Protein AF-A0A9P7CFH7-F1 (afdb_monomer_lite)

pLDDT: mean 84.35, std 13.8, range [35.69, 98.31]

Sequence (484 aa):
MDSTNLSDSIKNLKIKEDKPKATYDKAALKERWKILGNDAEQISMIRKACMNTFARNDFMKTLQTIKANFVQRDYEGIFTESSNLEVYAAAYVPGRALCYYEIFSSRPSLLKLLMKRSQLYCIGSGSGSELVAIAAAMTRVPAERQKIKLVMQDIGEYESVLTSFEETIRERWSVTEDQLSCVYEKGDILDPDNTLIKERMSQADLITFMFVMNELFVKKAAALNLIQTLVKSMKRGAHLLVVESAGSFSHLKVGNKTYMVYMLLDAIQDLELVINEDSRWYRHPDNLKYPIDVQNMRYFIPFLAWYLSHLAADPLRTKACTSGLLSGLQELTAQKLSGAKKLDKRVIEMTCYGLFISGPLGHFLYEVMNKVFTGKSGLKVKIGQLLFSNLLISPIMNSTYLTAMSIIAGVRSPAKLKANIKTGLLPMQKISWIISPLTLIVAQNMLPPTTWVPFFNLIAFVFGTYINTMVKRKRISEDAAKKQ

Foldseek 3Di:
DDPPDPPVVVVPPPPPPPPPPPPFDPVLLVVLVPLCPPANVLQVLLQQLLVVVVVDPCLVVLLVVLVVCVVVVVVCVQFADQNNLSSCLQAALSQLLLVLLCVQQVDPVNLVQQQAAFEEEEEQCLSCSNVSSSLSSNSNYHQPHAAYEYEYEHQHDNPSSNVSSVVSSCVRSVQDCRRYPYHYYHDDLLPPPPPVNLVSLQRGLEYEDAACLLVLCVVVVSSVVSVVSNLVRHDPNRYYYYKHAPVRFNFDDDPNDTDGSVLVVLLDPSDDDDDWFAWDKDDHDPPDDGPDDRDITIMTGDPVSNLVSCCVVPVLQSQLQLQLVLQLVLQVLLCVLLPPPDDDCVSVLSSCCSNPPLRNLLVVLLVVLCVVCPPHDDDVSLVVSLCSCLVPVLLVNLLSVQLSVCVVVVDDDPVVSVVSSVVRRVVSSVVCNVPVVVQSVCCVVPHDSSCSSSSVSVVCSVVSSVVSNVVSNVVVVVVVVVVD

Radius of gyration: 29.5 Å; chains: 1; bounding box: 73×75×80 Å

Organism: Rhizopus oryzae (NCBI:txid64495)

InterPro domains:
  IPR007248 Mpv17/PMP22 [PF04117] (412-468)
  IPR007248 Mpv17/PMP22 [PTHR11266] (303-470)
  IPR021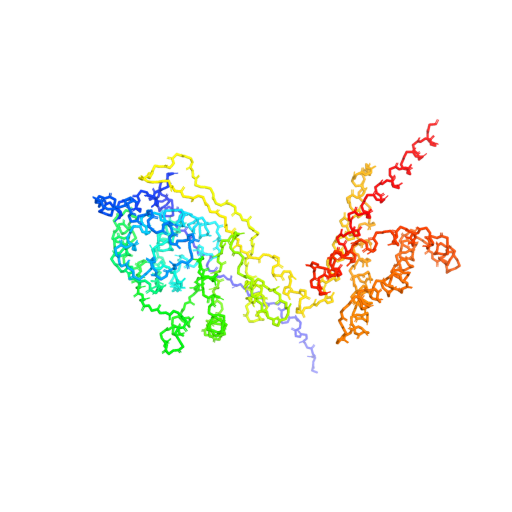463 Putative SAM-dependent methyltransferase [PF11312] (48-301)
  IPR029063 S-adenosyl-L-methionine-dependent methyltransferase superfamily [G3DSA:3.40.50.150] (114-276)

Structure (mmCIF, N/CA/C/O backbone):
data_AF-A0A9P7CFH7-F1
#
_entry.id   AF-A0A9P7CFH7-F1
#
loop_
_atom_site.group_PDB
_atom_site.id
_atom_site.type_symbol
_atom_site.label_atom_id
_atom_site.label_alt_id
_atom_site.label_comp_id
_atom_site.label_asym_id
_atom_site.label_entity_id
_atom_site.label_seq_id
_atom_site.pdbx_PDB_ins_code
_atom_site.Cartn_x
_atom_site.Cartn_y
_atom_site.Cartn_z
_atom_site.occupancy
_atom_site.B_iso_or_equiv
_atom_site.auth_seq_id
_atom_site.auth_comp_id
_atom_site.auth_asym_id
_atom_site.auth_atom_id
_atom_site.pdbx_PDB_model_num
ATOM 1 N N . MET A 1 1 ? 0.680 -53.529 -30.702 1.00 42.84 1 MET A N 1
ATOM 2 C CA . MET A 1 1 ? -0.347 -52.877 -29.865 1.00 42.84 1 MET A CA 1
ATOM 3 C C . MET A 1 1 ? -0.040 -51.402 -29.914 1.00 42.84 1 MET A C 1
ATOM 5 O O . MET A 1 1 ? 0.916 -50.964 -29.286 1.00 42.84 1 MET A O 1
ATOM 9 N N . ASP A 1 2 ? -0.735 -50.709 -30.810 1.00 35.69 2 ASP A N 1
ATOM 10 C CA . ASP A 1 2 ? -0.404 -49.351 -31.217 1.00 35.69 2 ASP A CA 1
ATOM 11 C C . ASP A 1 2 ? -0.555 -48.361 -30.071 1.00 35.69 2 ASP A C 1
ATOM 13 O O . ASP A 1 2 ? -1.557 -48.330 -29.357 1.00 35.69 2 ASP A O 1
ATOM 17 N N . SER A 1 3 ? 0.471 -47.528 -29.932 1.00 42.78 3 SER A N 1
ATOM 18 C CA . SER A 1 3 ? 0.486 -46.329 -29.114 1.00 42.78 3 SER A CA 1
ATOM 19 C C . SER A 1 3 ? -0.489 -45.307 -29.702 1.00 42.78 3 SER A C 1
ATOM 21 O O . SER A 1 3 ? -0.093 -44.366 -30.392 1.00 42.78 3 SER A O 1
ATOM 23 N N . THR A 1 4 ? -1.782 -45.491 -29.445 1.00 42.03 4 THR A N 1
ATOM 24 C CA . THR A 1 4 ? -2.808 -44.472 -29.671 1.00 42.03 4 THR A CA 1
ATOM 25 C C . THR A 1 4 ? -2.569 -43.299 -28.726 1.00 42.03 4 THR A C 1
ATOM 27 O O . THR A 1 4 ? -2.977 -43.289 -27.568 1.00 42.03 4 THR A O 1
ATOM 30 N N . ASN A 1 5 ? -1.806 -42.347 -29.256 1.00 46.41 5 ASN A N 1
ATOM 31 C CA . ASN A 1 5 ? -1.761 -40.914 -29.005 1.00 46.41 5 ASN A CA 1
ATOM 32 C C . ASN A 1 5 ? -2.617 -40.400 -27.826 1.00 46.41 5 ASN A C 1
ATOM 34 O O . ASN A 1 5 ? -3.747 -39.941 -27.989 1.00 46.41 5 ASN A O 1
ATOM 38 N N . LEU A 1 6 ? -2.012 -40.352 -26.637 1.00 41.00 6 LEU A N 1
ATOM 39 C CA . LEU A 1 6 ? -2.539 -39.636 -25.466 1.00 41.00 6 LEU A CA 1
ATOM 40 C C . LEU A 1 6 ? -2.871 -38.156 -25.796 1.00 41.00 6 LEU A C 1
ATOM 42 O O . LEU A 1 6 ? -3.758 -37.560 -25.193 1.00 41.00 6 LEU A O 1
ATOM 46 N N . SER A 1 7 ? -2.198 -37.592 -26.811 1.00 40.28 7 SER A N 1
ATOM 47 C CA . SER A 1 7 ? -2.458 -36.272 -27.409 1.00 40.28 7 SER A CA 1
ATOM 48 C C . SER A 1 7 ? -3.890 -36.108 -27.931 1.00 40.28 7 SER A C 1
ATOM 50 O O . SER A 1 7 ? -4.481 -35.037 -27.773 1.00 40.28 7 SER A O 1
ATOM 52 N N . ASP A 1 8 ? -4.466 -37.145 -28.541 1.00 44.53 8 ASP A N 1
ATOM 53 C CA . ASP A 1 8 ? -5.773 -37.035 -29.199 1.00 44.53 8 ASP A CA 1
ATOM 54 C C . ASP A 1 8 ? -6.927 -37.200 -28.196 1.00 44.53 8 ASP A C 1
ATOM 56 O O . ASP A 1 8 ? -7.960 -36.541 -28.329 1.00 44.53 8 ASP A O 1
ATOM 60 N N . SER A 1 9 ? -6.705 -37.947 -27.108 1.00 43.69 9 SER A N 1
ATOM 61 C CA . SER A 1 9 ? -7.630 -38.020 -25.966 1.00 43.69 9 SER A CA 1
ATOM 62 C C . SER A 1 9 ? -7.731 -36.698 -25.193 1.00 43.69 9 SER A C 1
ATOM 64 O O . SER A 1 9 ? -8.786 -36.384 -24.645 1.00 43.69 9 SER A O 1
ATOM 66 N N . ILE A 1 10 ? -6.669 -35.881 -25.182 1.00 45.78 10 ILE A N 1
ATOM 67 C CA . ILE A 1 10 ? -6.658 -34.573 -24.502 1.00 45.78 10 ILE A CA 1
ATOM 68 C C . ILE A 1 10 ? -7.342 -33.489 -25.352 1.00 45.78 10 ILE A C 1
ATOM 70 O O . ILE A 1 10 ? -8.028 -32.625 -24.808 1.00 45.78 10 ILE A O 1
ATOM 74 N N . LYS A 1 11 ? -7.237 -33.550 -26.688 1.00 43.34 11 LYS A N 1
ATOM 75 C CA . LYS A 1 11 ? -7.865 -32.565 -27.594 1.00 43.34 11 LYS A CA 1
ATOM 76 C C . LYS A 1 11 ? -9.398 -32.576 -27.574 1.00 43.34 11 LYS A C 1
ATOM 78 O O . LYS A 1 11 ? -10.005 -31.557 -27.898 1.00 43.34 11 LYS A O 1
ATOM 83 N N . ASN A 1 12 ? -10.019 -33.684 -27.166 1.00 37.22 12 ASN A N 1
ATOM 84 C CA . ASN A 1 12 ? -11.478 -33.828 -27.106 1.00 37.22 12 ASN A CA 1
ATOM 85 C C . ASN A 1 12 ? -12.088 -33.573 -25.717 1.00 37.22 12 ASN A C 1
ATOM 87 O O . ASN A 1 12 ? -13.312 -33.598 -25.578 1.00 37.22 12 ASN A O 1
ATOM 91 N N . LEU A 1 13 ? -11.281 -33.237 -24.705 1.00 36.78 13 LEU A N 1
ATOM 92 C CA . LEU A 1 13 ? -11.775 -32.739 -23.419 1.00 36.78 13 LEU A CA 1
ATOM 93 C C . LEU A 1 13 ? -12.220 -31.275 -23.558 1.00 36.78 13 LEU A C 1
ATOM 95 O O . LEU A 1 13 ? -11.595 -30.347 -23.047 1.00 36.78 13 LEU A O 1
ATOM 99 N N . LYS A 1 14 ? -13.349 -31.048 -24.239 1.00 39.06 14 LYS A N 1
ATOM 100 C CA . LYS A 1 14 ? -14.127 -29.819 -24.057 1.00 39.06 14 LYS A CA 1
ATOM 101 C C . LYS A 1 14 ? -14.741 -29.863 -22.662 1.00 39.06 14 LYS A C 1
ATOM 103 O O . LYS A 1 14 ? -15.887 -30.274 -22.493 1.00 39.06 14 LYS A O 1
ATOM 108 N N . ILE A 1 15 ? -13.985 -29.419 -21.663 1.00 41.09 15 ILE A N 1
ATOM 109 C CA . ILE A 1 15 ? -14.553 -29.039 -20.372 1.00 41.09 15 ILE A CA 1
ATOM 110 C C . ILE A 1 15 ? -15.407 -27.796 -20.644 1.00 41.09 15 ILE A C 1
ATOM 112 O O . ILE A 1 15 ? -14.926 -26.665 -20.621 1.00 41.09 15 ILE A O 1
ATOM 116 N N . LYS A 1 16 ? -16.689 -28.004 -20.963 1.00 40.25 16 LYS A N 1
ATOM 117 C CA . LYS A 1 16 ? -17.702 -26.972 -20.762 1.00 40.25 16 LYS A CA 1
ATOM 118 C C . LYS A 1 16 ? -17.817 -26.780 -19.254 1.00 40.25 16 LYS A C 1
ATOM 120 O O . LYS A 1 16 ? -18.638 -27.411 -18.599 1.00 40.25 16 LYS A O 1
ATOM 125 N N . GLU A 1 17 ? -16.980 -25.913 -18.694 1.00 40.75 17 GLU A N 1
ATOM 126 C CA . GLU A 1 17 ? -17.350 -25.242 -17.456 1.00 40.75 17 GLU A CA 1
ATOM 127 C C . GLU A 1 17 ? -18.487 -24.269 -17.798 1.00 40.75 17 GLU A C 1
ATOM 129 O O . GLU A 1 17 ? -18.276 -23.065 -17.926 1.00 40.75 17 GLU A O 1
ATOM 134 N N . ASP A 1 18 ? -19.715 -24.780 -17.927 1.00 39.91 18 ASP A N 1
ATOM 135 C CA . ASP A 1 18 ? -20.909 -23.969 -17.688 1.00 39.91 18 ASP A CA 1
ATOM 136 C C . ASP A 1 18 ? -20.961 -23.691 -16.177 1.00 39.91 18 ASP A C 1
ATOM 138 O O . ASP A 1 18 ? -21.814 -24.182 -15.441 1.00 39.91 18 ASP A O 1
ATOM 142 N N . LYS A 1 19 ? -19.995 -22.910 -15.675 1.00 39.59 19 LYS A N 1
ATOM 143 C CA . LYS A 1 19 ? -20.189 -22.203 -14.414 1.00 39.59 19 LYS A CA 1
ATOM 144 C C . LYS A 1 19 ? -21.309 -21.211 -14.705 1.00 39.59 19 LYS A C 1
ATOM 146 O O . LYS A 1 19 ? -21.101 -20.338 -15.554 1.00 39.59 19 LYS A O 1
ATOM 151 N N . PRO A 1 20 ? -22.483 -21.321 -14.060 1.00 35.72 20 PRO A N 1
ATOM 152 C CA . PRO A 1 20 ? -23.546 -20.355 -14.271 1.00 35.72 20 PRO A CA 1
ATOM 153 C C . PRO A 1 20 ? -22.957 -18.970 -14.007 1.00 35.72 20 PRO A C 1
ATOM 155 O O . PRO A 1 20 ? -22.478 -18.690 -12.904 1.00 35.72 20 PRO A O 1
ATOM 158 N N . LYS A 1 21 ? -22.922 -18.114 -15.038 1.00 41.38 21 LYS A N 1
ATOM 159 C CA . LYS A 1 21 ? -22.618 -16.695 -14.848 1.00 41.38 21 LYS A CA 1
ATOM 160 C C . LYS A 1 21 ? -23.621 -16.215 -13.815 1.00 41.38 21 LYS A C 1
ATOM 162 O O . LYS A 1 21 ? -24.813 -16.229 -14.098 1.00 41.38 21 LYS A O 1
ATOM 167 N N . ALA A 1 22 ? -23.143 -15.859 -12.625 1.00 43.88 22 ALA A N 1
ATOM 168 C CA . ALA A 1 22 ? -23.992 -15.301 -11.589 1.00 43.88 22 ALA A CA 1
ATOM 169 C C . ALA A 1 22 ? -24.756 -14.123 -12.204 1.00 43.88 22 ALA A C 1
ATOM 171 O O . ALA A 1 22 ? -24.166 -13.106 -12.571 1.00 43.88 22 ALA A O 1
ATOM 172 N N . THR A 1 23 ? -26.053 -14.309 -12.419 1.00 47.41 23 THR A N 1
ATOM 173 C CA . THR A 1 23 ? -26.962 -13.269 -12.874 1.00 47.41 23 THR A CA 1
ATOM 174 C C . THR A 1 23 ? -27.144 -12.335 -11.690 1.00 47.41 23 THR A C 1
ATOM 176 O O . THR A 1 23 ? -27.834 -12.663 -10.732 1.00 47.41 23 THR A O 1
ATOM 179 N N . TYR A 1 24 ? -26.428 -11.212 -11.701 1.00 61.72 24 TYR A N 1
ATOM 180 C CA . TYR A 1 24 ? -26.567 -10.186 -10.674 1.00 61.72 24 TYR A CA 1
ATOM 181 C C . TYR A 1 24 ? -27.833 -9.379 -10.955 1.00 61.72 24 TYR A C 1
ATOM 183 O O . TYR A 1 24 ? -28.006 -8.880 -12.072 1.00 61.72 24 TYR A O 1
ATOM 191 N N . ASP A 1 25 ? -28.701 -9.252 -9.953 1.00 70.44 25 ASP A N 1
ATOM 192 C CA . ASP A 1 25 ? -29.902 -8.432 -10.044 1.00 70.44 25 ASP A CA 1
ATOM 193 C C . ASP A 1 25 ? -29.509 -6.948 -10.165 1.00 70.44 25 ASP A C 1
ATOM 195 O O . ASP A 1 25 ? -29.116 -6.273 -9.209 1.00 70.44 25 ASP A O 1
ATOM 199 N N . LYS A 1 26 ? -29.577 -6.436 -11.398 1.00 76.69 26 LYS A N 1
ATOM 200 C CA . LYS A 1 26 ? -29.246 -5.042 -11.714 1.00 76.69 26 LYS A CA 1
ATOM 201 C C . LYS A 1 26 ? -30.237 -4.058 -11.091 1.00 76.69 26 LYS A C 1
ATOM 203 O O . LYS A 1 26 ? -29.850 -2.917 -10.842 1.00 76.69 26 LYS A O 1
ATOM 208 N N . ALA A 1 27 ? -31.488 -4.465 -10.873 1.00 77.88 27 ALA A N 1
ATOM 209 C CA . ALA A 1 27 ? -32.498 -3.610 -10.264 1.00 77.88 27 ALA A CA 1
ATOM 210 C C . ALA A 1 27 ? -32.208 -3.447 -8.768 1.00 77.88 27 ALA A C 1
ATOM 212 O O . ALA A 1 27 ? -32.108 -2.314 -8.298 1.00 77.88 27 ALA A O 1
ATOM 213 N N . ALA A 1 28 ? -31.934 -4.549 -8.064 1.00 73.12 28 ALA A N 1
ATOM 214 C CA . ALA A 1 28 ? -31.535 -4.522 -6.656 1.00 73.12 28 ALA A CA 1
ATOM 215 C C . ALA A 1 28 ? -30.270 -3.676 -6.424 1.00 73.12 28 ALA A C 1
ATOM 217 O O . ALA A 1 28 ? -30.212 -2.867 -5.495 1.00 73.12 28 ALA A O 1
ATOM 218 N N . LEU A 1 29 ? -29.271 -3.792 -7.309 1.00 76.50 29 LEU A N 1
ATOM 219 C CA . LEU A 1 29 ? -28.060 -2.969 -7.250 1.00 76.50 29 LEU A CA 1
ATOM 220 C C . LEU A 1 29 ? -28.357 -1.472 -7.431 1.00 76.50 29 LEU A C 1
ATOM 222 O O . LEU A 1 29 ? -27.786 -0.641 -6.726 1.00 76.50 29 LEU A O 1
ATOM 226 N N . LYS A 1 30 ? -29.245 -1.119 -8.367 1.00 81.19 30 LYS A N 1
ATOM 227 C CA . LYS A 1 30 ? -29.626 0.275 -8.621 1.00 81.19 30 LYS A CA 1
ATOM 228 C C . LYS A 1 30 ? -30.354 0.886 -7.424 1.00 81.19 30 LYS A C 1
ATOM 230 O O . LYS A 1 30 ? -30.091 2.041 -7.107 1.00 81.19 30 LYS A O 1
ATOM 235 N N . GLU A 1 31 ? -31.220 0.130 -6.750 1.00 80.19 31 GLU A N 1
ATOM 236 C CA . GLU A 1 31 ? -31.870 0.579 -5.511 1.00 80.19 31 GLU A CA 1
ATOM 237 C C . GLU A 1 31 ? -30.857 0.758 -4.375 1.00 80.19 31 GLU A C 1
ATOM 239 O O . GLU A 1 31 ? -30.846 1.795 -3.717 1.00 80.19 31 GLU A O 1
ATOM 244 N N . ARG A 1 32 ? -29.923 -0.187 -4.209 1.00 78.62 32 ARG A N 1
ATOM 245 C CA . ARG A 1 32 ? -28.828 -0.084 -3.229 1.00 78.62 32 ARG A CA 1
ATOM 246 C C . ARG A 1 32 ? -27.946 1.148 -3.452 1.00 78.62 32 ARG A C 1
ATOM 248 O O . ARG A 1 32 ? -27.584 1.827 -2.499 1.00 78.62 32 ARG A O 1
ATOM 255 N N . TRP A 1 33 ? -27.671 1.501 -4.706 1.00 79.50 33 TRP A N 1
ATOM 256 C CA . TRP A 1 33 ? -26.905 2.704 -5.045 1.00 79.50 33 TRP A CA 1
ATOM 257 C C . TRP A 1 33 ? -27.601 4.014 -4.664 1.00 79.50 33 TRP A C 1
ATOM 259 O O . TRP A 1 33 ? -26.914 5.012 -4.454 1.00 79.50 33 TRP A O 1
ATOM 269 N N . LYS A 1 34 ? -28.935 4.029 -4.549 1.00 80.75 34 LYS A N 1
ATOM 270 C CA . LYS A 1 34 ? -29.669 5.219 -4.094 1.00 80.75 34 LYS A CA 1
ATOM 271 C C . LYS A 1 34 ? -29.475 5.492 -2.603 1.00 80.75 34 LYS A C 1
ATOM 273 O O . LYS A 1 34 ? -29.631 6.640 -2.207 1.00 80.75 34 LYS A O 1
ATOM 278 N N . ILE A 1 35 ? -29.110 4.480 -1.804 1.00 79.94 35 ILE A N 1
ATOM 279 C CA . ILE A 1 35 ? -28.977 4.578 -0.339 1.00 79.94 35 ILE A CA 1
ATOM 280 C C . ILE A 1 35 ? -27.990 5.680 0.066 1.00 79.94 35 ILE A C 1
ATOM 282 O O . ILE A 1 35 ? -28.282 6.463 0.961 1.00 79.94 35 ILE A O 1
ATOM 286 N N . LEU A 1 36 ? -26.836 5.762 -0.604 1.00 77.50 36 LEU A N 1
ATOM 287 C CA . LEU A 1 36 ? -25.827 6.786 -0.309 1.00 77.50 36 LEU A CA 1
ATOM 288 C C . LEU A 1 36 ? -26.053 8.111 -1.057 1.00 77.50 36 LEU A C 1
ATOM 290 O O . LEU A 1 36 ? -25.362 9.082 -0.777 1.00 77.50 36 LEU A O 1
ATOM 294 N N . GLY A 1 37 ? -26.983 8.172 -2.013 1.00 66.88 37 GLY A N 1
ATOM 295 C CA . GLY A 1 37 ? -27.184 9.357 -2.850 1.00 66.88 37 GLY A CA 1
ATOM 296 C C . GLY A 1 37 ? -25.931 9.799 -3.632 1.00 66.88 37 GLY A C 1
ATOM 297 O O . GLY A 1 37 ? -25.029 9.004 -3.911 1.00 66.88 37 GLY A O 1
ATOM 298 N N . ASN A 1 38 ? -25.909 11.081 -4.022 1.00 61.09 38 ASN A N 1
ATOM 299 C CA . ASN A 1 38 ? -24.781 11.727 -4.715 1.00 61.09 38 ASN A CA 1
ATOM 300 C C . ASN A 1 38 ? -23.851 12.510 -3.768 1.00 61.09 38 ASN A C 1
ATOM 302 O O . ASN A 1 38 ? -22.731 12.835 -4.160 1.00 61.09 38 ASN A O 1
ATOM 306 N N . ASP A 1 39 ? -24.305 12.814 -2.550 1.00 61.81 39 ASP A N 1
ATOM 307 C CA . ASP A 1 39 ? -23.508 13.477 -1.518 1.00 61.81 39 ASP A CA 1
ATOM 308 C C . ASP A 1 39 ? -22.737 12.446 -0.677 1.00 61.81 39 ASP A C 1
ATOM 310 O O . ASP A 1 39 ? -22.995 11.244 -0.729 1.00 61.81 39 ASP A O 1
ATOM 314 N N . ALA A 1 40 ? -21.766 12.905 0.113 1.00 75.44 40 ALA A N 1
ATOM 315 C CA . ALA A 1 40 ? -20.978 12.047 0.995 1.00 75.44 40 ALA A CA 1
ATOM 316 C C . ALA A 1 40 ? -21.799 11.583 2.218 1.00 75.44 40 ALA A C 1
ATOM 318 O O . ALA A 1 40 ? -21.558 12.024 3.342 1.00 75.44 40 ALA A O 1
ATOM 319 N N . GLU A 1 41 ? -22.777 10.698 2.015 1.00 86.50 41 GLU A N 1
ATOM 320 C CA . GLU A 1 41 ? -23.683 10.206 3.064 1.00 86.50 41 GLU A CA 1
ATOM 321 C C . GLU A 1 41 ? -22.940 9.548 4.242 1.00 86.50 41 GLU A C 1
ATOM 323 O O . GLU A 1 41 ? -23.415 9.600 5.374 1.00 86.50 41 GLU A O 1
ATOM 328 N N . GLN A 1 42 ? -21.721 9.034 4.033 1.00 89.75 42 GLN A N 1
ATOM 329 C CA . GLN A 1 42 ? -20.814 8.599 5.106 1.00 89.75 42 GLN A CA 1
ATOM 330 C C . GLN A 1 42 ? -20.582 9.699 6.144 1.00 89.75 42 GLN A C 1
ATOM 332 O O . GLN A 1 42 ? -20.602 9.431 7.339 1.00 89.75 42 GLN A O 1
ATOM 337 N N . ILE A 1 43 ? -20.421 10.947 5.707 1.00 90.50 43 ILE A N 1
ATOM 338 C CA . ILE A 1 43 ? -20.192 12.091 6.594 1.00 90.50 43 ILE A CA 1
ATOM 339 C C . ILE A 1 43 ? -21.461 12.480 7.341 1.00 90.50 43 ILE A C 1
ATOM 341 O O . ILE A 1 43 ? -21.403 12.793 8.527 1.00 90.50 43 ILE A O 1
ATOM 345 N N . SER A 1 44 ? -22.610 12.429 6.668 1.00 90.19 44 SER A N 1
ATOM 346 C CA . SER A 1 44 ? -23.914 12.653 7.298 1.00 90.19 44 SER A CA 1
ATOM 347 C C . SER A 1 44 ? -24.183 11.620 8.399 1.00 90.19 44 SER A C 1
ATOM 349 O O . SER A 1 44 ? -24.582 11.986 9.508 1.00 90.19 44 SER A O 1
ATOM 351 N N . MET A 1 45 ? -23.883 10.350 8.113 1.00 93.56 45 MET A N 1
ATOM 352 C CA . MET A 1 45 ? -23.978 9.232 9.047 1.00 93.56 45 MET A CA 1
ATOM 353 C C . MET A 1 45 ? -23.030 9.423 10.243 1.00 93.56 45 MET A C 1
ATOM 355 O O . MET A 1 45 ? -23.506 9.470 11.375 1.00 93.56 45 MET A O 1
ATOM 359 N N . ILE A 1 46 ? -21.729 9.655 10.013 1.00 94.38 46 ILE A N 1
ATOM 360 C CA . ILE A 1 46 ? -20.754 9.884 11.098 1.00 94.38 46 ILE A CA 1
ATOM 361 C C . ILE A 1 46 ? -21.165 11.087 11.956 1.00 94.38 46 ILE A C 1
ATOM 363 O O . ILE A 1 46 ? -21.143 11.014 13.182 1.00 94.38 46 ILE A O 1
ATOM 367 N N . ARG A 1 47 ? -21.601 12.190 11.331 1.00 94.06 47 ARG A N 1
ATOM 368 C CA . ARG A 1 47 ? -22.060 13.387 12.049 1.00 94.06 47 ARG A CA 1
ATOM 369 C C . ARG A 1 47 ? -23.216 13.071 12.997 1.00 94.06 47 ARG A C 1
ATOM 371 O O . ARG A 1 47 ? -23.246 13.614 14.097 1.00 94.06 47 ARG A O 1
ATOM 378 N N . LYS A 1 48 ? -24.167 12.234 12.565 1.00 94.81 48 LYS A N 1
ATOM 379 C CA . LYS A 1 48 ? -25.309 11.828 13.393 1.00 94.81 48 LYS A CA 1
ATOM 380 C C . LYS A 1 48 ? -24.851 10.969 14.573 1.00 94.81 48 LYS A C 1
ATOM 382 O O . LYS A 1 48 ? -25.215 11.279 15.702 1.00 94.81 48 LYS A O 1
ATOM 387 N N . ALA A 1 49 ? -24.016 9.964 14.323 1.00 96.00 49 ALA A N 1
ATOM 388 C CA . ALA A 1 49 ? -23.494 9.080 15.365 1.00 96.00 49 ALA A CA 1
ATOM 389 C C . ALA A 1 49 ? -22.653 9.825 16.422 1.00 96.00 49 ALA A C 1
ATOM 391 O O . ALA A 1 49 ? -22.697 9.507 17.608 1.00 96.00 49 ALA A O 1
ATOM 392 N N . CYS A 1 50 ? -21.925 10.868 16.014 1.00 96.00 50 CYS A N 1
ATOM 393 C CA . CYS A 1 50 ? -21.095 11.683 16.905 1.00 96.00 50 CYS A CA 1
ATOM 394 C C . CYS A 1 50 ? -21.810 12.927 17.465 1.00 96.00 50 CYS A C 1
ATOM 396 O O . CYS A 1 50 ? -21.157 13.785 18.060 1.00 96.00 50 CYS A O 1
ATOM 398 N N . MET A 1 51 ? -23.128 13.078 17.280 1.00 94.56 51 MET A N 1
ATOM 399 C CA . MET A 1 51 ? -23.844 14.304 17.663 1.00 94.56 51 MET A CA 1
ATOM 400 C C . MET A 1 51 ? -23.709 14.619 19.160 1.00 94.56 51 MET A C 1
ATOM 402 O O . MET A 1 51 ? -23.458 15.768 19.522 1.00 94.56 51 MET A O 1
ATOM 406 N N . ASN A 1 52 ? -23.797 13.599 20.019 1.00 94.50 52 ASN A N 1
ATOM 407 C CA . ASN A 1 52 ? -23.613 13.756 21.464 1.00 94.50 52 ASN A CA 1
ATOM 408 C C . ASN A 1 52 ? -22.182 14.186 21.809 1.00 94.50 52 ASN A C 1
ATOM 410 O O . ASN A 1 52 ? -21.984 15.044 22.665 1.00 94.50 52 ASN A O 1
ATOM 414 N N . THR A 1 53 ? -21.185 13.655 21.098 1.00 94.94 53 THR A N 1
ATOM 415 C CA . THR A 1 53 ? -19.781 14.043 21.265 1.00 94.94 53 THR A CA 1
ATOM 416 C C . THR A 1 53 ? -19.559 15.505 20.883 1.00 94.94 53 THR A C 1
ATOM 418 O O . THR A 1 53 ? -18.891 16.230 21.615 1.00 94.94 53 THR A O 1
ATOM 421 N N . PHE A 1 54 ? -20.151 15.972 19.779 1.00 95.31 54 PHE A N 1
ATOM 422 C CA . PHE A 1 54 ? -20.072 17.380 19.371 1.00 95.31 54 PHE A CA 1
ATOM 423 C C . PHE A 1 54 ? -20.761 18.336 20.348 1.00 95.31 54 PHE A C 1
ATOM 425 O O . PHE A 1 54 ? -20.365 19.495 20.439 1.00 95.31 54 PHE A O 1
ATOM 432 N N . ALA A 1 55 ? -21.773 17.865 21.078 1.00 95.75 55 ALA A N 1
ATOM 433 C CA . ALA A 1 55 ? -22.479 18.654 22.082 1.00 95.75 55 ALA A CA 1
ATOM 434 C C . ALA A 1 55 ? -21.707 18.796 23.410 1.00 95.75 55 ALA A C 1
ATOM 436 O O . ALA A 1 55 ? -22.144 19.534 24.293 1.00 95.75 55 ALA A O 1
ATOM 437 N N . ARG A 1 56 ? -20.569 18.109 23.577 1.00 95.50 56 ARG A N 1
ATOM 438 C CA . ARG A 1 56 ? -19.751 18.202 24.791 1.00 95.50 56 ARG A CA 1
ATOM 439 C C . ARG A 1 56 ? -19.124 19.592 24.943 1.00 95.50 56 ARG A C 1
ATOM 441 O O . ARG A 1 56 ? -18.466 20.095 24.034 1.00 95.50 56 ARG A O 1
ATOM 448 N N . ASN A 1 57 ? -19.224 20.165 26.143 1.00 96.19 57 ASN A N 1
ATOM 449 C CA . ASN A 1 57 ? -18.643 21.477 26.465 1.00 96.19 57 ASN A CA 1
ATOM 450 C C . ASN A 1 57 ? -17.104 21.505 26.366 1.00 96.19 57 ASN A C 1
ATOM 452 O O . ASN A 1 57 ? -16.517 22.561 26.136 1.00 96.19 57 ASN A O 1
ATOM 456 N N . ASP A 1 58 ? -16.441 20.360 26.551 1.00 95.81 58 ASP A N 1
ATOM 457 C CA . ASP A 1 58 ? -14.983 20.219 26.508 1.00 95.81 58 ASP A CA 1
ATOM 458 C C . ASP A 1 58 ? -14.442 19.833 25.120 1.00 95.81 58 ASP A C 1
ATOM 460 O O . ASP A 1 58 ? -13.224 19.804 24.946 1.00 95.81 58 ASP A O 1
ATOM 464 N N . PHE A 1 59 ? -15.303 19.593 24.119 1.00 96.19 59 PHE A N 1
ATOM 465 C CA . PHE A 1 59 ? -14.924 19.014 22.822 1.00 96.19 59 PHE A CA 1
ATOM 466 C C . PHE A 1 59 ? -13.697 19.685 22.187 1.00 96.19 59 PHE A C 1
ATOM 468 O O . PHE A 1 59 ? -12.713 19.023 21.856 1.00 96.19 59 PHE A O 1
ATOM 475 N N . MET A 1 60 ? -13.723 21.016 22.048 1.00 95.94 60 MET A N 1
ATOM 476 C CA . MET A 1 60 ? -12.635 21.759 21.400 1.00 95.94 60 MET A CA 1
ATOM 477 C C . MET A 1 60 ? -11.337 21.733 22.209 1.00 95.94 60 MET A C 1
ATOM 479 O O . MET A 1 60 ? -10.256 21.691 21.620 1.00 95.94 60 MET A O 1
ATOM 483 N N . LYS A 1 61 ? -11.431 21.728 23.543 1.00 96.31 61 LYS A N 1
ATOM 484 C CA . LYS A 1 61 ? -10.267 21.638 24.431 1.00 96.31 61 LYS A CA 1
ATOM 485 C C . LYS A 1 61 ? -9.625 20.256 24.315 1.00 96.31 61 LYS A C 1
ATOM 487 O O . LYS A 1 61 ? -8.424 20.161 24.086 1.00 96.31 61 LYS A O 1
ATOM 492 N N . THR A 1 62 ? -10.433 19.204 24.379 1.00 95.94 62 THR A N 1
ATOM 493 C CA . THR A 1 62 ? -9.991 17.811 24.244 1.00 95.94 62 THR A CA 1
ATOM 494 C C . THR A 1 62 ? -9.374 17.556 22.867 1.00 95.94 62 THR A C 1
ATOM 496 O O . THR A 1 62 ? -8.286 16.992 22.768 1.00 95.94 62 THR A O 1
ATOM 499 N N . LEU A 1 63 ? -9.977 18.083 21.793 1.00 95.50 63 LEU A N 1
ATOM 500 C CA . LEU A 1 63 ? -9.418 17.993 20.441 1.00 95.50 63 LEU A CA 1
ATOM 501 C C . LEU A 1 63 ? -8.054 18.692 20.314 1.00 95.50 63 LEU A C 1
ATOM 503 O O . LEU A 1 63 ? -7.169 18.196 19.615 1.00 95.50 63 LEU A O 1
ATOM 507 N N . GLN A 1 64 ? -7.862 19.840 20.968 1.00 94.12 64 GLN A N 1
ATOM 508 C CA . GLN A 1 64 ? -6.562 20.518 20.990 1.00 94.12 64 GLN A CA 1
ATOM 509 C C . GLN A 1 64 ? -5.503 19.698 21.736 1.00 94.12 64 GLN A C 1
ATOM 511 O O . GLN A 1 64 ? -4.384 19.580 21.235 1.00 94.12 64 GLN A O 1
ATOM 516 N N . THR A 1 65 ? -5.859 19.076 22.863 1.00 93.69 65 THR A N 1
ATOM 517 C CA . THR A 1 65 ? -4.968 18.162 23.598 1.00 93.69 65 THR A CA 1
ATOM 518 C C . THR A 1 65 ? -4.550 16.975 22.731 1.00 93.69 65 THR A C 1
ATOM 520 O O . THR A 1 65 ? -3.359 16.710 22.590 1.00 93.69 65 THR A O 1
ATOM 523 N N . ILE A 1 66 ? -5.502 16.320 22.056 1.00 92.69 66 ILE A N 1
ATOM 524 C CA . ILE A 1 66 ? -5.216 15.208 21.134 1.00 92.69 66 ILE A CA 1
ATOM 525 C C . ILE A 1 66 ? -4.233 15.646 20.038 1.00 92.69 66 ILE A C 1
ATOM 527 O O . ILE A 1 66 ? -3.251 14.957 19.757 1.00 92.69 66 ILE A O 1
ATOM 531 N N . LYS A 1 67 ? -4.455 16.822 19.431 1.00 90.56 67 LYS A N 1
ATOM 532 C CA . LYS A 1 67 ? -3.547 17.381 18.415 1.00 90.56 67 LYS A CA 1
ATOM 533 C C . LYS A 1 67 ? -2.140 17.627 18.968 1.00 90.56 67 LYS A C 1
ATOM 535 O O . LYS A 1 67 ? -1.169 17.331 18.275 1.00 90.56 67 LYS A O 1
ATOM 540 N N . ALA A 1 68 ? -2.020 18.144 20.191 1.00 88.38 68 ALA A N 1
ATOM 541 C CA . ALA A 1 68 ? -0.730 18.367 20.840 1.00 88.38 68 ALA A CA 1
ATOM 542 C C . ALA A 1 68 ? 0.016 17.046 21.098 1.00 88.38 68 ALA A C 1
ATOM 544 O O . ALA A 1 68 ? 1.203 16.945 20.782 1.00 88.38 68 ALA A O 1
ATOM 545 N N . ASN A 1 69 ? -0.686 16.014 21.567 1.00 85.12 69 ASN A N 1
ATOM 546 C CA . ASN A 1 69 ? -0.103 14.697 21.821 1.00 85.12 69 ASN A CA 1
ATOM 547 C C . ASN A 1 69 ? 0.391 14.030 20.525 1.00 85.12 69 ASN A C 1
ATOM 549 O O . ASN A 1 69 ? 1.480 13.455 20.506 1.00 85.12 69 ASN A O 1
ATOM 553 N N . PHE A 1 70 ? -0.320 14.198 19.399 1.00 82.06 70 PHE A N 1
ATOM 554 C CA . PHE A 1 70 ? 0.163 13.733 18.090 1.00 82.06 70 PHE A CA 1
ATOM 555 C C . PHE A 1 70 ? 1.484 14.393 17.679 1.00 82.06 70 PHE A C 1
ATOM 557 O O . PHE A 1 70 ? 2.368 13.719 17.149 1.00 82.06 70 PHE A O 1
ATOM 564 N N . VAL A 1 71 ? 1.644 15.697 17.933 1.00 78.56 71 VAL A N 1
ATOM 565 C CA . VAL A 1 71 ? 2.902 16.417 17.658 1.00 78.56 71 VAL A CA 1
ATOM 566 C C . VAL A 1 71 ? 4.045 15.858 18.510 1.00 78.56 71 VAL A C 1
ATOM 568 O O . VAL A 1 71 ? 5.164 15.711 18.019 1.00 78.56 71 VAL A O 1
ATOM 571 N N . GLN A 1 72 ? 3.755 15.500 19.760 1.00 79.88 72 GLN A N 1
ATOM 572 C CA . GLN A 1 72 ? 4.725 14.942 20.706 1.00 79.88 72 GLN A CA 1
ATOM 573 C C . GLN A 1 72 ? 4.961 13.433 20.528 1.00 79.88 72 GLN A C 1
ATOM 575 O O . GLN A 1 72 ? 5.899 12.896 21.112 1.00 79.88 72 GLN A O 1
ATOM 580 N N . ARG A 1 73 ? 4.169 12.762 19.676 1.00 73.25 73 ARG A N 1
ATOM 581 C CA . ARG A 1 73 ? 4.143 11.297 19.500 1.00 73.25 73 ARG A CA 1
ATOM 582 C C . ARG A 1 73 ? 3.788 10.534 20.781 1.00 73.25 73 ARG A C 1
ATOM 584 O O . ARG A 1 73 ? 4.204 9.389 20.947 1.00 73.25 73 ARG A O 1
ATOM 591 N N . ASP A 1 74 ? 3.014 11.162 21.659 1.00 78.69 74 ASP A N 1
ATOM 592 C CA . ASP A 1 74 ? 2.446 10.525 22.843 1.00 78.69 74 ASP A CA 1
ATOM 593 C C . ASP A 1 74 ? 1.122 9.844 22.472 1.00 78.69 74 ASP A C 1
ATOM 595 O O . ASP A 1 74 ? 0.039 10.410 22.607 1.00 78.69 74 ASP A O 1
ATOM 599 N N . TYR A 1 75 ? 1.217 8.637 21.913 1.00 79.06 75 TYR A N 1
ATOM 600 C CA . TYR A 1 75 ? 0.039 7.858 21.520 1.00 79.06 75 TYR A CA 1
ATOM 601 C C . TYR A 1 75 ? -0.714 7.296 22.731 1.00 79.06 75 TYR A C 1
ATOM 603 O O . TYR A 1 75 ? -1.933 7.143 22.679 1.00 79.06 75 TYR A O 1
ATOM 611 N N . GLU A 1 76 ? -0.008 7.022 23.829 1.00 78.62 76 GLU A N 1
ATOM 612 C CA . GLU A 1 76 ? -0.600 6.486 25.055 1.00 78.62 76 GLU A CA 1
ATOM 613 C C . GLU A 1 76 ? -1.559 7.504 25.676 1.00 78.62 76 GLU A C 1
ATOM 615 O O . GLU A 1 76 ? -2.717 7.171 25.933 1.00 78.62 76 GLU A O 1
ATOM 620 N N . GLY A 1 77 ? -1.144 8.772 25.779 1.00 80.06 77 GLY A N 1
ATOM 621 C CA . GLY A 1 77 ? -1.999 9.864 26.248 1.00 80.06 77 GLY A CA 1
ATOM 622 C C . GLY A 1 77 ? -3.200 10.175 25.342 1.00 80.06 77 GLY A C 1
ATOM 623 O O . GLY A 1 77 ? -4.099 10.908 25.750 1.00 80.06 77 GLY A O 1
ATOM 624 N N . ILE A 1 78 ? -3.248 9.643 24.113 1.00 83.06 78 ILE A N 1
ATOM 625 C CA . ILE A 1 78 ? -4.406 9.767 23.210 1.00 83.06 78 ILE A CA 1
ATOM 626 C C . ILE A 1 78 ? -5.347 8.576 23.377 1.00 83.06 78 ILE A C 1
ATOM 628 O O . ILE A 1 78 ? -6.552 8.775 23.506 1.00 83.06 78 ILE A O 1
ATOM 632 N N . PHE A 1 79 ? -4.808 7.354 23.344 1.00 84.25 79 PHE A N 1
ATOM 633 C CA . PHE A 1 79 ? -5.602 6.141 23.137 1.00 84.25 79 PHE A CA 1
ATOM 634 C C . PHE A 1 79 ? -5.972 5.375 24.414 1.00 84.25 79 PHE A C 1
ATOM 636 O O . PHE A 1 79 ? -6.758 4.432 24.341 1.00 84.25 79 PHE A O 1
ATOM 643 N N . THR A 1 80 ? -5.441 5.763 25.577 1.00 80.19 80 THR A N 1
ATOM 644 C CA . THR A 1 80 ? -5.790 5.131 26.866 1.00 80.19 80 THR A CA 1
ATOM 645 C C . THR A 1 80 ? -6.923 5.836 27.612 1.00 80.19 80 THR A C 1
ATOM 647 O O . THR A 1 80 ? -7.609 5.213 28.417 1.00 80.19 80 THR A O 1
ATOM 650 N N . GLU A 1 81 ? -7.157 7.115 27.323 1.00 83.38 81 GLU A N 1
ATOM 651 C CA . GLU A 1 81 ? -8.183 7.932 27.970 1.00 83.38 81 GLU A CA 1
ATOM 652 C C . GLU A 1 81 ? -9.500 7.842 27.185 1.00 83.38 81 GLU A C 1
ATOM 654 O O . GLU A 1 81 ? -9.608 8.356 26.069 1.00 83.38 81 GLU A O 1
ATOM 659 N N . SER A 1 82 ? -10.521 7.202 27.761 1.00 80.19 82 SER A N 1
ATOM 660 C CA . SER A 1 82 ? -11.801 6.931 27.084 1.00 80.19 82 SER A CA 1
ATOM 661 C C . SER A 1 82 ? -12.499 8.206 26.603 1.00 80.19 82 SER A C 1
ATOM 663 O O . SER A 1 82 ? -13.066 8.238 25.508 1.00 80.19 82 SER A O 1
ATOM 665 N N . SER A 1 83 ? -12.379 9.298 27.363 1.00 84.12 83 SER A N 1
ATOM 666 C CA . SER A 1 83 ? -12.960 10.592 27.001 1.00 84.12 83 SER A CA 1
ATOM 667 C C . SER A 1 83 ? -12.329 11.217 25.746 1.00 84.12 83 SER A C 1
ATOM 669 O O . SER A 1 83 ? -13.014 11.984 25.057 1.00 84.12 83 SER A O 1
ATOM 671 N N . ASN A 1 84 ? -11.081 10.858 25.409 1.00 92.12 84 ASN A N 1
ATOM 672 C CA . ASN A 1 84 ? -10.400 11.272 24.180 1.00 92.12 84 ASN A CA 1
ATOM 673 C C . ASN A 1 84 ? -10.885 10.483 22.961 1.00 92.12 84 ASN A C 1
ATOM 675 O O . ASN A 1 84 ? -10.928 11.039 21.864 1.00 92.12 84 ASN A O 1
ATOM 679 N N . LEU A 1 85 ? -11.258 9.212 23.132 1.00 92.69 85 LEU A N 1
ATOM 680 C CA . LEU A 1 85 ? -11.557 8.295 22.027 1.00 92.69 85 LEU A CA 1
ATOM 681 C C . LEU A 1 85 ? -12.770 8.734 21.204 1.00 92.69 85 LEU A C 1
ATOM 683 O O . LEU A 1 85 ? -12.727 8.698 19.975 1.00 92.69 85 LEU A O 1
ATOM 687 N N . GLU A 1 86 ? -13.825 9.218 21.858 1.00 94.12 86 GLU A N 1
ATOM 688 C CA . GLU A 1 86 ? -15.007 9.748 21.169 1.00 94.12 86 GLU A CA 1
ATOM 689 C C . GLU A 1 86 ? -14.673 11.005 20.358 1.00 94.12 86 GLU A C 1
ATOM 691 O O . GLU A 1 86 ? -15.058 11.128 19.194 1.00 94.12 86 GLU A O 1
ATOM 696 N N . VAL A 1 87 ? -13.926 11.939 20.960 1.00 95.62 87 VAL A N 1
ATOM 697 C CA . VAL A 1 87 ? -13.506 13.191 20.309 1.00 95.62 87 VAL A CA 1
ATOM 698 C C . VAL A 1 87 ? -12.558 12.890 19.148 1.00 95.62 87 VAL A C 1
ATOM 700 O O . VAL A 1 87 ? -12.679 13.486 18.075 1.00 95.62 87 VAL A O 1
ATOM 703 N N . TYR A 1 88 ? -11.654 11.926 19.331 1.00 94.62 88 TYR A N 1
ATOM 704 C CA . TYR A 1 88 ? -10.788 11.408 18.282 1.00 94.62 88 TYR A CA 1
ATOM 705 C C . TYR A 1 88 ? -11.612 10.825 17.132 1.00 94.62 88 TYR A C 1
ATOM 707 O O . TYR A 1 88 ? -11.409 11.209 15.979 1.00 94.62 88 TYR A O 1
ATOM 715 N N . ALA A 1 89 ? -12.575 9.951 17.427 1.00 95.06 89 ALA A N 1
ATOM 716 C CA . ALA A 1 89 ? -13.418 9.340 16.411 1.00 95.06 89 ALA A CA 1
ATOM 717 C C . ALA A 1 89 ? -14.193 10.405 15.622 1.00 95.06 89 ALA A C 1
ATOM 719 O O . ALA A 1 89 ? -14.080 10.473 14.397 1.00 95.06 89 ALA A O 1
ATOM 720 N N . ALA A 1 90 ? -14.873 11.320 16.317 1.00 95.06 90 ALA A N 1
ATOM 721 C CA . ALA A 1 90 ? -15.618 12.417 15.704 1.00 95.06 90 ALA A CA 1
ATOM 722 C C . ALA A 1 90 ? -14.744 13.302 14.796 1.00 95.06 90 ALA A C 1
ATOM 724 O O . ALA A 1 90 ? -15.233 13.810 13.783 1.00 95.06 90 ALA A O 1
ATOM 725 N N . ALA A 1 91 ? -13.461 13.478 15.126 1.00 94.06 91 ALA A N 1
ATOM 726 C CA . ALA A 1 91 ? -12.554 14.333 14.370 1.00 94.06 91 ALA A CA 1
ATOM 727 C C . ALA A 1 91 ? -11.812 13.637 13.220 1.00 94.06 91 ALA A C 1
ATOM 729 O O . ALA A 1 91 ? -11.611 14.246 12.168 1.00 94.06 91 ALA A O 1
ATOM 730 N N . TYR A 1 92 ? -11.396 12.383 13.399 1.00 92.19 92 TYR A N 1
ATOM 731 C CA . TYR A 1 92 ? -10.467 11.709 12.486 1.00 92.19 92 TYR A CA 1
ATOM 732 C C . TYR A 1 92 ? -11.112 10.600 11.640 1.00 92.19 92 TYR A C 1
ATOM 734 O O . TYR A 1 92 ? -10.593 10.300 10.561 1.00 92.19 92 TYR A O 1
ATOM 742 N N . VAL A 1 93 ? -12.256 10.040 12.052 1.00 95.00 93 VAL A N 1
ATOM 743 C CA . VAL A 1 93 ? -13.001 9.031 11.270 1.00 95.00 93 VAL A CA 1
ATOM 744 C C . VAL A 1 93 ? -13.531 9.567 9.935 1.00 95.00 93 VAL A C 1
ATOM 746 O O . VAL A 1 93 ? -13.352 8.870 8.942 1.00 95.00 93 VAL A O 1
ATOM 749 N N . PRO A 1 94 ? -14.107 10.784 9.827 1.00 93.81 94 PRO A N 1
ATOM 750 C CA . PRO A 1 94 ? -14.649 11.327 8.572 1.00 93.81 94 PRO A CA 1
ATOM 751 C C . PRO A 1 94 ? -13.742 11.174 7.347 1.00 93.81 94 PRO A C 1
ATOM 753 O O . PRO A 1 94 ? -14.130 10.574 6.343 1.00 93.81 94 PRO A O 1
ATOM 756 N N . GLY A 1 95 ? -12.514 11.696 7.429 1.00 91.31 95 GLY A N 1
ATOM 757 C CA . GLY A 1 95 ? -11.573 11.673 6.309 1.00 91.31 95 GLY A CA 1
ATOM 758 C C . GLY A 1 95 ? -11.102 10.257 5.982 1.00 91.31 95 GLY A C 1
ATOM 759 O O . GLY A 1 95 ? -11.041 9.877 4.810 1.00 91.31 95 GLY A O 1
ATOM 760 N N . ARG A 1 96 ? -10.832 9.455 7.021 1.00 92.56 96 ARG A N 1
ATOM 761 C CA . ARG A 1 96 ? -10.381 8.064 6.885 1.00 92.56 96 ARG A CA 1
ATOM 762 C C . ARG A 1 96 ? -11.465 7.180 6.289 1.00 92.56 96 ARG A C 1
ATOM 764 O O . ARG A 1 96 ? -11.196 6.499 5.310 1.00 92.56 96 ARG A O 1
ATOM 771 N N . ALA A 1 97 ? -12.690 7.253 6.796 1.00 95.06 97 ALA A N 1
ATOM 772 C CA . ALA A 1 97 ? -13.826 6.492 6.295 1.00 95.06 97 ALA A CA 1
ATOM 773 C C . ALA A 1 97 ? -14.106 6.788 4.816 1.00 95.06 97 ALA A C 1
ATOM 775 O O . ALA A 1 97 ? -14.333 5.869 4.036 1.00 95.06 97 ALA A O 1
ATOM 776 N N . LEU A 1 98 ? -14.027 8.056 4.403 1.00 92.62 98 LEU A N 1
ATOM 777 C CA . LEU A 1 98 ? -14.172 8.443 3.001 1.00 92.62 98 LEU A CA 1
ATOM 778 C C . LEU A 1 98 ? -13.050 7.888 2.110 1.00 92.62 98 LEU A C 1
ATOM 780 O O . LEU A 1 98 ? -13.319 7.333 1.044 1.00 92.62 98 LEU A O 1
ATOM 784 N N . CYS A 1 99 ? -11.800 8.010 2.558 1.00 91.81 99 CYS A N 1
ATOM 785 C CA . CYS A 1 99 ? -10.639 7.456 1.866 1.00 91.81 99 CYS A CA 1
ATOM 786 C C . CYS A 1 99 ? -10.754 5.929 1.732 1.00 91.81 99 CYS A C 1
ATOM 788 O O . CYS A 1 99 ? -10.612 5.375 0.645 1.00 91.81 99 CYS A O 1
ATOM 790 N N . TYR A 1 100 ? -11.075 5.241 2.825 1.00 94.81 100 TYR A N 1
ATOM 791 C CA . TYR A 1 100 ? -11.189 3.787 2.864 1.00 94.81 100 TYR A CA 1
ATOM 792 C C . TYR A 1 100 ? -12.381 3.312 2.032 1.00 94.81 100 TYR A C 1
ATOM 794 O O . TYR A 1 100 ? -12.281 2.312 1.329 1.00 94.81 100 TYR A O 1
ATOM 802 N N . TYR A 1 101 ? -13.482 4.061 2.023 1.00 94.38 101 TYR A N 1
ATOM 803 C CA . TYR A 1 101 ? -14.621 3.785 1.159 1.00 94.38 101 TYR A CA 1
ATOM 804 C C . TYR A 1 101 ? -14.238 3.858 -0.323 1.00 94.38 101 TYR A C 1
ATOM 806 O O . TYR A 1 101 ? -14.611 2.965 -1.083 1.00 94.38 101 TYR A O 1
ATOM 814 N N . GLU A 1 102 ? -13.461 4.864 -0.749 1.00 91.25 102 GLU A N 1
ATOM 815 C CA . GLU A 1 102 ? -12.887 4.883 -2.104 1.00 91.25 102 GLU A CA 1
ATOM 816 C C . GLU A 1 102 ? -12.030 3.640 -2.330 1.00 91.25 102 GLU A C 1
ATOM 818 O O . GLU A 1 102 ? -12.166 3.004 -3.372 1.00 91.25 102 GLU A O 1
ATOM 823 N N . ILE A 1 103 ? -11.235 3.234 -1.331 1.00 91.62 103 ILE A N 1
ATOM 824 C CA . ILE A 1 103 ? -10.367 2.065 -1.451 1.00 91.62 103 ILE A CA 1
ATOM 825 C C . ILE A 1 103 ? -11.163 0.793 -1.761 1.00 91.62 103 ILE A C 1
ATOM 827 O O . ILE A 1 103 ? -10.888 0.100 -2.747 1.00 91.62 103 ILE A O 1
ATOM 831 N N . PHE A 1 104 ? -12.179 0.521 -0.941 1.00 93.44 104 PHE A N 1
ATOM 832 C CA . PHE A 1 104 ? -13.044 -0.647 -1.062 1.00 93.44 104 PHE A CA 1
ATOM 833 C C . PHE A 1 104 ? -13.981 -0.589 -2.273 1.00 93.44 104 PHE A C 1
ATOM 835 O O . PHE A 1 104 ? -14.257 -1.635 -2.853 1.00 93.44 104 PHE A O 1
ATOM 842 N N . SER A 1 105 ? -14.461 0.593 -2.677 1.00 90.19 105 SER A N 1
ATOM 843 C CA . SER A 1 105 ? -15.436 0.727 -3.770 1.00 90.19 105 SER A CA 1
ATOM 844 C C . SER A 1 105 ? -14.822 0.835 -5.165 1.00 90.19 105 SER A C 1
ATOM 846 O O . SER A 1 105 ? -15.481 0.462 -6.134 1.00 90.19 105 SER A O 1
ATOM 848 N N . SER A 1 106 ? -13.574 1.292 -5.305 1.00 86.25 106 SER A N 1
ATOM 849 C CA . SER A 1 106 ? -12.928 1.404 -6.621 1.00 86.25 106 SER A CA 1
ATOM 850 C C . SER A 1 106 ? -12.173 0.141 -7.050 1.00 86.25 106 SER A C 1
ATOM 852 O O . SER A 1 106 ? -11.785 0.026 -8.214 1.00 86.25 106 SER A O 1
ATOM 854 N N . ARG A 1 107 ? -12.005 -0.846 -6.154 1.00 85.94 107 ARG A N 1
ATOM 855 C CA . ARG A 1 107 ? -11.252 -2.087 -6.419 1.00 85.94 107 ARG A CA 1
ATOM 856 C C . ARG A 1 107 ? -12.178 -3.310 -6.501 1.00 85.94 107 ARG A C 1
ATOM 858 O O . ARG A 1 107 ? -12.724 -3.737 -5.482 1.00 85.94 107 ARG A O 1
ATOM 865 N N . PRO A 1 108 ? -12.311 -3.950 -7.682 1.00 86.12 108 PRO A N 1
ATOM 866 C CA . PRO A 1 108 ? -13.199 -5.101 -7.865 1.00 86.12 108 PRO A CA 1
ATOM 867 C C . PRO A 1 108 ? -12.894 -6.304 -6.962 1.00 86.12 108 PRO A C 1
ATOM 869 O O . PRO A 1 108 ? -13.814 -7.020 -6.572 1.00 86.12 108 PRO A O 1
ATOM 872 N N . SER A 1 109 ? -11.622 -6.542 -6.623 1.00 83.94 109 SER A N 1
ATOM 873 C CA . SER A 1 109 ? -11.215 -7.630 -5.722 1.00 83.94 109 SER A CA 1
ATOM 874 C C . SER A 1 109 ? -11.789 -7.452 -4.315 1.00 83.94 109 SER A C 1
ATOM 876 O O . SER A 1 109 ? -12.312 -8.412 -3.751 1.00 83.94 109 SER A O 1
ATOM 878 N N . LEU A 1 110 ? -11.763 -6.223 -3.793 1.00 90.94 110 LEU A N 1
ATOM 879 C CA . LEU A 1 110 ? -12.313 -5.878 -2.484 1.00 90.94 110 LEU A CA 1
ATOM 880 C C . LEU A 1 110 ? -13.844 -5.906 -2.501 1.00 90.94 110 LEU A C 1
ATOM 882 O O . LEU A 1 110 ? -14.447 -6.563 -1.656 1.00 90.94 110 LEU A O 1
ATOM 886 N N . LEU A 1 111 ? -14.484 -5.316 -3.517 1.00 89.69 111 LEU A N 1
ATOM 887 C CA . LEU A 1 111 ? -15.942 -5.398 -3.679 1.00 89.69 111 LEU A CA 1
ATOM 888 C C . LEU A 1 111 ? -16.448 -6.845 -3.738 1.00 89.69 111 LEU A C 1
ATOM 890 O O . LEU A 1 111 ? -17.473 -7.173 -3.144 1.00 89.69 111 LEU A O 1
ATOM 894 N N . LYS A 1 112 ? -15.718 -7.739 -4.414 1.00 89.25 112 LYS A N 1
ATOM 895 C CA . LYS A 1 112 ? -16.085 -9.157 -4.514 1.00 89.25 112 LYS A CA 1
ATOM 896 C C . LYS A 1 112 ? -16.071 -9.872 -3.160 1.00 89.25 112 LYS A C 1
ATOM 898 O O . LYS A 1 112 ? -16.819 -10.834 -2.993 1.00 89.25 112 LYS A O 1
ATOM 903 N N . LEU A 1 113 ? -15.243 -9.436 -2.208 1.00 91.38 113 LEU A N 1
ATOM 904 C CA . LEU A 1 113 ? -15.277 -9.939 -0.830 1.00 91.38 113 LEU A CA 1
ATOM 905 C C . LEU A 1 113 ? -16.560 -9.490 -0.122 1.00 91.38 113 LEU A C 1
ATOM 907 O O . LEU A 1 113 ? -17.210 -10.303 0.524 1.00 91.38 113 LEU A O 1
ATOM 911 N N . LEU A 1 114 ? -16.978 -8.240 -0.339 1.00 93.69 114 LEU A N 1
ATOM 912 C CA . LEU A 1 114 ? -18.195 -7.674 0.255 1.00 93.69 114 LEU A CA 1
ATOM 913 C C . LEU A 1 114 ? -19.498 -8.259 -0.322 1.00 93.69 114 LEU A C 1
ATOM 915 O O . LEU A 1 114 ? -20.550 -8.154 0.297 1.00 93.69 114 LEU A O 1
ATOM 919 N N . MET A 1 115 ? -19.444 -8.895 -1.497 1.00 89.94 115 MET A N 1
ATOM 920 C CA . MET A 1 115 ? -20.597 -9.520 -2.170 1.00 89.94 115 MET A CA 1
ATOM 921 C C . MET A 1 115 ? -20.994 -10.897 -1.631 1.00 89.94 115 MET A C 1
ATOM 923 O O . MET A 1 115 ? -22.051 -11.415 -1.995 1.00 89.94 115 MET A O 1
ATOM 927 N N . LYS A 1 116 ? -20.118 -11.547 -0.869 1.00 90.31 116 LYS A N 1
ATOM 928 C CA . LYS A 1 116 ? -20.267 -12.950 -0.466 1.00 90.31 116 LYS A CA 1
ATOM 929 C C . LYS A 1 116 ? -20.206 -13.071 1.053 1.00 90.31 116 LYS A C 1
ATOM 931 O O . LYS A 1 116 ? -20.003 -12.092 1.763 1.00 90.31 116 LYS A O 1
ATOM 936 N N . ARG A 1 117 ? -20.328 -14.300 1.559 1.00 95.44 117 ARG A N 1
ATOM 937 C CA . ARG A 1 117 ? -19.937 -14.589 2.939 1.00 95.44 117 ARG A CA 1
ATOM 938 C C . ARG A 1 117 ? -18.434 -14.357 3.081 1.00 95.44 117 ARG A C 1
ATOM 940 O O . ARG A 1 117 ? -17.653 -14.983 2.361 1.00 95.44 117 ARG A O 1
ATOM 947 N N . SER A 1 118 ? -18.027 -13.449 3.957 1.00 96.50 118 SER A N 1
ATOM 948 C CA . SER A 1 118 ? -16.613 -13.162 4.213 1.00 96.50 118 SER A CA 1
ATOM 949 C C . SER A 1 118 ? -16.389 -12.703 5.644 1.00 96.50 118 SER A C 1
ATOM 951 O O . SER A 1 118 ? -17.218 -11.996 6.210 1.00 96.50 118 SER A O 1
ATOM 953 N N . GLN A 1 119 ? -15.259 -13.105 6.217 1.00 98.06 119 GLN A N 1
ATOM 954 C CA . GLN A 1 119 ? -14.793 -12.614 7.508 1.00 98.06 119 GLN A CA 1
ATOM 955 C C . GLN A 1 119 ? -13.629 -11.648 7.300 1.00 98.06 119 GLN A C 1
ATOM 957 O O . GLN A 1 119 ? -12.642 -11.989 6.651 1.00 98.06 119 GLN A O 1
ATOM 962 N N . LEU A 1 120 ? -13.753 -10.439 7.831 1.00 98.19 120 LEU A N 1
ATOM 963 C CA . LEU A 1 120 ? -12.752 -9.384 7.746 1.00 98.19 120 LEU A CA 1
ATOM 964 C C . LEU A 1 120 ? -12.164 -9.207 9.142 1.00 98.19 120 LEU A C 1
ATOM 966 O O . LEU A 1 120 ? -12.920 -9.076 10.102 1.00 98.19 120 LEU A O 1
ATOM 970 N N . TYR A 1 121 ? -10.839 -9.244 9.254 1.00 98.06 121 TYR A N 1
ATOM 971 C CA . TYR A 1 121 ? -10.134 -8.962 10.499 1.00 98.06 121 TYR A CA 1
ATOM 972 C C . TYR A 1 121 ? -9.349 -7.662 10.352 1.00 98.06 121 TYR A C 1
ATOM 974 O O . TYR A 1 121 ? -8.341 -7.609 9.645 1.00 98.06 121 TYR A O 1
ATOM 982 N N . CYS A 1 122 ? -9.863 -6.615 10.984 1.00 97.75 122 CYS A N 1
ATOM 983 C CA . CYS A 1 122 ? -9.372 -5.254 10.876 1.00 97.75 122 CYS A CA 1
ATOM 984 C C . CYS A 1 122 ? -8.545 -4.901 12.114 1.00 97.75 122 CYS A C 1
ATOM 986 O O . CYS A 1 122 ? -9.080 -4.787 13.217 1.00 97.75 122 CYS A O 1
ATOM 988 N N . ILE A 1 123 ? -7.228 -4.782 11.930 1.00 95.50 123 ILE A N 1
ATOM 989 C CA . ILE A 1 123 ? -6.258 -4.538 13.004 1.00 95.50 123 ILE A CA 1
ATOM 990 C C . ILE A 1 123 ? -6.023 -3.032 13.144 1.00 95.50 123 ILE A C 1
ATOM 992 O O . ILE A 1 123 ? -5.695 -2.361 12.164 1.00 95.50 123 ILE A O 1
ATOM 996 N N . GLY A 1 124 ? -6.139 -2.510 14.368 1.00 92.69 124 GLY A N 1
ATOM 997 C CA . GLY A 1 124 ? -6.039 -1.072 14.657 1.00 92.69 124 GLY A CA 1
ATOM 998 C C . GLY A 1 124 ? -7.229 -0.263 14.135 1.00 92.69 124 GLY A C 1
ATOM 999 O O . GLY A 1 124 ? -7.085 0.901 13.759 1.00 92.69 124 GLY A O 1
ATOM 1000 N N . SER A 1 125 ? -8.397 -0.897 14.028 1.00 92.75 125 SER A N 1
ATOM 1001 C CA . SER A 1 125 ? -9.573 -0.313 13.380 1.00 92.75 125 SER A CA 1
ATOM 1002 C C . SER A 1 125 ? -10.553 0.331 14.360 1.00 92.75 125 SER A C 1
ATOM 1004 O O . SER A 1 125 ? -11.608 0.807 13.928 1.00 92.75 125 SER A O 1
ATOM 1006 N N . GLY A 1 126 ? -10.247 0.320 15.663 1.00 81.94 126 GLY A N 1
ATOM 1007 C CA . GLY A 1 126 ? -11.205 0.526 16.754 1.00 81.94 126 GLY A CA 1
ATOM 1008 C C . GLY A 1 126 ? -11.932 1.857 16.698 1.00 81.94 126 GLY A C 1
ATOM 1009 O O . GLY A 1 126 ? -13.091 1.930 17.068 1.00 81.94 126 GLY A O 1
ATOM 1010 N N . SER A 1 127 ? -11.326 2.888 16.113 1.00 91.62 127 SER A N 1
ATOM 1011 C CA . SER A 1 127 ? -12.000 4.177 15.907 1.00 91.62 127 SER A CA 1
ATOM 1012 C C . SER A 1 127 ? -13.229 4.130 14.988 1.00 91.62 127 SER A C 1
ATOM 1014 O O . SER A 1 127 ? -14.007 5.075 15.001 1.00 91.62 127 SER A O 1
ATOM 1016 N N . GLY A 1 128 ? -13.411 3.083 14.171 1.00 95.94 128 GLY A N 1
ATOM 1017 C CA . GLY A 1 128 ? -14.600 2.886 13.330 1.00 95.94 128 GLY A CA 1
ATOM 1018 C C . GLY A 1 128 ? -14.475 3.341 11.873 1.00 95.94 128 GLY A C 1
ATOM 1019 O O . GLY A 1 128 ? -15.421 3.204 11.102 1.00 95.94 128 GLY A O 1
ATOM 1020 N N . SER A 1 129 ? -13.307 3.826 11.438 1.00 96.81 129 SER A N 1
ATOM 1021 C CA . SER A 1 129 ? -13.100 4.255 10.040 1.00 96.81 129 SER A CA 1
ATOM 1022 C C . SER A 1 129 ? -13.344 3.137 9.024 1.00 96.81 129 SER A C 1
ATOM 1024 O O . SER A 1 129 ? -13.980 3.364 7.993 1.00 96.81 129 SER A O 1
ATOM 1026 N N . GLU A 1 130 ? -12.862 1.927 9.314 1.00 97.56 130 GLU A N 1
ATOM 1027 C CA . GLU A 1 130 ? -13.073 0.762 8.451 1.00 97.56 130 GLU A CA 1
ATOM 1028 C C . GLU A 1 130 ? -14.517 0.266 8.492 1.00 97.56 130 GLU A C 1
ATOM 1030 O O . GLU A 1 130 ? -15.070 -0.007 7.432 1.00 97.56 130 GLU A O 1
ATOM 1035 N N . LEU A 1 131 ? -15.156 0.235 9.668 1.00 98.12 131 LEU A N 1
ATOM 1036 C CA . LEU A 1 131 ? -16.578 -0.101 9.809 1.00 98.12 131 LEU A CA 1
ATOM 1037 C C . LEU A 1 131 ? -17.441 0.751 8.879 1.00 98.12 131 LEU A C 1
ATOM 1039 O O . LEU A 1 131 ? -18.183 0.223 8.050 1.00 98.12 131 LEU A O 1
ATOM 1043 N N . VAL A 1 132 ? -17.296 2.072 8.978 1.00 97.69 132 VAL A N 1
ATOM 1044 C CA . VAL A 1 132 ? -18.076 3.013 8.175 1.00 97.69 132 VAL A CA 1
ATOM 1045 C C . VAL A 1 132 ? -17.796 2.835 6.684 1.00 97.69 132 VAL A C 1
ATOM 1047 O O . VAL A 1 132 ? -18.721 2.797 5.871 1.00 97.69 132 VAL A O 1
ATOM 1050 N N . ALA A 1 133 ? -16.523 2.702 6.314 1.00 96.94 133 ALA A N 1
ATOM 1051 C CA . ALA A 1 133 ? -16.109 2.544 4.928 1.00 96.94 133 ALA A CA 1
ATOM 1052 C C . ALA A 1 133 ? -16.625 1.249 4.291 1.00 96.94 133 ALA A C 1
ATOM 1054 O O . ALA A 1 133 ? -17.143 1.272 3.172 1.00 96.94 133 ALA A O 1
ATOM 1055 N N . ILE A 1 134 ? -16.492 0.130 5.003 1.00 97.12 134 ILE A N 1
ATOM 1056 C CA . ILE A 1 134 ? -16.907 -1.198 4.552 1.00 97.12 134 ILE A CA 1
ATOM 1057 C C . ILE A 1 134 ? -18.427 -1.256 4.451 1.00 97.12 134 ILE A C 1
ATOM 1059 O O . ILE A 1 134 ? -18.940 -1.640 3.400 1.00 97.12 134 ILE A O 1
ATOM 1063 N N . ALA A 1 135 ? -19.152 -0.805 5.478 1.00 96.56 135 ALA A N 1
ATOM 1064 C CA . ALA A 1 135 ? -20.611 -0.761 5.451 1.00 96.56 135 ALA A CA 1
ATOM 1065 C C . ALA A 1 135 ? -21.131 0.109 4.294 1.00 96.56 135 ALA A C 1
ATOM 1067 O O . ALA A 1 135 ? -22.041 -0.293 3.568 1.00 96.56 135 ALA A O 1
ATOM 1068 N N . ALA A 1 136 ? -20.496 1.256 4.036 1.00 95.19 136 ALA A N 1
ATOM 1069 C CA . ALA A 1 136 ? -20.826 2.078 2.879 1.00 95.19 136 ALA A CA 1
ATOM 1070 C C . ALA A 1 136 ? -20.512 1.359 1.555 1.00 95.19 136 ALA A C 1
ATOM 1072 O O . ALA A 1 136 ? -21.321 1.388 0.628 1.00 95.19 136 ALA A O 1
ATOM 1073 N N . ALA A 1 137 ? -19.371 0.675 1.443 1.00 94.44 137 ALA A N 1
ATOM 1074 C CA . AL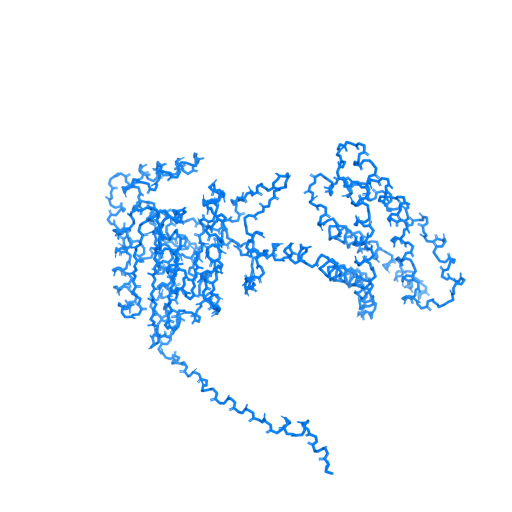A A 1 137 ? -19.005 -0.079 0.245 1.00 94.44 137 ALA A CA 1
ATOM 1075 C C . ALA A 1 137 ? -19.936 -1.281 -0.008 1.00 94.44 137 ALA A C 1
ATOM 1077 O O . ALA A 1 137 ? -20.212 -1.599 -1.165 1.00 94.44 137 ALA A O 1
ATOM 1078 N N . MET A 1 138 ? -20.508 -1.892 1.035 1.00 93.94 138 MET A N 1
ATOM 1079 C CA . MET A 1 138 ? -21.527 -2.947 0.912 1.00 93.94 138 MET A CA 1
ATOM 1080 C C . MET A 1 138 ? -22.812 -2.463 0.220 1.00 93.94 138 MET A C 1
ATOM 1082 O O . MET A 1 138 ? -23.506 -3.249 -0.427 1.00 93.94 138 MET A O 1
ATOM 1086 N N . THR A 1 139 ? -23.121 -1.163 0.271 1.00 91.12 139 THR A N 1
ATOM 1087 C CA . THR A 1 139 ? -24.241 -0.584 -0.499 1.00 91.12 139 THR A CA 1
ATOM 1088 C C . THR A 1 139 ? -23.950 -0.504 -2.004 1.00 91.12 139 THR A C 1
ATOM 1090 O O . THR A 1 139 ? -24.852 -0.291 -2.809 1.00 91.12 139 THR A O 1
ATOM 1093 N N . ARG A 1 140 ? -22.694 -0.709 -2.427 1.00 89.00 140 ARG A N 1
ATOM 1094 C CA . ARG A 1 140 ? -22.296 -0.707 -3.845 1.00 89.00 140 ARG A CA 1
ATOM 1095 C C . ARG A 1 140 ? -22.382 -2.071 -4.503 1.00 89.00 140 ARG A C 1
ATOM 1097 O O . ARG A 1 140 ? -22.051 -2.186 -5.682 1.00 89.00 140 ARG A O 1
ATOM 1104 N N . VAL A 1 141 ? -22.843 -3.079 -3.771 1.00 86.44 141 VAL A N 1
ATOM 1105 C CA . VAL A 1 141 ? -22.945 -4.460 -4.230 1.00 86.44 141 VAL A CA 1
ATOM 1106 C C . VAL A 1 141 ? -24.315 -5.073 -3.877 1.00 86.44 141 VAL A C 1
ATOM 1108 O O . VAL A 1 141 ? -24.975 -4.590 -2.956 1.00 86.44 141 VAL A O 1
ATOM 1111 N N . PRO A 1 142 ? -24.790 -6.104 -4.611 1.00 82.94 142 PRO A N 1
ATOM 1112 C CA . PRO A 1 142 ? -26.094 -6.731 -4.365 1.00 82.94 142 PRO A CA 1
ATOM 1113 C C . PRO A 1 142 ? -26.177 -7.400 -2.994 1.00 82.94 142 PRO A C 1
ATOM 1115 O O . PRO A 1 142 ? -25.189 -7.960 -2.521 1.00 82.94 142 PRO A O 1
ATOM 1118 N N . ALA A 1 143 ? -27.363 -7.352 -2.393 1.00 78.00 143 ALA A N 1
ATOM 1119 C CA . ALA A 1 143 ? -27.649 -7.714 -1.008 1.00 78.00 143 ALA A CA 1
ATOM 1120 C C . ALA A 1 143 ? -27.757 -9.223 -0.739 1.00 78.00 143 ALA A C 1
ATOM 1122 O O . ALA A 1 143 ? -27.494 -9.654 0.383 1.00 78.00 143 ALA A O 1
ATOM 1123 N N . GLU A 1 144 ? -28.182 -10.023 -1.728 1.00 78.38 144 GLU A N 1
ATOM 1124 C CA . GLU A 1 144 ? -28.804 -11.336 -1.473 1.00 78.38 144 GLU A CA 1
ATOM 1125 C C . GLU A 1 144 ? -27.840 -12.378 -0.889 1.00 78.38 144 GLU A C 1
ATOM 1127 O O . GLU A 1 144 ? -28.262 -13.390 -0.335 1.00 78.38 144 GLU A O 1
ATOM 1132 N N . ARG A 1 145 ? -26.531 -12.154 -1.040 1.00 80.31 145 ARG A N 1
ATOM 1133 C CA . ARG A 1 145 ? -25.469 -13.078 -0.612 1.00 80.31 145 ARG A CA 1
ATOM 1134 C C . ARG A 1 145 ? -24.485 -12.457 0.379 1.00 80.31 145 ARG A C 1
ATOM 1136 O O . ARG A 1 145 ? -23.514 -13.121 0.751 1.00 80.31 145 ARG A O 1
ATOM 1143 N N . GLN A 1 146 ? -24.712 -11.207 0.784 1.00 88.62 146 GLN A N 1
ATOM 1144 C CA . GLN A 1 146 ? -23.820 -10.499 1.700 1.00 88.62 146 GLN A CA 1
ATOM 1145 C C . GLN A 1 146 ? -23.982 -11.062 3.103 1.00 88.62 146 GLN A C 1
ATOM 1147 O O . GLN A 1 146 ? -25.070 -10.995 3.664 1.00 88.62 146 GLN A O 1
ATOM 1152 N N . LYS A 1 147 ? -22.895 -11.613 3.647 1.00 95.50 147 LYS A N 1
ATOM 1153 C CA . LYS A 1 147 ? -22.786 -12.005 5.057 1.00 95.50 147 LYS A CA 1
ATOM 1154 C C . LYS A 1 147 ? -21.378 -11.692 5.530 1.00 95.50 147 LYS A C 1
ATOM 1156 O O . LYS A 1 147 ? -20.476 -12.527 5.423 1.00 95.50 147 LYS A O 1
ATOM 1161 N N . ILE A 1 148 ? -21.183 -10.457 5.960 1.00 97.62 148 ILE A N 1
ATOM 1162 C CA . ILE A 1 148 ? -19.893 -9.913 6.350 1.00 97.62 148 ILE A CA 1
ATOM 1163 C C . ILE A 1 148 ? -19.776 -9.983 7.863 1.00 97.62 148 ILE A C 1
ATOM 1165 O O . ILE A 1 148 ? -20.541 -9.354 8.587 1.00 97.62 148 ILE A O 1
ATOM 1169 N N . LYS A 1 149 ? -18.799 -10.755 8.336 1.00 98.31 149 LYS A N 1
ATOM 1170 C CA . LYS A 1 149 ? -18.375 -10.714 9.732 1.00 98.31 149 LYS A CA 1
ATOM 1171 C C . LYS A 1 149 ? -17.183 -9.779 9.838 1.00 98.31 149 LYS A C 1
ATOM 1173 O O . LYS A 1 149 ? -16.106 -10.122 9.354 1.00 98.31 149 LYS A O 1
ATOM 1178 N N . LEU A 1 150 ? -17.382 -8.617 10.444 1.00 98.19 150 LEU A N 1
ATOM 1179 C CA . LEU A 1 150 ? -16.342 -7.622 10.651 1.00 98.19 150 LEU A CA 1
ATOM 1180 C C . LEU A 1 150 ? -15.811 -7.739 12.081 1.00 98.19 150 LEU A C 1
ATOM 1182 O O . LEU A 1 150 ? -16.513 -7.421 13.034 1.00 98.19 150 LEU A O 1
ATOM 1186 N N . VAL A 1 151 ? -14.582 -8.224 12.226 1.00 98.00 151 VAL A N 1
ATOM 1187 C CA . VAL A 1 151 ? -13.881 -8.290 13.509 1.00 98.00 151 VAL A CA 1
ATOM 1188 C C . VAL A 1 151 ? -12.915 -7.116 13.570 1.00 98.00 151 VAL A C 1
ATOM 1190 O O . VAL A 1 151 ? -11.982 -7.048 12.774 1.00 98.00 151 VAL A O 1
ATOM 1193 N N . MET A 1 152 ? -13.157 -6.199 14.492 1.00 97.81 152 MET A N 1
ATOM 1194 C CA . MET A 1 152 ? -12.382 -4.986 14.716 1.00 97.81 152 MET A CA 1
ATOM 1195 C C . MET A 1 152 ? -11.549 -5.165 15.975 1.00 97.81 152 MET A C 1
ATOM 1197 O O . MET A 1 152 ? -12.095 -5.490 17.026 1.00 97.81 152 MET A O 1
ATOM 1201 N N . GLN A 1 153 ? -10.245 -4.946 15.879 1.00 95.44 153 GLN A N 1
ATOM 1202 C CA . GLN A 1 153 ? -9.332 -5.055 17.009 1.00 95.44 153 GLN A CA 1
ATOM 1203 C C . GLN A 1 153 ? -8.591 -3.737 17.207 1.00 95.44 153 GLN A C 1
ATOM 1205 O O . GLN A 1 153 ? -8.149 -3.113 16.242 1.00 95.44 153 GLN A O 1
ATOM 1210 N N . ASP A 1 154 ? -8.451 -3.314 18.461 1.00 93.75 154 ASP A N 1
ATOM 1211 C CA . ASP A 1 154 ? -7.681 -2.125 18.826 1.00 93.75 154 ASP A CA 1
ATOM 1212 C C . ASP A 1 154 ? -7.195 -2.204 20.278 1.00 93.75 154 ASP A C 1
ATOM 1214 O O . ASP A 1 154 ? -7.717 -2.982 21.075 1.00 93.75 154 ASP A O 1
ATOM 1218 N N . ILE A 1 155 ? -6.200 -1.393 20.631 1.00 89.94 155 ILE A N 1
ATOM 1219 C CA . ILE A 1 155 ? -5.741 -1.259 22.018 1.00 89.94 155 ILE A CA 1
ATOM 1220 C C . ILE A 1 155 ? -6.668 -0.346 22.837 1.00 89.94 155 ILE A C 1
ATOM 1222 O O . ILE A 1 155 ? -6.779 -0.513 24.053 1.00 89.94 155 ILE A O 1
ATOM 1226 N N . GLY A 1 156 ? -7.343 0.604 22.176 1.00 89.88 156 GLY A N 1
ATOM 1227 C CA . GLY A 1 156 ? -8.280 1.536 22.803 1.00 89.88 156 GLY A CA 1
ATOM 1228 C C . GLY A 1 156 ? -9.591 0.881 23.254 1.00 89.88 156 GLY A C 1
ATOM 1229 O O . GLY A 1 156 ? -9.847 -0.298 23.031 1.00 89.88 156 GLY A O 1
ATOM 1230 N N . GLU A 1 157 ? -10.468 1.650 23.892 1.00 91.94 157 GLU A N 1
ATOM 1231 C CA . GLU A 1 157 ? -11.796 1.206 24.335 1.00 91.94 157 GLU A CA 1
ATOM 1232 C C . GLU A 1 157 ? -12.892 1.897 23.519 1.00 91.94 157 GLU A C 1
ATOM 1234 O O . GLU A 1 157 ? -13.550 2.827 23.973 1.00 91.94 157 GLU A O 1
ATOM 1239 N N . TYR A 1 158 ? -13.056 1.472 22.267 1.00 94.50 158 TYR A N 1
ATOM 1240 C CA . TYR A 1 158 ? -13.956 2.126 21.316 1.00 94.50 158 TYR A CA 1
ATOM 1241 C C . TYR A 1 158 ? -15.364 1.516 21.238 1.00 94.50 158 TYR A C 1
ATOM 1243 O O . TYR A 1 158 ? -16.132 1.876 20.350 1.00 94.50 158 TYR A O 1
ATOM 1251 N N . GLU A 1 159 ? -15.734 0.604 22.138 1.00 94.31 159 GLU A N 1
ATOM 1252 C CA . GLU A 1 159 ? -17.006 -0.128 22.054 1.00 94.31 159 GLU A CA 1
ATOM 1253 C C . GLU A 1 159 ? -18.231 0.803 21.996 1.00 94.31 159 GLU A C 1
ATOM 1255 O O . GLU A 1 159 ? -19.118 0.603 21.165 1.00 94.31 159 GLU A O 1
ATOM 1260 N N . SER A 1 160 ? -18.249 1.881 22.790 1.00 92.94 160 SER A N 1
ATOM 1261 C CA . SER A 1 160 ? -19.331 2.879 22.762 1.00 92.94 160 SER A CA 1
ATOM 1262 C C . SER A 1 160 ? -19.420 3.617 21.420 1.00 92.94 160 SER A C 1
ATOM 1264 O O . SER A 1 160 ? -20.508 3.786 20.865 1.00 92.94 160 SER A O 1
ATOM 1266 N N . VAL A 1 161 ? -18.271 4.021 20.870 1.00 94.00 161 VAL A N 1
ATOM 1267 C CA . VAL A 1 161 ? -18.160 4.704 19.572 1.00 94.00 161 VAL A CA 1
ATOM 1268 C C . VAL A 1 161 ? -18.643 3.792 18.447 1.00 94.00 161 VAL A C 1
ATOM 1270 O O . VAL A 1 161 ? -19.444 4.210 17.609 1.00 94.00 161 VAL A O 1
ATOM 1273 N N . LEU A 1 162 ? -18.170 2.546 18.436 1.00 96.88 162 LEU A N 1
ATOM 1274 C CA . LEU A 1 162 ? -18.530 1.558 17.426 1.00 96.88 162 LEU A CA 1
ATOM 1275 C C . LEU A 1 162 ? -20.019 1.230 17.487 1.00 96.88 162 LEU A C 1
ATOM 1277 O O . LEU A 1 162 ? -20.671 1.279 16.450 1.00 96.88 162 LEU A O 1
ATOM 1281 N N . THR A 1 163 ? -20.578 1.025 18.682 1.00 96.06 163 THR A N 1
ATOM 1282 C CA . THR A 1 163 ? -22.020 0.786 18.863 1.00 96.06 163 THR A CA 1
ATOM 1283 C C . THR A 1 163 ? -22.850 1.913 18.243 1.00 96.06 163 THR A C 1
ATOM 1285 O O . THR A 1 163 ? -23.742 1.645 17.438 1.00 96.06 163 THR A O 1
ATOM 1288 N N . SER A 1 164 ? -22.497 3.178 18.513 1.00 96.31 164 SER A N 1
ATOM 1289 C CA . SER A 1 164 ? -23.178 4.342 17.923 1.00 96.31 164 SER A CA 1
ATOM 1290 C C . SER A 1 164 ? -23.090 4.368 16.388 1.00 96.31 164 SER A C 1
ATOM 1292 O O . SER A 1 164 ? -24.079 4.648 15.697 1.00 96.31 164 SER A O 1
ATOM 1294 N N . PHE A 1 165 ? -21.923 4.039 15.817 1.00 97.56 165 PHE A N 1
ATOM 1295 C CA . PHE A 1 165 ? -21.783 3.923 14.364 1.00 97.56 165 PHE A CA 1
ATOM 1296 C C . PHE A 1 165 ? -22.623 2.791 13.793 1.00 97.56 165 PHE A C 1
ATOM 1298 O O . PHE A 1 165 ? -23.304 3.006 12.793 1.00 97.56 165 PHE A O 1
ATOM 1305 N N . GLU A 1 166 ? -22.607 1.610 14.399 1.00 97.00 166 GLU A N 1
ATOM 1306 C CA . GLU A 1 166 ? -23.368 0.478 13.890 1.00 97.00 166 GLU A CA 1
ATOM 1307 C C . GLU A 1 166 ? -24.880 0.734 13.937 1.00 97.00 166 GLU A C 1
ATOM 1309 O O . GLU A 1 166 ? -25.567 0.486 12.948 1.00 97.00 166 GLU A O 1
ATOM 1314 N N . GLU A 1 167 ? -25.410 1.275 15.038 1.00 96.50 167 GLU A N 1
ATOM 1315 C CA . GLU A 1 167 ? -26.823 1.666 15.148 1.00 96.50 167 GLU A CA 1
ATOM 1316 C C . GLU A 1 167 ? -27.215 2.663 14.050 1.00 96.50 167 GLU A C 1
ATOM 1318 O O . GLU A 1 167 ? -28.206 2.467 13.339 1.00 96.50 167 GLU A O 1
ATOM 1323 N N . THR A 1 168 ? -26.387 3.690 13.839 1.00 96.12 168 THR A N 1
ATOM 1324 C CA . THR A 1 168 ? -26.645 4.717 12.821 1.00 96.12 168 THR A CA 1
ATOM 1325 C C . THR A 1 168 ? -26.529 4.157 11.396 1.00 96.12 168 THR A C 1
ATOM 1327 O O . THR A 1 168 ? -27.301 4.545 10.516 1.00 96.12 168 THR A O 1
ATOM 1330 N N . ILE A 1 169 ? -25.597 3.229 11.149 1.00 95.69 169 ILE A N 1
ATOM 1331 C CA . ILE A 1 169 ? -25.449 2.507 9.876 1.00 95.69 169 ILE A CA 1
ATOM 1332 C C . ILE A 1 169 ? -26.695 1.667 9.589 1.00 95.69 169 ILE A C 1
ATOM 1334 O O . ILE A 1 169 ? -27.227 1.732 8.477 1.00 95.69 169 ILE A O 1
ATOM 1338 N N . ARG A 1 170 ? -27.177 0.901 10.575 1.00 94.56 170 ARG A N 1
ATOM 1339 C CA . ARG A 1 170 ? -28.386 0.072 10.441 1.00 94.56 170 ARG A CA 1
ATOM 1340 C C . ARG A 1 170 ? -29.594 0.944 10.100 1.00 94.56 170 ARG A C 1
ATOM 1342 O O . ARG A 1 170 ? -30.322 0.638 9.156 1.00 94.56 170 ARG A O 1
ATOM 1349 N N . GLU A 1 171 ? -29.751 2.063 10.804 1.00 93.00 171 GLU A N 1
ATOM 1350 C CA . GLU A 1 171 ? -30.845 3.012 10.591 1.00 93.00 171 GLU A CA 1
ATOM 1351 C C . GLU A 1 171 ? -30.783 3.684 9.208 1.00 93.00 171 GLU A C 1
ATOM 1353 O O . GLU A 1 171 ? -31.779 3.708 8.485 1.00 93.00 171 GLU A O 1
ATOM 1358 N N . ARG A 1 172 ? -29.627 4.236 8.813 1.00 91.19 172 ARG A N 1
ATOM 1359 C CA . ARG A 1 172 ? -29.518 5.043 7.584 1.00 91.19 172 ARG A CA 1
ATOM 1360 C C . ARG A 1 172 ? -29.339 4.224 6.319 1.00 91.19 172 ARG A C 1
ATOM 1362 O O . ARG A 1 172 ? -29.817 4.636 5.265 1.00 91.19 172 ARG A O 1
ATOM 1369 N N . TRP A 1 173 ? -28.624 3.104 6.390 1.00 91.94 173 TRP A N 1
ATOM 1370 C CA . TRP A 1 173 ? -28.230 2.344 5.201 1.00 91.94 173 TRP A CA 1
ATOM 1371 C C . TRP A 1 173 ? -28.981 1.034 5.031 1.00 91.94 173 TRP A C 1
ATOM 1373 O O . TRP A 1 173 ? -28.728 0.320 4.061 1.00 91.94 173 TRP A O 1
ATOM 1383 N N . SER A 1 174 ? -29.922 0.728 5.934 1.00 87.50 174 SER A N 1
ATOM 1384 C CA . SER A 1 174 ? -30.726 -0.501 5.882 1.00 87.50 174 SER A CA 1
ATOM 1385 C C . SER A 1 174 ? -29.857 -1.763 5.761 1.00 87.50 174 SER A C 1
ATOM 1387 O O . SER A 1 174 ? -30.225 -2.732 5.094 1.00 87.50 174 SER A O 1
ATOM 1389 N N . VAL A 1 175 ? -28.668 -1.732 6.372 1.00 89.94 175 VAL A N 1
ATOM 1390 C CA . VAL A 1 175 ? -27.781 -2.890 6.497 1.00 89.94 175 VAL A CA 1
ATOM 1391 C C . VAL A 1 175 ? -28.231 -3.659 7.732 1.00 89.94 175 VAL A C 1
ATOM 1393 O O . VAL A 1 175 ? -28.213 -3.121 8.832 1.00 89.94 175 VAL A O 1
ATOM 1396 N N . THR A 1 176 ? -28.682 -4.898 7.553 1.00 91.88 176 THR A N 1
ATOM 1397 C CA . THR A 1 176 ? -29.204 -5.724 8.655 1.00 91.88 176 THR A CA 1
ATOM 1398 C C . THR A 1 176 ? -28.090 -6.479 9.381 1.00 91.88 176 THR A C 1
ATOM 1400 O O . THR A 1 176 ? -27.061 -6.767 8.773 1.00 91.88 176 THR A O 1
ATOM 1403 N N . GLU A 1 177 ? -28.356 -6.950 10.600 1.00 92.12 177 GLU A N 1
ATOM 1404 C CA . GLU A 1 177 ? -27.430 -7.795 11.380 1.00 92.12 177 GLU A CA 1
ATOM 1405 C C . GLU A 1 177 ? -26.959 -9.057 10.635 1.00 92.12 177 GLU A C 1
ATOM 1407 O O . GLU A 1 177 ? -25.803 -9.454 10.732 1.00 92.12 177 GLU A O 1
ATOM 1412 N N . ASP A 1 178 ? -27.834 -9.682 9.833 1.00 92.19 178 ASP A N 1
ATOM 1413 C CA . ASP A 1 178 ? -27.462 -10.864 9.033 1.00 92.19 178 ASP A CA 1
ATOM 1414 C C . ASP A 1 178 ? -26.480 -10.523 7.897 1.00 92.19 178 ASP A C 1
ATOM 1416 O O . ASP A 1 178 ? -25.723 -11.381 7.440 1.00 92.19 178 ASP A O 1
ATOM 1420 N N . GLN A 1 179 ? -26.484 -9.265 7.442 1.00 94.06 179 GLN A N 1
ATOM 1421 C CA . GLN A 1 179 ? -25.617 -8.786 6.368 1.00 94.06 179 GLN A CA 1
ATOM 1422 C C . GLN A 1 179 ? -24.268 -8.315 6.890 1.00 94.06 179 GLN A C 1
ATOM 1424 O O . GLN A 1 179 ? -23.253 -8.610 6.258 1.00 94.06 179 GLN A O 1
ATOM 1429 N N . LEU A 1 180 ? -24.258 -7.590 8.008 1.00 96.75 180 LEU A N 1
ATOM 1430 C CA . LEU A 1 180 ? -23.059 -7.098 8.673 1.00 96.75 180 LEU A CA 1
ATOM 1431 C C . LEU A 1 180 ? -23.164 -7.398 10.168 1.00 96.75 180 LEU A C 1
ATOM 1433 O O . LEU A 1 180 ? -23.907 -6.731 10.879 1.00 96.75 180 LEU A O 1
ATOM 1437 N N . SER A 1 181 ? -22.392 -8.382 10.625 1.00 97.50 181 SER A N 1
ATOM 1438 C CA . SER A 1 181 ? -22.210 -8.664 12.047 1.00 97.50 181 SER A CA 1
ATOM 1439 C C . SER A 1 181 ? -20.859 -8.116 12.492 1.00 97.50 181 SER A C 1
ATOM 1441 O O . SER A 1 181 ? -19.830 -8.494 11.913 1.00 97.50 181 SER A O 1
ATOM 1443 N N . CYS A 1 182 ? -20.848 -7.283 13.522 1.00 97.75 182 CYS A N 1
ATOM 1444 C CA . CYS A 1 182 ? -19.641 -6.655 14.042 1.00 97.75 182 CYS A CA 1
ATOM 1445 C C . CYS A 1 182 ? -19.198 -7.309 15.354 1.00 97.75 182 CYS A C 1
ATOM 1447 O O . CYS A 1 182 ? -20.016 -7.725 16.170 1.00 97.75 182 CYS A O 1
ATOM 1449 N N . VAL A 1 183 ? -17.887 -7.430 15.544 1.00 97.06 183 VAL A N 1
ATOM 1450 C CA . VAL A 1 183 ? -17.265 -7.887 16.791 1.00 97.06 183 VAL A CA 1
ATOM 1451 C C . VAL A 1 183 ? -16.123 -6.936 17.102 1.00 97.06 183 VAL A C 1
ATOM 1453 O O . VAL A 1 183 ? -15.276 -6.719 16.237 1.00 97.06 183 VAL A O 1
ATOM 1456 N N . TYR A 1 184 ? -16.087 -6.395 18.317 1.00 97.25 184 TYR A N 1
ATOM 1457 C CA . TYR A 1 184 ? -14.978 -5.580 18.798 1.00 97.25 184 TYR A CA 1
ATOM 1458 C C . TYR A 1 184 ? -14.127 -6.347 19.811 1.00 97.25 184 TYR A C 1
ATOM 1460 O O . TYR A 1 184 ? -14.654 -6.997 20.710 1.00 97.25 184 TYR A O 1
ATOM 1468 N N . GLU A 1 185 ? -12.806 -6.272 19.662 1.00 95.31 185 GLU A N 1
ATOM 1469 C CA . GLU A 1 185 ? -11.835 -6.943 20.523 1.00 95.31 185 GLU A CA 1
ATOM 1470 C C . GLU A 1 185 ? -10.777 -5.944 20.994 1.00 95.31 185 GLU A C 1
ATOM 1472 O O . GLU A 1 185 ? -9.883 -5.551 20.242 1.00 95.31 185 GLU A O 1
ATOM 1477 N N . LYS A 1 186 ? -10.865 -5.548 22.266 1.00 93.38 186 LYS A N 1
ATOM 1478 C CA . LYS A 1 186 ? -9.831 -4.744 22.920 1.00 93.38 186 LYS A CA 1
ATOM 1479 C C . LYS A 1 186 ? -8.628 -5.621 23.270 1.00 93.38 186 LYS A C 1
ATOM 1481 O O . LYS A 1 186 ? -8.777 -6.637 23.946 1.00 93.38 186 LYS A O 1
ATOM 1486 N N . GLY A 1 187 ? -7.431 -5.213 22.862 1.00 90.94 187 GLY A N 1
ATOM 1487 C CA . GLY A 1 187 ? -6.183 -5.880 23.236 1.00 90.94 187 GLY A CA 1
ATOM 1488 C C . GLY A 1 187 ? -4.969 -5.341 22.485 1.00 90.94 187 GLY A C 1
ATOM 1489 O O . GLY A 1 187 ? -5.112 -4.709 21.443 1.00 90.94 187 GLY A O 1
ATOM 1490 N N . ASP A 1 188 ? -3.761 -5.601 22.991 1.00 91.12 188 ASP A N 1
ATOM 1491 C CA . ASP A 1 188 ? -2.526 -5.315 22.250 1.00 91.12 188 ASP A CA 1
ATOM 1492 C C . ASP A 1 188 ? -2.310 -6.417 21.195 1.00 91.12 188 ASP A C 1
ATOM 1494 O O . ASP A 1 188 ? -2.142 -7.588 21.531 1.00 91.12 188 ASP A O 1
ATOM 1498 N N . ILE A 1 189 ? -2.306 -6.056 19.907 1.00 93.31 189 ILE A N 1
ATOM 1499 C CA . ILE A 1 189 ? -2.037 -6.998 18.803 1.00 93.31 189 ILE A CA 1
ATOM 1500 C C . ILE A 1 189 ? -0.600 -7.550 18.847 1.00 93.31 189 ILE A C 1
ATOM 1502 O O . ILE A 1 189 ? -0.276 -8.535 18.188 1.00 93.31 189 ILE A O 1
ATOM 1506 N N . LEU A 1 190 ? 0.289 -6.895 19.593 1.00 92.69 190 LEU A N 1
ATOM 1507 C CA . LEU A 1 190 ? 1.673 -7.312 19.784 1.00 92.69 190 LEU A CA 1
ATOM 1508 C C . LEU A 1 190 ? 1.864 -8.210 21.011 1.00 92.69 190 LEU A C 1
ATOM 1510 O O . LEU A 1 190 ? 3.000 -8.618 21.263 1.00 92.69 190 LEU A O 1
ATOM 1514 N N . ASP A 1 191 ? 0.795 -8.514 21.751 1.00 89.69 191 ASP A N 1
ATOM 1515 C CA . ASP A 1 191 ? 0.824 -9.457 22.866 1.00 89.69 191 ASP A CA 1
ATOM 1516 C C . ASP A 1 191 ? 1.029 -10.896 22.346 1.00 89.69 191 ASP A C 1
ATOM 1518 O O . ASP A 1 191 ? 0.151 -11.436 21.661 1.00 89.69 191 ASP A O 1
ATOM 1522 N N . PRO A 1 192 ? 2.181 -11.537 22.633 1.00 80.56 192 PRO A N 1
ATOM 1523 C CA . PRO A 1 192 ? 2.473 -12.884 22.150 1.00 80.56 192 PRO A CA 1
ATOM 1524 C C . PRO A 1 192 ? 1.588 -13.965 22.786 1.00 80.56 192 PRO A C 1
ATOM 1526 O O . PRO A 1 192 ? 1.462 -15.044 22.202 1.00 80.56 192 PRO A O 1
ATOM 1529 N N . ASP A 1 193 ? 0.980 -13.694 23.944 1.00 83.62 193 ASP A N 1
ATOM 1530 C CA . ASP A 1 193 ? 0.158 -14.658 24.681 1.00 83.62 193 ASP A CA 1
ATOM 1531 C C . ASP A 1 193 ? -1.314 -14.625 24.234 1.00 83.62 193 ASP A C 1
ATOM 1533 O O . ASP A 1 193 ? -2.117 -15.499 24.585 1.00 83.62 193 ASP A O 1
ATOM 1537 N N . ASN A 1 194 ? -1.679 -13.660 23.385 1.00 84.12 194 ASN A N 1
ATOM 1538 C CA . ASN A 1 194 ? -3.030 -13.520 22.868 1.00 84.12 194 ASN A CA 1
ATOM 1539 C C . ASN A 1 194 ? -3.324 -14.542 21.751 1.00 84.12 194 ASN A C 1
ATOM 1541 O O . ASN A 1 194 ? -3.184 -14.294 20.549 1.00 84.12 194 ASN A O 1
ATOM 1545 N N . THR A 1 195 ? -3.783 -15.723 22.168 1.00 83.44 195 THR A N 1
ATOM 1546 C CA . THR A 1 195 ? -4.136 -16.838 21.270 1.00 83.44 195 THR A CA 1
ATOM 1547 C C . THR A 1 195 ? -5.268 -16.517 20.285 1.00 83.44 195 THR A C 1
ATOM 1549 O O . THR A 1 195 ? -5.318 -17.116 19.204 1.00 83.44 195 THR A O 1
ATOM 1552 N N . LEU A 1 196 ? -6.126 -15.538 20.599 1.00 89.69 196 LEU A N 1
ATOM 1553 C CA . LEU A 1 196 ? -7.257 -15.137 19.760 1.00 89.69 196 LEU A CA 1
ATOM 1554 C C . LEU A 1 196 ? -6.794 -14.533 18.430 1.00 89.69 196 LEU A C 1
ATOM 1556 O O . LEU A 1 196 ? -7.407 -14.786 17.395 1.00 89.69 196 LEU A O 1
ATOM 1560 N N . ILE A 1 197 ? -5.666 -13.814 18.423 1.00 89.38 197 ILE A N 1
ATOM 1561 C CA . ILE A 1 197 ? -5.098 -13.189 17.216 1.00 89.38 197 ILE A CA 1
ATOM 1562 C C . ILE A 1 197 ? -4.873 -14.241 16.128 1.00 89.38 197 ILE A C 1
ATOM 1564 O O . ILE A 1 197 ? -5.299 -14.084 14.981 1.00 89.38 197 ILE A O 1
ATOM 1568 N N . LYS A 1 198 ? -4.240 -15.358 16.502 1.00 90.88 198 LYS A N 1
ATOM 1569 C CA . LYS A 1 198 ? -3.948 -16.461 15.585 1.00 90.88 198 LYS A CA 1
ATOM 1570 C C . LYS A 1 198 ? -5.231 -17.081 15.032 1.00 90.88 198 LYS A C 1
ATOM 1572 O O . LYS A 1 198 ? -5.317 -17.366 13.835 1.00 90.88 198 LYS A O 1
ATOM 1577 N N . GLU A 1 199 ? -6.229 -17.270 15.893 1.00 93.56 199 GLU A N 1
ATOM 1578 C CA . GLU A 1 199 ? -7.537 -17.781 15.493 1.00 93.56 199 GLU A CA 1
ATOM 1579 C C . GLU A 1 199 ? -8.199 -16.845 14.470 1.00 93.56 199 GLU A C 1
ATOM 1581 O O . GLU A 1 199 ? -8.582 -17.295 13.385 1.00 93.56 199 GLU A O 1
ATOM 1586 N N . ARG A 1 200 ? -8.254 -15.536 14.755 1.00 95.06 200 ARG A N 1
ATOM 1587 C CA . ARG A 1 200 ? -8.838 -14.528 13.857 1.00 95.06 200 ARG A CA 1
ATOM 1588 C C . ARG A 1 200 ? -8.140 -14.482 12.503 1.00 95.06 200 ARG A C 1
ATOM 1590 O O . ARG A 1 200 ? -8.822 -14.514 11.476 1.00 95.06 200 ARG A O 1
ATOM 1597 N N . MET A 1 201 ? -6.807 -14.512 12.484 1.00 94.31 201 MET A N 1
ATOM 1598 C CA . MET A 1 201 ? -6.018 -14.563 11.248 1.00 94.31 201 MET A CA 1
ATOM 1599 C C . MET A 1 201 ? -6.323 -15.808 10.401 1.00 94.31 201 MET A C 1
ATOM 1601 O O . MET A 1 201 ? -6.383 -15.716 9.176 1.00 94.31 201 MET A O 1
ATOM 1605 N N . SER A 1 202 ? -6.558 -16.961 11.035 1.00 95.19 202 SER A N 1
ATOM 1606 C CA . SER A 1 202 ? -6.863 -18.212 10.325 1.00 95.19 202 SER A CA 1
ATOM 1607 C C . SER A 1 202 ? -8.268 -18.266 9.716 1.00 95.19 202 SER A C 1
ATOM 1609 O O . SER A 1 202 ? -8.493 -18.953 8.717 1.00 95.19 202 SER A O 1
ATOM 1611 N N . GLN A 1 203 ? -9.215 -17.512 10.279 1.00 96.25 203 GLN A N 1
ATOM 1612 C CA . GLN A 1 203 ? -10.603 -17.457 9.811 1.00 96.25 203 GLN A CA 1
ATOM 1613 C C . GLN A 1 203 ? -10.811 -16.393 8.714 1.00 96.25 203 GLN A C 1
ATOM 1615 O O . GLN A 1 203 ? -11.653 -16.560 7.823 1.00 96.25 203 GLN A O 1
ATOM 1620 N N . ALA A 1 204 ? -10.041 -15.304 8.751 1.00 97.69 204 ALA A N 1
ATOM 1621 C CA . ALA A 1 204 ? -10.243 -14.124 7.915 1.00 97.69 204 ALA A CA 1
ATOM 1622 C C . ALA A 1 204 ? -10.055 -14.379 6.404 1.00 97.69 204 ALA A C 1
ATOM 1624 O O . ALA A 1 204 ? -9.088 -14.996 5.971 1.00 97.69 204 ALA A O 1
ATOM 1625 N N . ASP A 1 205 ? -10.995 -13.895 5.584 1.00 97.00 205 ASP A N 1
ATOM 1626 C CA . ASP A 1 205 ? -10.892 -13.729 4.119 1.00 97.00 205 ASP A CA 1
ATOM 1627 C C . ASP A 1 205 ? -10.049 -12.521 3.723 1.00 97.00 205 ASP A C 1
ATOM 1629 O O . ASP A 1 205 ? -9.431 -12.518 2.655 1.00 97.00 205 ASP A O 1
ATOM 1633 N N . LEU A 1 206 ? -10.045 -11.510 4.585 1.00 97.00 206 LEU A N 1
ATOM 1634 C CA . LEU A 1 206 ? -9.287 -10.284 4.433 1.00 97.00 206 LEU A CA 1
ATOM 1635 C C . LEU A 1 206 ? -8.766 -9.857 5.798 1.00 97.00 206 LEU A C 1
ATOM 1637 O O . LEU A 1 206 ? -9.538 -9.764 6.750 1.00 97.00 206 LEU A O 1
ATOM 1641 N N . ILE A 1 207 ? -7.473 -9.577 5.861 1.00 97.38 207 ILE A N 1
ATOM 1642 C CA . ILE A 1 207 ? -6.828 -8.961 7.015 1.00 97.38 207 ILE A CA 1
ATOM 1643 C C . ILE A 1 207 ? -6.356 -7.582 6.584 1.00 97.38 207 ILE A C 1
ATOM 1645 O O . ILE A 1 207 ? -5.757 -7.450 5.512 1.00 97.38 207 ILE A O 1
ATOM 1649 N N . THR A 1 208 ? -6.633 -6.562 7.387 1.00 96.38 208 THR A N 1
ATOM 1650 C CA . THR A 1 208 ? -6.250 -5.187 7.068 1.00 96.38 208 THR A CA 1
ATOM 1651 C C . THR A 1 208 ? -5.281 -4.622 8.100 1.00 96.38 208 THR A C 1
ATOM 1653 O O . THR A 1 208 ? -5.390 -4.878 9.295 1.00 96.38 208 THR A O 1
ATOM 1656 N N . PHE A 1 209 ? -4.322 -3.839 7.610 1.00 92.69 209 PHE A N 1
ATOM 1657 C CA . PHE A 1 209 ? -3.527 -2.908 8.402 1.00 92.69 209 PHE A CA 1
ATOM 1658 C C . PHE A 1 209 ? -3.643 -1.537 7.737 1.00 92.69 209 PHE A C 1
ATOM 1660 O O . PHE A 1 209 ? -2.932 -1.242 6.769 1.00 92.69 209 PHE A O 1
ATOM 1667 N N . MET A 1 210 ? -4.581 -0.713 8.204 1.00 92.62 210 MET A N 1
ATOM 1668 C CA . MET A 1 210 ? -4.844 0.604 7.625 1.00 92.62 210 MET A CA 1
ATOM 1669 C C . MET A 1 210 ? -4.390 1.703 8.587 1.00 92.62 210 MET A C 1
ATOM 1671 O O . MET A 1 210 ? -5.082 2.022 9.544 1.00 92.62 210 MET A O 1
ATOM 1675 N N . PHE A 1 211 ? -3.246 2.325 8.287 1.00 87.81 211 PHE A N 1
ATOM 1676 C CA . PHE A 1 211 ? -2.637 3.420 9.053 1.00 87.81 211 PHE A CA 1
ATOM 1677 C C . PHE A 1 211 ? -2.204 3.012 10.471 1.00 87.81 211 PHE A C 1
ATOM 1679 O O . PHE A 1 211 ? -2.312 3.812 11.395 1.00 87.81 211 PHE A O 1
ATOM 1686 N N . VAL A 1 212 ? -1.692 1.788 10.630 1.00 87.19 212 VAL A N 1
ATOM 1687 C CA . VAL A 1 212 ? -1.284 1.227 11.933 1.00 87.19 212 VAL A CA 1
ATOM 1688 C C . VAL A 1 212 ? 0.118 0.608 11.909 1.00 87.19 212 VAL A C 1
ATOM 1690 O O . VAL A 1 212 ? 0.798 0.563 12.931 1.00 87.19 212 VAL A O 1
ATOM 1693 N N . MET A 1 213 ? 0.633 0.179 10.749 1.00 83.56 213 MET A N 1
ATOM 1694 C CA . MET A 1 213 ? 1.935 -0.501 10.658 1.00 83.56 213 MET A CA 1
ATOM 1695 C C . MET A 1 213 ? 3.058 0.369 11.207 1.00 83.56 213 MET A C 1
ATOM 1697 O O . MET A 1 213 ? 3.967 -0.116 11.877 1.00 83.56 213 MET A O 1
ATOM 1701 N N . ASN A 1 214 ? 3.005 1.670 10.939 1.00 77.56 214 ASN A N 1
ATOM 1702 C CA . ASN A 1 214 ? 4.025 2.586 11.424 1.00 77.56 214 ASN A CA 1
ATOM 1703 C C . ASN A 1 214 ? 4.096 2.628 12.960 1.00 77.56 214 ASN A C 1
ATOM 1705 O O . ASN A 1 214 ? 5.197 2.743 13.499 1.00 77.56 214 ASN A O 1
ATOM 1709 N N . GLU A 1 215 ? 2.956 2.490 13.634 1.00 79.88 215 GLU A N 1
ATOM 1710 C CA . GLU A 1 215 ? 2.830 2.490 15.094 1.00 79.88 215 GLU A CA 1
ATOM 1711 C C . GLU A 1 215 ? 3.331 1.164 15.679 1.00 79.88 215 GLU A C 1
ATOM 1713 O O . GLU A 1 215 ? 4.169 1.155 16.582 1.00 79.88 215 GLU A O 1
ATOM 1718 N N . LEU A 1 216 ? 2.940 0.034 15.079 1.00 84.56 216 LEU A N 1
ATOM 1719 C CA . LEU A 1 216 ? 3.381 -1.299 15.513 1.00 84.56 216 LEU A CA 1
ATOM 1720 C C . LEU A 1 216 ? 4.904 -1.460 15.437 1.00 84.56 216 LEU A C 1
ATOM 1722 O O . LEU A 1 216 ? 5.542 -2.010 16.338 1.00 84.56 216 LEU A O 1
ATOM 1726 N N . PHE A 1 217 ? 5.520 -0.932 14.377 1.00 79.94 217 PHE A N 1
ATOM 1727 C CA . PHE A 1 217 ? 6.959 -1.058 14.144 1.00 79.94 217 PHE A CA 1
ATOM 1728 C C . PHE A 1 217 ? 7.835 -0.180 15.051 1.00 79.94 217 PHE A C 1
ATOM 1730 O O . PHE A 1 217 ? 9.066 -0.261 14.965 1.00 79.94 217 PHE A O 1
ATOM 1737 N N . VAL A 1 218 ? 7.239 0.582 15.977 1.00 78.12 218 VAL A N 1
ATOM 1738 C CA . VAL A 1 218 ? 7.957 1.122 17.141 1.00 78.12 218 VAL A CA 1
ATOM 1739 C C . VAL A 1 218 ? 8.521 -0.033 17.983 1.00 78.12 218 VAL A C 1
ATOM 1741 O O . VAL A 1 218 ? 9.713 -0.037 18.300 1.00 78.12 218 VAL A O 1
ATOM 1744 N N . LYS A 1 219 ? 7.726 -1.085 18.237 1.00 82.38 219 LYS A N 1
ATOM 1745 C CA . LYS A 1 219 ? 8.147 -2.329 18.912 1.00 82.38 219 LYS A CA 1
ATOM 1746 C C . LYS A 1 219 ? 8.594 -3.388 17.885 1.00 82.38 219 LYS A C 1
ATOM 1748 O O . LYS A 1 219 ? 7.983 -4.444 17.736 1.00 82.38 219 LYS A O 1
ATOM 1753 N N . LYS A 1 220 ? 9.697 -3.120 17.171 1.00 79.69 220 LYS A N 1
ATOM 1754 C CA . LYS A 1 220 ? 10.171 -3.906 16.001 1.00 79.69 220 LYS A CA 1
ATOM 1755 C C . LYS A 1 220 ? 10.144 -5.430 16.163 1.00 79.69 220 LYS A C 1
ATOM 1757 O O . LYS A 1 220 ? 9.706 -6.117 15.248 1.00 79.69 220 LYS A O 1
ATOM 1762 N N . ALA A 1 221 ? 10.653 -5.962 17.276 1.00 82.69 221 ALA A N 1
ATOM 1763 C CA . ALA A 1 221 ? 10.745 -7.410 17.479 1.00 82.69 221 ALA A CA 1
ATOM 1764 C C . ALA A 1 221 ? 9.356 -8.064 17.565 1.00 82.69 221 ALA A C 1
ATOM 1766 O O . ALA A 1 221 ? 9.111 -9.068 16.899 1.00 82.69 221 ALA A O 1
ATOM 1767 N N . ALA A 1 222 ? 8.440 -7.450 18.317 1.00 87.81 222 ALA A N 1
ATOM 1768 C CA . ALA A 1 222 ? 7.067 -7.921 18.441 1.00 87.81 222 ALA A CA 1
ATOM 1769 C C . ALA A 1 222 ? 6.307 -7.785 17.112 1.00 87.81 222 ALA A C 1
ATOM 1771 O O . ALA A 1 222 ? 5.665 -8.734 16.676 1.00 87.81 222 ALA A O 1
ATOM 1772 N N . ALA A 1 223 ? 6.471 -6.662 16.402 1.00 87.25 223 ALA A N 1
ATOM 1773 C CA . ALA A 1 223 ? 5.860 -6.470 15.086 1.00 87.25 223 ALA A CA 1
ATOM 1774 C C . ALA A 1 223 ? 6.339 -7.509 14.057 1.00 87.25 223 ALA A C 1
ATOM 1776 O O . ALA A 1 223 ? 5.538 -8.055 13.305 1.00 87.25 223 ALA A O 1
ATOM 1777 N N . LEU A 1 224 ? 7.635 -7.842 14.039 1.00 84.44 224 LEU A N 1
ATOM 1778 C CA . LEU A 1 224 ? 8.160 -8.902 13.171 1.00 84.44 224 LEU A CA 1
ATOM 1779 C C . LEU A 1 224 ? 7.592 -10.282 13.530 1.00 84.44 224 LEU A C 1
ATOM 1781 O O . LEU A 1 224 ? 7.296 -11.060 12.625 1.00 84.44 224 LEU A O 1
ATOM 1785 N N . ASN A 1 225 ? 7.416 -10.581 14.821 1.00 87.00 225 ASN A N 1
ATOM 1786 C CA . ASN A 1 225 ? 6.763 -11.813 15.263 1.00 87.00 225 ASN A CA 1
ATOM 1787 C C . ASN A 1 225 ? 5.296 -11.859 14.799 1.00 87.00 225 ASN A C 1
ATOM 1789 O O . ASN A 1 225 ? 4.873 -12.856 14.214 1.00 87.00 225 ASN A O 1
ATOM 1793 N N . LEU A 1 226 ? 4.557 -10.754 14.939 1.00 90.31 226 LEU A N 1
ATOM 1794 C CA . LEU A 1 226 ? 3.189 -10.638 14.434 1.00 90.31 226 LEU A CA 1
ATOM 1795 C C . LEU A 1 226 ? 3.115 -10.932 12.930 1.00 90.31 226 LEU A C 1
ATOM 1797 O O . LEU A 1 226 ? 2.281 -11.729 12.513 1.00 90.31 226 LEU A O 1
ATOM 1801 N N . ILE A 1 227 ? 4.013 -10.361 12.116 1.00 88.12 227 ILE A N 1
ATOM 1802 C CA . ILE A 1 227 ? 4.057 -10.634 10.668 1.00 88.12 227 ILE A CA 1
ATOM 1803 C C . ILE A 1 227 ? 4.367 -12.110 10.376 1.00 88.12 227 ILE A C 1
ATOM 1805 O O . ILE A 1 227 ? 3.754 -12.703 9.490 1.00 88.12 227 ILE A O 1
ATOM 1809 N N . GLN A 1 228 ? 5.274 -12.742 11.124 1.00 85.69 228 GLN A N 1
ATOM 1810 C CA . GLN A 1 228 ? 5.531 -14.179 10.969 1.00 85.69 228 GLN A CA 1
ATOM 1811 C C . GLN A 1 228 ? 4.302 -15.024 11.327 1.00 85.69 228 GLN A C 1
ATOM 1813 O O . GLN A 1 228 ? 3.995 -15.992 10.629 1.00 85.69 228 GLN A O 1
ATOM 1818 N N . THR A 1 229 ? 3.603 -14.667 12.403 1.00 89.50 229 THR A N 1
ATOM 1819 C CA . THR A 1 229 ? 2.380 -15.345 12.849 1.00 89.50 229 THR A CA 1
ATOM 1820 C C . THR A 1 229 ? 1.253 -15.171 11.838 1.00 89.50 229 THR A C 1
ATOM 1822 O O . THR A 1 229 ? 0.597 -16.155 11.495 1.00 89.50 229 THR A O 1
ATOM 1825 N N . LEU A 1 230 ? 1.096 -13.962 11.296 1.00 91.19 230 LEU A N 1
ATOM 1826 C CA . LEU A 1 230 ? 0.170 -13.624 10.221 1.00 91.19 230 LEU A CA 1
ATOM 1827 C C . LEU A 1 230 ? 0.375 -14.545 9.019 1.00 91.19 230 LEU A C 1
ATOM 1829 O O . LEU A 1 230 ? -0.525 -15.304 8.675 1.00 91.19 230 LEU A O 1
ATOM 1833 N N . VAL A 1 231 ? 1.573 -14.554 8.435 1.00 87.38 231 VAL A N 1
ATOM 1834 C CA . VAL A 1 231 ? 1.868 -15.344 7.227 1.00 87.38 231 VAL A CA 1
ATOM 1835 C C . VAL A 1 231 ? 1.636 -16.838 7.449 1.00 87.38 231 VAL A C 1
ATOM 1837 O O . VAL A 1 231 ? 1.082 -17.509 6.585 1.00 87.38 231 VAL A O 1
ATOM 1840 N N . LYS A 1 232 ? 2.009 -17.365 8.621 1.00 89.31 232 LYS A N 1
ATOM 1841 C CA . LYS A 1 232 ? 1.815 -18.785 8.956 1.00 89.31 232 LYS A CA 1
ATOM 1842 C C . LYS A 1 232 ? 0.352 -19.169 9.177 1.00 89.31 232 LYS A C 1
ATOM 1844 O O . LYS A 1 232 ? 0.010 -20.335 9.005 1.00 89.31 232 LYS A O 1
ATOM 1849 N N . SER A 1 233 ? -0.475 -18.230 9.629 1.00 92.69 233 SER A N 1
ATOM 1850 C CA . SER A 1 233 ? -1.851 -18.511 10.057 1.00 92.69 233 SER A CA 1
ATOM 1851 C C . SER A 1 233 ? -2.878 -18.164 8.989 1.00 92.69 233 SER A C 1
ATOM 1853 O O . SER A 1 233 ? -3.958 -18.744 8.988 1.00 92.69 233 SER A O 1
ATOM 1855 N N . MET A 1 234 ? -2.548 -17.247 8.078 1.00 92.75 234 MET A N 1
ATOM 1856 C CA . MET A 1 234 ? -3.417 -16.850 6.978 1.00 92.75 234 MET A CA 1
ATOM 1857 C C . MET A 1 234 ? -3.836 -18.049 6.131 1.00 92.75 234 MET A C 1
ATOM 1859 O O . MET A 1 234 ? -3.019 -18.854 5.679 1.00 92.75 234 MET A O 1
ATOM 1863 N N . LYS A 1 235 ? -5.138 -18.141 5.855 1.00 92.12 235 LYS A N 1
ATOM 1864 C CA . LYS A 1 235 ? -5.652 -19.147 4.928 1.00 92.12 235 LYS A CA 1
ATOM 1865 C C . LYS A 1 235 ? -5.166 -18.876 3.507 1.00 92.12 235 LYS A C 1
ATOM 1867 O O . LYS A 1 235 ? -5.074 -17.733 3.056 1.00 92.12 235 LYS A O 1
ATOM 1872 N N . ARG A 1 236 ? -4.930 -19.948 2.752 1.00 89.38 236 ARG A N 1
ATOM 1873 C CA . ARG A 1 236 ? -4.605 -19.829 1.326 1.00 89.38 236 ARG A CA 1
ATOM 1874 C C . ARG A 1 236 ? -5.744 -19.132 0.581 1.00 89.38 236 ARG A C 1
ATOM 1876 O O . ARG A 1 236 ? -6.904 -19.517 0.712 1.00 89.38 236 ARG A O 1
ATOM 1883 N N . GLY A 1 237 ? -5.398 -18.114 -0.204 1.00 87.44 237 GLY A N 1
ATOM 1884 C CA . GLY A 1 237 ? -6.353 -17.296 -0.952 1.00 87.44 237 GLY A CA 1
ATOM 1885 C C . GLY A 1 237 ? -7.024 -16.171 -0.151 1.00 87.44 237 GLY A C 1
ATOM 1886 O O . GLY A 1 237 ? -7.848 -15.454 -0.723 1.00 87.44 237 GLY A O 1
ATOM 1887 N N . ALA A 1 238 ? -6.696 -15.990 1.137 1.00 92.88 238 ALA A N 1
ATOM 1888 C CA . ALA A 1 238 ? -7.030 -14.752 1.844 1.00 92.88 238 ALA A CA 1
ATOM 1889 C C . ALA A 1 238 ? -6.211 -13.573 1.320 1.00 92.88 238 ALA A C 1
ATOM 1891 O O . ALA A 1 238 ? -5.127 -13.741 0.764 1.00 92.88 238 ALA A O 1
ATOM 1892 N N . HIS A 1 239 ? -6.743 -12.373 1.528 1.00 93.50 239 HIS A N 1
ATOM 1893 C CA . HIS A 1 239 ? -6.090 -11.130 1.146 1.00 93.50 239 HIS A CA 1
ATOM 1894 C C . HIS A 1 239 ? -5.492 -10.441 2.375 1.00 93.50 239 HIS A C 1
ATOM 1896 O O . HIS A 1 239 ? -6.103 -10.418 3.443 1.00 93.50 239 HIS A O 1
ATOM 1902 N N . LEU A 1 240 ? -4.314 -9.848 2.199 1.00 93.50 240 LEU A N 1
ATOM 1903 C CA . LEU A 1 240 ? -3.723 -8.895 3.132 1.00 93.50 240 LEU A CA 1
ATOM 1904 C C . LEU A 1 240 ? -3.780 -7.512 2.483 1.00 93.50 240 LEU A C 1
ATOM 1906 O O . LEU A 1 240 ? -3.205 -7.313 1.414 1.00 93.50 240 LEU A O 1
ATOM 1910 N N . LEU A 1 241 ? -4.471 -6.565 3.112 1.00 93.25 241 LEU A N 1
ATOM 1911 C CA . LEU A 1 241 ? -4.535 -5.181 2.654 1.00 93.25 241 LEU A CA 1
ATOM 1912 C C . LEU A 1 241 ? -3.755 -4.290 3.615 1.00 93.25 241 LEU A C 1
ATOM 1914 O O . LEU A 1 241 ? -4.150 -4.110 4.763 1.00 93.25 241 LEU A O 1
ATOM 1918 N N . VAL A 1 242 ? -2.668 -3.699 3.127 1.00 90.31 242 VAL A N 1
ATOM 1919 C CA . VAL A 1 242 ? -1.880 -2.725 3.887 1.00 90.31 242 VAL A CA 1
ATOM 1920 C C . VAL A 1 242 ? -1.993 -1.366 3.222 1.00 90.31 242 VAL A C 1
ATOM 1922 O O . VAL A 1 242 ? -1.667 -1.218 2.045 1.00 90.31 242 VAL A O 1
ATOM 1925 N N . VAL A 1 243 ? -2.461 -0.378 3.980 1.00 88.94 243 VAL A N 1
ATOM 1926 C CA . VAL A 1 243 ? -2.629 1.000 3.510 1.00 88.94 243 VAL A CA 1
ATOM 1927 C C . VAL A 1 243 ? -1.990 1.927 4.522 1.00 88.94 243 VAL A C 1
ATOM 1929 O O . VAL A 1 243 ? -2.372 1.928 5.685 1.00 88.94 243 VAL A O 1
ATOM 1932 N N . GLU A 1 244 ? -1.032 2.739 4.087 1.00 85.25 244 GLU A N 1
ATOM 1933 C CA . GLU A 1 244 ? -0.266 3.596 4.993 1.00 85.25 244 GLU A CA 1
ATOM 1934 C C . GLU A 1 244 ? -0.213 5.052 4.543 1.00 85.25 244 GLU A C 1
ATOM 1936 O O . GLU A 1 244 ? -0.352 5.380 3.360 1.00 85.25 244 GLU A O 1
ATOM 1941 N N . SER A 1 245 ? 0.031 5.937 5.515 1.00 78.69 245 SER A N 1
ATOM 1942 C CA . SER A 1 245 ? 0.268 7.356 5.255 1.00 78.69 245 SER A CA 1
ATOM 1943 C C . SER A 1 245 ? 1.578 7.549 4.496 1.00 78.69 245 SER A C 1
ATOM 1945 O O . SER A 1 245 ? 2.657 7.184 4.963 1.00 78.69 245 SER A O 1
ATOM 1947 N N . ALA A 1 246 ? 1.509 8.208 3.342 1.00 62.75 246 ALA A N 1
ATOM 1948 C CA . ALA A 1 246 ? 2.663 8.450 2.478 1.00 62.75 246 ALA A CA 1
ATOM 1949 C C . ALA A 1 246 ? 3.647 9.515 3.012 1.00 62.75 246 ALA A C 1
ATOM 1951 O O . ALA A 1 246 ? 4.632 9.816 2.332 1.00 62.75 246 ALA A O 1
ATOM 1952 N N . GLY A 1 247 ? 3.359 10.138 4.162 1.00 55.12 247 GLY A N 1
ATOM 1953 C CA . GLY A 1 247 ? 4.227 11.119 4.829 1.00 55.12 247 GLY A CA 1
ATOM 1954 C C . GLY A 1 247 ? 5.000 10.565 6.032 1.00 55.12 247 GLY A C 1
ATOM 1955 O O . GLY A 1 247 ? 5.978 11.174 6.460 1.00 55.12 247 GLY A O 1
ATOM 1956 N N . SER A 1 248 ? 4.598 9.402 6.550 1.00 51.56 248 SER A N 1
ATOM 1957 C CA . SER A 1 248 ? 5.165 8.793 7.755 1.00 51.56 248 SER A CA 1
ATOM 1958 C C . SER A 1 248 ? 5.979 7.565 7.362 1.00 51.56 248 SER A C 1
ATOM 1960 O O . SER A 1 248 ? 5.480 6.447 7.314 1.00 51.56 248 SER A O 1
ATOM 1962 N N . PHE A 1 249 ? 7.245 7.772 7.009 1.00 53.69 249 PHE A N 1
ATOM 1963 C CA . PHE A 1 249 ? 8.142 6.672 6.664 1.00 53.69 249 PHE A CA 1
ATOM 1964 C C . PHE A 1 249 ? 8.677 5.998 7.936 1.00 53.69 249 PHE A C 1
ATOM 1966 O O . PHE A 1 249 ? 9.620 6.511 8.551 1.00 53.69 249 PHE A O 1
ATOM 1973 N N . SER A 1 250 ? 8.146 4.830 8.314 1.00 55.41 250 SER A N 1
ATOM 1974 C CA . SER A 1 250 ? 8.821 3.980 9.301 1.00 55.41 250 SER A CA 1
ATOM 1975 C C . SER A 1 250 ? 10.038 3.317 8.669 1.00 55.41 250 SER A C 1
ATOM 1977 O O . SER A 1 250 ? 9.976 2.328 7.937 1.00 55.41 250 SER A O 1
ATOM 1979 N N . HIS A 1 251 ? 11.176 3.929 8.963 1.00 62.06 251 HIS A N 1
ATOM 1980 C CA . HIS A 1 251 ? 12.499 3.452 8.627 1.00 62.06 251 HIS A CA 1
ATOM 1981 C C . HIS A 1 251 ? 12.878 2.314 9.584 1.00 62.06 251 HIS A C 1
ATOM 1983 O O . HIS A 1 251 ? 13.219 2.521 10.751 1.00 62.06 251 HIS A O 1
ATOM 1989 N N . LEU A 1 252 ? 12.844 1.086 9.087 1.00 61.62 252 LEU A N 1
ATOM 1990 C CA . LEU A 1 252 ? 13.322 -0.089 9.787 1.00 61.62 252 LEU A CA 1
ATOM 1991 C C . LEU A 1 252 ? 14.828 -0.252 9.561 1.00 61.62 252 LEU A C 1
ATOM 1993 O O . LEU A 1 252 ? 15.291 -0.609 8.480 1.00 61.62 252 LEU A O 1
ATOM 1997 N N . LYS A 1 253 ? 15.614 -0.016 10.608 1.00 59.50 253 LYS A N 1
ATOM 1998 C CA . LYS A 1 253 ? 17.051 -0.303 10.594 1.00 59.50 253 LYS A CA 1
ATOM 1999 C C . LYS A 1 253 ? 17.296 -1.802 10.824 1.00 59.50 253 LYS A C 1
ATOM 2001 O O . LYS A 1 253 ? 16.966 -2.298 11.898 1.00 59.50 253 LYS A O 1
ATOM 2006 N N . VAL A 1 254 ? 17.887 -2.492 9.846 1.00 56.22 254 VAL A N 1
ATOM 2007 C CA . VAL A 1 254 ? 18.354 -3.889 9.930 1.00 56.22 254 VAL A CA 1
ATOM 2008 C C . VAL A 1 254 ? 19.862 -3.892 9.709 1.00 56.22 254 VAL A C 1
ATOM 2010 O O . VAL A 1 254 ? 20.354 -3.599 8.613 1.00 56.22 254 VAL A O 1
ATOM 2013 N N . GLY A 1 255 ? 20.611 -4.165 10.779 1.00 66.00 255 GLY A N 1
ATOM 2014 C CA . GLY A 1 255 ? 22.057 -3.948 10.809 1.00 66.00 255 GLY A CA 1
ATOM 2015 C C . GLY A 1 255 ? 22.403 -2.482 10.518 1.00 66.00 255 GLY A C 1
ATOM 2016 O O . GLY A 1 255 ? 21.914 -1.571 11.186 1.00 66.00 255 GLY A O 1
ATOM 2017 N N . ASN A 1 256 ? 23.216 -2.249 9.484 1.00 56.44 256 ASN A N 1
ATOM 2018 C CA . ASN A 1 256 ? 23.618 -0.904 9.045 1.00 56.44 256 ASN A CA 1
ATOM 2019 C C . ASN A 1 256 ? 22.749 -0.325 7.916 1.00 56.44 256 ASN A C 1
ATOM 2021 O O . ASN A 1 256 ? 23.061 0.749 7.405 1.00 56.44 256 ASN A O 1
ATOM 2025 N N . LYS A 1 257 ? 21.688 -1.024 7.498 1.00 48.56 257 LYS A N 1
ATOM 2026 C CA . LYS A 1 257 ? 20.818 -0.597 6.396 1.00 48.56 257 LYS A CA 1
ATOM 2027 C C . LYS A 1 257 ? 19.438 -0.227 6.907 1.00 48.56 257 LYS A C 1
ATOM 2029 O O . LYS A 1 257 ? 18.950 -0.805 7.873 1.00 48.56 257 LYS A O 1
ATOM 2034 N N . THR A 1 258 ? 18.813 0.715 6.221 1.00 58.53 258 THR A N 1
ATOM 2035 C CA . THR A 1 258 ? 17.470 1.185 6.531 1.00 58.53 258 THR A CA 1
ATOM 2036 C C . THR A 1 258 ? 16.527 0.772 5.412 1.00 58.53 258 THR A C 1
ATOM 2038 O O . THR A 1 258 ? 16.804 1.035 4.244 1.00 58.53 258 THR A O 1
ATOM 2041 N N . TYR A 1 259 ? 15.432 0.121 5.781 1.00 64.25 259 TYR A N 1
ATOM 2042 C CA . TYR A 1 259 ? 14.388 -0.370 4.892 1.00 64.25 259 TYR A CA 1
ATOM 2043 C C . TYR A 1 259 ? 13.068 0.287 5.260 1.00 64.25 259 TYR A C 1
ATOM 2045 O O . TYR A 1 259 ? 12.876 0.699 6.401 1.00 64.25 259 TYR A O 1
ATOM 2053 N N . MET A 1 260 ? 12.146 0.373 4.314 1.00 68.44 260 MET A N 1
ATOM 2054 C CA . MET A 1 260 ? 10.777 0.745 4.650 1.00 68.44 260 MET A CA 1
ATOM 2055 C C . MET A 1 260 ? 10.031 -0.493 5.130 1.00 68.44 260 MET A C 1
ATOM 2057 O O . MET A 1 260 ? 10.236 -1.571 4.578 1.00 68.44 260 MET A O 1
ATOM 2061 N N . VAL A 1 261 ? 9.169 -0.346 6.137 1.00 67.25 261 VAL A N 1
ATOM 2062 C CA . VAL A 1 261 ? 8.414 -1.466 6.733 1.00 67.25 261 VAL A CA 1
ATOM 2063 C C . VAL A 1 261 ? 7.719 -2.332 5.679 1.00 67.25 261 VAL A C 1
ATOM 2065 O O . VAL A 1 261 ? 7.824 -3.553 5.720 1.00 67.25 261 VAL A O 1
ATOM 2068 N N . TYR A 1 262 ? 7.090 -1.714 4.683 1.00 67.06 262 TYR A N 1
ATOM 2069 C CA . TYR A 1 262 ? 6.397 -2.438 3.620 1.00 67.06 262 TYR A CA 1
ATOM 2070 C C . TYR A 1 262 ? 7.316 -3.305 2.738 1.00 67.06 262 TYR A C 1
ATOM 2072 O O . TYR A 1 262 ? 6.864 -4.306 2.198 1.00 67.06 262 TYR A O 1
ATOM 2080 N N . MET A 1 263 ? 8.619 -2.997 2.644 1.00 67.31 263 MET A N 1
ATOM 2081 C CA . MET A 1 263 ? 9.584 -3.845 1.924 1.00 67.31 263 MET A CA 1
ATOM 2082 C C . MET A 1 263 ? 9.750 -5.220 2.571 1.00 67.31 263 MET A C 1
ATOM 2084 O O . MET A 1 263 ? 10.192 -6.149 1.903 1.00 67.31 263 MET A O 1
ATOM 2088 N N . LEU A 1 264 ? 9.432 -5.351 3.864 1.00 70.06 264 LEU A N 1
ATOM 2089 C CA . LEU A 1 264 ? 9.428 -6.649 4.528 1.00 70.06 264 LEU A CA 1
ATOM 2090 C C . LEU A 1 264 ? 8.309 -7.531 3.986 1.00 70.06 264 LEU A C 1
ATOM 2092 O O . LEU A 1 264 ? 8.562 -8.698 3.725 1.00 70.06 264 LEU A O 1
ATOM 2096 N N . LEU A 1 265 ? 7.106 -6.976 3.812 1.00 73.44 265 LEU A N 1
ATOM 2097 C CA . LEU A 1 265 ? 5.941 -7.727 3.343 1.00 73.44 265 LEU A CA 1
ATOM 2098 C C . LEU A 1 265 ? 6.151 -8.228 1.917 1.00 73.44 265 LEU A C 1
ATOM 2100 O O . LEU A 1 265 ? 5.941 -9.404 1.648 1.00 73.44 265 LEU A O 1
ATOM 2104 N N . ASP A 1 266 ? 6.679 -7.372 1.044 1.00 68.62 266 ASP A N 1
ATOM 2105 C CA . ASP A 1 266 ? 6.946 -7.731 -0.352 1.00 68.62 266 ASP A CA 1
ATOM 2106 C C . ASP A 1 266 ? 8.073 -8.765 -0.512 1.00 68.62 266 ASP A C 1
ATOM 2108 O O . ASP A 1 266 ? 8.215 -9.360 -1.580 1.00 68.62 266 ASP A O 1
ATOM 2112 N N . ALA A 1 267 ? 8.905 -8.961 0.517 1.00 66.94 267 ALA A N 1
ATOM 2113 C CA . ALA A 1 267 ? 9.970 -9.962 0.528 1.00 66.94 267 ALA A CA 1
ATOM 2114 C C . ALA A 1 267 ? 9.494 -11.352 0.993 1.00 66.94 267 ALA A C 1
ATOM 2116 O O . ALA A 1 267 ? 10.269 -12.311 0.935 1.00 66.94 267 ALA A O 1
ATOM 2117 N N . ILE A 1 268 ? 8.253 -11.476 1.468 1.00 72.50 268 ILE A N 1
ATOM 2118 C CA . ILE A 1 268 ? 7.688 -12.740 1.948 1.00 72.50 268 ILE A CA 1
ATOM 2119 C C . ILE A 1 268 ? 7.211 -13.544 0.739 1.00 72.50 268 ILE A C 1
ATOM 2121 O O . ILE A 1 268 ? 6.240 -13.181 0.088 1.00 72.50 268 ILE A O 1
ATOM 2125 N N . GLN A 1 269 ? 7.885 -14.660 0.457 1.00 72.62 269 GLN A N 1
ATOM 2126 C CA . GLN A 1 269 ? 7.610 -15.497 -0.721 1.00 72.62 269 GLN A CA 1
ATOM 2127 C C . GLN A 1 269 ? 6.207 -16.122 -0.720 1.00 72.62 269 GLN A C 1
ATOM 2129 O O . GLN A 1 269 ? 5.672 -16.414 -1.785 1.00 72.62 269 GLN A O 1
ATOM 2134 N N . ASP A 1 270 ? 5.613 -16.313 0.460 1.00 77.44 270 ASP A N 1
ATOM 2135 C CA . ASP A 1 270 ? 4.266 -16.871 0.619 1.00 77.44 270 ASP A CA 1
ATOM 2136 C C . ASP A 1 270 ? 3.144 -15.861 0.309 1.00 77.44 270 ASP A C 1
ATOM 2138 O O . ASP A 1 270 ? 1.973 -16.242 0.261 1.00 77.44 270 ASP A O 1
ATOM 2142 N N . LEU A 1 271 ? 3.477 -14.580 0.104 1.00 80.19 271 LEU A N 1
ATOM 2143 C CA . LEU A 1 271 ? 2.525 -13.537 -0.265 1.00 80.19 271 LEU A CA 1
ATOM 2144 C C . LEU A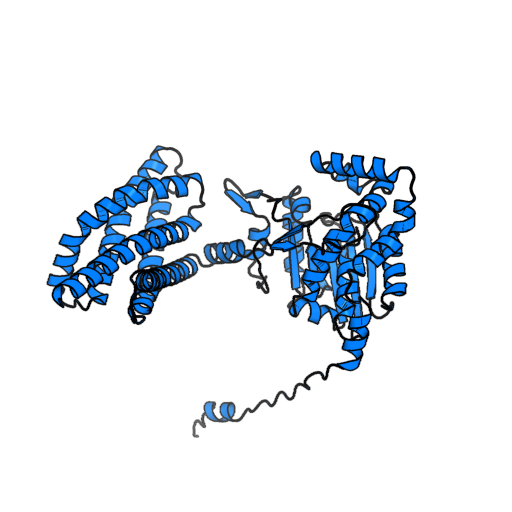 1 271 ? 2.672 -13.178 -1.746 1.00 80.19 271 LEU A C 1
ATOM 2146 O O . LEU A 1 271 ? 3.718 -12.723 -2.203 1.00 80.19 271 LEU A O 1
ATOM 2150 N N . GLU A 1 272 ? 1.583 -13.338 -2.493 1.00 82.00 272 GLU A N 1
ATOM 2151 C CA . GLU A 1 272 ? 1.478 -12.846 -3.864 1.00 82.00 272 GLU A CA 1
ATOM 2152 C C . GLU A 1 272 ? 0.938 -11.413 -3.860 1.00 82.00 272 GLU A C 1
ATOM 2154 O O . GLU A 1 272 ? -0.098 -11.119 -3.256 1.00 82.00 272 GLU A O 1
ATOM 2159 N N . LEU A 1 273 ? 1.619 -10.508 -4.564 1.00 78.62 273 LEU A N 1
ATOM 2160 C CA . LEU A 1 273 ? 1.139 -9.142 -4.706 1.00 78.62 273 LEU A CA 1
ATOM 2161 C C . LEU A 1 273 ? -0.031 -9.072 -5.693 1.00 78.62 273 LEU A C 1
ATOM 2163 O O . LEU A 1 273 ? 0.148 -9.265 -6.893 1.00 78.62 273 LEU A O 1
ATOM 2167 N N . VAL A 1 274 ? -1.211 -8.707 -5.189 1.00 78.25 274 VAL A N 1
ATOM 2168 C CA . VAL A 1 274 ? -2.433 -8.588 -6.002 1.00 78.25 274 VAL A CA 1
ATOM 2169 C C . VAL A 1 274 ? -2.624 -7.174 -6.562 1.00 78.25 274 VAL A C 1
ATOM 2171 O O . VAL A 1 274 ? -3.026 -7.015 -7.713 1.00 78.25 274 VAL A O 1
ATOM 2174 N N . ILE A 1 275 ? -2.371 -6.134 -5.758 1.00 79.00 275 ILE A N 1
ATOM 2175 C CA . ILE A 1 275 ? -2.544 -4.719 -6.132 1.00 79.00 275 ILE A CA 1
ATOM 2176 C C . ILE A 1 275 ? -1.425 -3.891 -5.497 1.00 79.00 275 ILE A C 1
ATOM 2178 O O . ILE A 1 275 ? -1.122 -4.068 -4.319 1.00 79.00 275 ILE A O 1
ATOM 2182 N N . ASN A 1 276 ? -0.866 -2.950 -6.262 1.00 73.50 276 ASN A N 1
ATOM 2183 C CA . ASN A 1 276 ? -0.054 -1.848 -5.759 1.00 73.50 276 ASN A CA 1
ATOM 2184 C C . ASN A 1 276 ? -0.409 -0.532 -6.468 1.00 73.50 276 ASN A C 1
ATOM 2186 O O . ASN A 1 276 ? -0.913 -0.519 -7.587 1.00 73.50 276 ASN A O 1
ATOM 2190 N N . GLU A 1 277 ? -0.175 0.573 -5.776 1.00 70.69 277 GLU A N 1
ATOM 2191 C CA . GLU A 1 277 ? -0.414 1.952 -6.173 1.00 70.69 277 GLU A CA 1
ATOM 2192 C C . GLU A 1 277 ? 0.576 2.887 -5.467 1.00 70.69 277 GLU A C 1
ATOM 2194 O O . GLU A 1 277 ? 0.712 2.903 -4.242 1.00 70.69 277 GLU A O 1
ATOM 2199 N N . ASP A 1 278 ? 1.239 3.746 -6.231 1.00 67.88 278 ASP A N 1
ATOM 2200 C CA . ASP A 1 278 ? 2.056 4.802 -5.643 1.00 67.88 278 ASP A CA 1
ATOM 2201 C C . ASP A 1 278 ? 1.229 5.763 -4.768 1.00 67.88 278 ASP A C 1
ATOM 2203 O O . ASP A 1 278 ? -0.002 5.760 -4.747 1.00 67.88 278 ASP A O 1
ATOM 2207 N N . SER A 1 279 ? 1.934 6.624 -4.034 1.00 75.56 279 SER A N 1
ATOM 2208 C CA . SER A 1 279 ? 1.322 7.651 -3.193 1.00 75.56 279 SER A CA 1
ATOM 2209 C C . SER A 1 279 ? 0.272 8.479 -3.939 1.00 75.56 279 SER A C 1
ATOM 2211 O O . SER A 1 279 ? 0.610 9.288 -4.804 1.00 75.56 279 SER A O 1
ATOM 2213 N N . ARG A 1 280 ? -0.983 8.380 -3.501 1.00 76.31 280 ARG A N 1
ATOM 2214 C CA . ARG A 1 280 ? -2.138 9.109 -4.020 1.00 76.31 280 ARG A CA 1
ATOM 2215 C C . ARG A 1 280 ? -2.715 10.039 -2.958 1.00 76.31 280 ARG A C 1
ATOM 2217 O O . ARG A 1 280 ? -2.770 9.718 -1.772 1.00 76.31 280 ARG A O 1
ATOM 2224 N N . TRP A 1 281 ? -3.158 11.214 -3.395 1.00 80.50 281 TRP A N 1
ATOM 2225 C CA . TRP A 1 281 ? -3.975 12.100 -2.572 1.00 80.50 281 TRP A CA 1
ATOM 2226 C C . TRP A 1 281 ? -5.445 11.715 -2.713 1.00 80.50 281 TRP A C 1
ATOM 2228 O O . TRP A 1 281 ? -5.998 11.790 -3.810 1.00 80.50 281 TRP A O 1
ATOM 2238 N N . TYR A 1 282 ? -6.074 11.356 -1.600 1.00 83.25 282 TYR A N 1
ATOM 2239 C CA . TYR A 1 282 ? -7.518 11.404 -1.458 1.00 83.25 282 TYR A CA 1
ATOM 2240 C C . TYR A 1 282 ? -7.929 12.834 -1.100 1.00 83.25 282 TYR A C 1
ATOM 2242 O O . TYR A 1 282 ? -7.453 13.392 -0.104 1.00 83.25 282 TYR A O 1
ATOM 2250 N N . ARG A 1 283 ? -8.797 13.421 -1.929 1.00 84.75 283 ARG A N 1
ATOM 2251 C CA . ARG A 1 283 ? -9.401 14.733 -1.689 1.00 84.75 283 ARG A CA 1
ATOM 2252 C C . ARG A 1 283 ? -10.903 14.568 -1.551 1.00 84.75 283 ARG A C 1
ATOM 2254 O O . ARG A 1 283 ? -11.529 14.033 -2.464 1.00 84.75 283 ARG A O 1
ATOM 2261 N N . HIS A 1 284 ? -11.460 14.987 -0.419 1.00 81.69 284 HIS A N 1
ATOM 2262 C CA . HIS A 1 284 ? -12.912 14.995 -0.266 1.00 81.69 284 HIS A CA 1
ATOM 2263 C C . HIS A 1 284 ? -13.531 16.121 -1.120 1.00 81.69 284 HIS A C 1
ATOM 2265 O O . HIS A 1 284 ? -12.826 17.068 -1.472 1.00 81.69 284 HIS A O 1
ATOM 2271 N N . PRO A 1 285 ? -14.829 16.044 -1.459 1.00 81.31 285 PRO A N 1
ATOM 2272 C CA . PRO A 1 28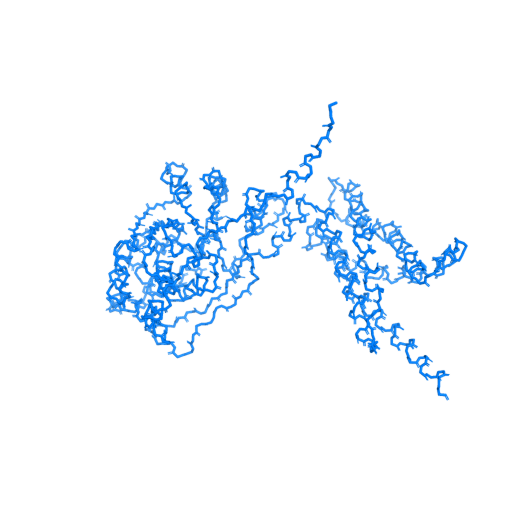5 ? -15.522 17.117 -2.172 1.00 81.31 285 PRO A CA 1
ATOM 2273 C C . PRO A 1 285 ? -15.515 18.444 -1.395 1.00 81.31 285 PRO A C 1
ATOM 2275 O O . PRO A 1 285 ? -15.636 18.440 -0.167 1.00 81.31 285 PRO A O 1
ATOM 2278 N N . ASP A 1 286 ? -15.427 19.573 -2.103 1.00 78.62 286 ASP A N 1
ATOM 2279 C CA . ASP A 1 286 ? -15.362 20.917 -1.498 1.00 78.62 286 ASP A CA 1
ATOM 2280 C C . ASP A 1 286 ? -16.678 21.342 -0.823 1.00 78.62 286 ASP A C 1
ATOM 2282 O O . ASP A 1 286 ? -16.687 22.162 0.089 1.00 78.62 286 ASP A O 1
ATOM 2286 N N . ASN A 1 287 ? -17.809 20.772 -1.246 1.00 81.81 287 ASN A N 1
ATOM 2287 C CA . ASN A 1 287 ? -19.137 21.067 -0.699 1.00 81.81 287 ASN A CA 1
ATOM 2288 C C . ASN A 1 287 ? -19.451 20.302 0.600 1.00 81.81 287 ASN A C 1
ATOM 2290 O O . ASN A 1 287 ? -20.595 20.318 1.064 1.00 81.81 287 ASN A O 1
ATOM 2294 N N . LEU A 1 288 ? -18.464 19.613 1.178 1.00 84.06 288 LEU A N 1
ATOM 2295 C CA . LEU A 1 288 ? -18.658 18.804 2.369 1.00 84.06 288 LEU A CA 1
ATOM 2296 C C . LEU A 1 288 ? -18.941 19.677 3.599 1.00 84.06 288 LEU A C 1
ATOM 2298 O O . LEU A 1 288 ? -18.127 20.506 3.991 1.00 84.06 288 LEU A O 1
ATOM 2302 N N . LYS A 1 289 ? -20.087 19.448 4.248 1.00 85.44 289 LYS A N 1
ATOM 2303 C CA . LYS A 1 289 ? -20.459 20.118 5.501 1.00 85.44 289 LYS A CA 1
ATOM 2304 C C . LYS A 1 289 ? -20.280 19.178 6.685 1.00 85.44 289 LYS A C 1
ATOM 2306 O O . LYS A 1 289 ? -21.009 18.195 6.816 1.00 85.44 289 LYS A O 1
ATOM 2311 N N . TYR A 1 290 ? -19.362 19.521 7.578 1.00 90.94 290 TYR A N 1
ATOM 2312 C CA . TYR A 1 290 ? -19.109 18.804 8.823 1.00 90.94 290 TYR A CA 1
ATOM 2313 C C . TYR A 1 290 ? -18.816 19.811 9.949 1.00 90.94 290 TYR A C 1
ATOM 2315 O O . TYR A 1 290 ? -18.363 20.911 9.636 1.00 90.94 290 TYR A O 1
ATOM 2323 N N . PRO A 1 291 ? -19.093 19.504 11.236 1.00 91.12 291 PRO A N 1
ATOM 2324 C CA . PRO A 1 291 ? -18.897 20.466 12.329 1.00 91.12 291 PRO A CA 1
ATOM 2325 C C . PRO A 1 291 ? -17.456 20.970 12.500 1.00 91.12 291 PRO A C 1
ATOM 2327 O O . PRO A 1 291 ? -17.246 22.019 13.100 1.00 91.12 291 PRO A O 1
ATOM 2330 N N . ILE A 1 292 ? -16.475 20.233 11.977 1.00 91.44 292 ILE A N 1
ATOM 2331 C CA . ILE A 1 292 ? -15.056 20.601 11.959 1.00 91.44 292 ILE A CA 1
ATOM 2332 C C . ILE A 1 292 ? -14.430 20.280 10.596 1.00 91.44 292 ILE A C 1
ATOM 2334 O O . ILE A 1 292 ? -14.991 19.508 9.817 1.00 91.44 292 ILE A O 1
ATOM 2338 N N . ASP A 1 293 ? -13.243 20.826 10.329 1.00 87.06 293 ASP A N 1
ATOM 2339 C CA . ASP A 1 293 ? -12.526 20.590 9.073 1.00 87.06 293 ASP A CA 1
ATOM 2340 C C . ASP A 1 293 ? -12.121 19.122 8.907 1.00 87.06 293 ASP A C 1
ATOM 2342 O O . ASP A 1 293 ? -11.272 18.591 9.635 1.00 87.06 293 ASP A O 1
ATOM 2346 N N . VAL A 1 294 ? -12.682 18.487 7.881 1.00 87.19 294 VAL A N 1
ATOM 2347 C CA . VAL A 1 294 ? -12.278 17.149 7.451 1.00 87.19 294 VAL A CA 1
ATOM 2348 C C . VAL A 1 294 ? -10.946 17.250 6.716 1.00 87.19 294 VAL A C 1
ATOM 2350 O O . VAL A 1 294 ? -10.744 18.110 5.866 1.00 87.19 294 VAL A O 1
ATOM 2353 N N . GLN A 1 295 ? -10.001 16.381 7.063 1.00 80.25 295 GLN A N 1
ATOM 2354 C CA . GLN A 1 295 ? -8.659 16.423 6.490 1.00 80.25 295 GLN A CA 1
ATOM 2355 C C . GLN A 1 295 ? -8.560 15.563 5.226 1.00 80.25 295 GLN A C 1
ATOM 2357 O O . GLN A 1 295 ? -9.052 14.433 5.178 1.00 80.25 295 GLN A O 1
ATOM 2362 N N . ASN A 1 296 ? -7.856 16.082 4.219 1.00 82.56 296 ASN A N 1
ATOM 2363 C CA . ASN A 1 296 ? -7.413 15.296 3.068 1.00 82.56 296 ASN A CA 1
ATOM 2364 C C . ASN A 1 296 ? -6.313 14.312 3.481 1.00 82.56 296 ASN A C 1
ATOM 2366 O O . ASN A 1 296 ? -5.573 14.548 4.436 1.00 82.56 296 ASN A O 1
ATOM 2370 N N . MET A 1 297 ? -6.163 13.221 2.731 1.00 79.62 297 MET A N 1
ATOM 2371 C CA . MET A 1 297 ? -5.229 12.153 3.087 1.00 79.62 297 MET A CA 1
ATOM 2372 C C . MET A 1 297 ? -4.306 11.805 1.931 1.00 79.62 297 MET A C 1
ATOM 2374 O O . MET A 1 297 ? -4.730 11.751 0.780 1.00 79.62 297 MET A O 1
ATOM 2378 N N . ARG A 1 298 ? -3.040 11.515 2.240 1.00 77.69 298 ARG A N 1
ATOM 2379 C CA . ARG A 1 298 ? -2.097 10.934 1.282 1.00 77.69 298 ARG A CA 1
ATOM 2380 C C . ARG A 1 298 ? -1.808 9.496 1.682 1.00 77.69 298 ARG A C 1
ATOM 2382 O O . ARG A 1 298 ? -1.190 9.273 2.721 1.00 77.69 298 ARG A O 1
ATOM 2389 N N . TYR A 1 299 ? -2.248 8.546 0.869 1.00 75.88 299 TYR A N 1
ATOM 2390 C CA . TYR A 1 299 ? -2.080 7.114 1.117 1.00 75.88 299 TYR A CA 1
ATOM 2391 C C . TYR A 1 299 ? -1.273 6.463 -0.008 1.00 75.88 299 TYR A C 1
ATOM 2393 O O . TYR A 1 299 ? -1.155 7.041 -1.084 1.00 75.88 299 TYR A O 1
ATOM 2401 N N . PHE A 1 300 ? -0.696 5.286 0.220 1.00 69.94 300 PHE A N 1
ATOM 2402 C CA . PHE A 1 300 ? -0.047 4.495 -0.833 1.00 69.94 300 PHE A CA 1
ATOM 2403 C C . PHE A 1 300 ? -0.232 2.991 -0.602 1.00 69.94 300 PHE A C 1
ATOM 2405 O O . PHE A 1 300 ? -0.480 2.561 0.524 1.00 69.94 300 PHE A O 1
ATOM 2412 N N . ILE A 1 301 ? -0.072 2.215 -1.676 1.00 65.19 301 ILE A N 1
ATOM 2413 C CA . ILE A 1 301 ? -0.055 0.747 -1.714 1.00 65.19 301 ILE A CA 1
ATOM 2414 C C . ILE A 1 301 ? 1.264 0.324 -2.419 1.00 65.19 301 ILE A C 1
ATOM 2416 O O . ILE A 1 301 ? 1.394 0.412 -3.626 1.00 65.19 301 ILE A O 1
ATOM 2420 N N . PRO A 1 302 ? 2.331 -0.065 -1.727 1.00 59.91 302 PRO A N 1
ATOM 2421 C CA . PRO A 1 302 ? 3.707 0.086 -2.237 1.00 59.91 302 PRO A CA 1
ATOM 2422 C C . PRO A 1 302 ? 4.072 -0.617 -3.579 1.00 59.91 302 PRO A C 1
ATOM 2424 O O . PRO A 1 302 ? 4.128 -1.838 -3.652 1.00 59.91 302 PRO A O 1
ATOM 2427 N N . PHE A 1 303 ? 4.440 0.144 -4.633 1.00 57.81 303 PHE A N 1
ATOM 2428 C CA . PHE A 1 303 ? 4.997 -0.373 -5.914 1.00 57.81 303 PHE A CA 1
ATOM 2429 C C . PHE A 1 303 ? 6.533 -0.477 -5.922 1.00 57.81 303 PHE A C 1
ATOM 2431 O O . PHE A 1 303 ? 7.108 -1.466 -6.380 1.00 57.81 303 PHE A O 1
ATOM 2438 N N . LEU A 1 304 ? 7.232 0.536 -5.391 1.00 58.53 304 LEU A N 1
ATOM 2439 C CA . LEU A 1 304 ? 8.700 0.544 -5.332 1.00 58.53 304 LEU A CA 1
ATOM 2440 C C . LEU A 1 304 ? 9.247 -0.663 -4.558 1.00 58.53 304 LEU A C 1
ATOM 2442 O O . LEU A 1 304 ? 10.319 -1.168 -4.884 1.00 58.53 304 LEU A O 1
ATOM 2446 N N . ALA A 1 305 ? 8.521 -1.144 -3.552 1.00 50.97 305 ALA A N 1
ATOM 2447 C CA . ALA A 1 305 ? 8.938 -2.325 -2.818 1.00 50.97 305 ALA A CA 1
ATOM 2448 C C . ALA A 1 305 ? 8.692 -3.634 -3.561 1.00 50.97 305 ALA A C 1
ATOM 2450 O O . ALA A 1 305 ? 9.583 -4.467 -3.489 1.00 50.97 305 ALA A O 1
ATOM 2451 N N . TRP A 1 306 ? 7.637 -3.776 -4.370 1.00 61.81 306 TRP A N 1
ATOM 2452 C CA . TRP A 1 306 ? 7.516 -4.908 -5.295 1.00 61.81 306 TRP A CA 1
ATOM 2453 C C . TRP A 1 306 ? 8.734 -4.996 -6.213 1.00 61.81 306 TRP A C 1
ATOM 2455 O O . TRP A 1 306 ? 9.356 -6.048 -6.361 1.00 61.81 306 TRP A O 1
ATOM 2465 N N . TYR A 1 307 ? 9.130 -3.858 -6.789 1.00 67.69 307 TYR A N 1
ATOM 2466 C CA . TYR A 1 307 ? 10.317 -3.810 -7.632 1.00 67.69 307 TYR A CA 1
ATOM 2467 C C . TYR A 1 307 ? 11.588 -4.151 -6.841 1.00 67.69 307 TYR A C 1
ATOM 2469 O O . TYR A 1 307 ? 12.419 -4.932 -7.304 1.00 67.69 307 TYR A O 1
ATOM 2477 N N . LEU A 1 308 ? 11.758 -3.587 -5.640 1.00 63.06 308 LEU A N 1
ATOM 2478 C CA . LEU A 1 308 ? 12.924 -3.850 -4.794 1.00 63.06 308 LEU A CA 1
ATOM 2479 C C . LEU A 1 308 ? 12.946 -5.276 -4.222 1.00 63.06 308 LEU A C 1
ATOM 2481 O O . LEU A 1 308 ? 14.039 -5.805 -4.022 1.00 63.06 308 LEU A O 1
ATOM 2485 N N . SER A 1 309 ? 11.795 -5.914 -4.007 1.00 58.22 309 SER A N 1
ATOM 2486 C CA . SER A 1 309 ? 11.694 -7.302 -3.559 1.00 58.22 309 SER A CA 1
ATOM 2487 C C . SER A 1 309 ? 12.075 -8.255 -4.682 1.00 58.22 309 SER A C 1
ATOM 2489 O O . SER A 1 309 ? 12.917 -9.120 -4.468 1.00 58.22 309 SER A O 1
ATOM 2491 N N . HIS A 1 310 ? 11.616 -8.015 -5.913 1.00 68.06 310 HIS A N 1
ATOM 2492 C CA . HIS A 1 310 ? 12.077 -8.752 -7.095 1.00 68.06 310 HIS A CA 1
ATOM 2493 C C . HIS A 1 310 ? 13.559 -8.494 -7.380 1.00 68.06 310 HIS A C 1
ATOM 2495 O O . HIS A 1 310 ? 14.288 -9.380 -7.827 1.00 68.06 310 HIS A O 1
ATOM 2501 N N . LEU A 1 311 ? 14.051 -7.285 -7.098 1.00 73.69 311 LEU A N 1
ATOM 2502 C CA . LEU A 1 311 ? 15.471 -6.959 -7.201 1.00 73.69 311 LEU A CA 1
ATOM 2503 C C . LEU A 1 311 ? 16.317 -7.676 -6.137 1.00 73.69 311 LEU A C 1
ATOM 2505 O O . LEU A 1 311 ? 17.515 -7.862 -6.358 1.00 73.69 311 LEU A O 1
ATOM 2509 N N . ALA A 1 312 ? 15.726 -8.049 -5.001 1.00 64.88 312 ALA A N 1
ATOM 2510 C CA . ALA A 1 312 ? 16.375 -8.812 -3.941 1.00 64.88 312 ALA A CA 1
ATOM 2511 C C . ALA A 1 312 ? 16.278 -10.331 -4.169 1.00 64.88 312 ALA A C 1
ATOM 2513 O O . ALA A 1 312 ? 17.286 -11.016 -4.015 1.00 64.88 312 ALA A O 1
ATOM 2514 N N . ALA A 1 313 ? 15.103 -10.834 -4.557 1.00 67.75 313 ALA A N 1
ATOM 2515 C CA . ALA A 1 313 ? 14.819 -12.252 -4.775 1.00 67.75 313 ALA A CA 1
ATOM 2516 C C . ALA A 1 313 ? 15.450 -12.781 -6.071 1.00 67.75 313 ALA A C 1
ATOM 2518 O O . ALA A 1 313 ? 16.138 -13.798 -6.051 1.00 67.75 313 ALA A O 1
ATOM 2519 N N . ASP A 1 314 ? 15.309 -12.037 -7.173 1.00 79.94 314 ASP A N 1
ATOM 2520 C CA . ASP A 1 314 ? 15.842 -12.392 -8.491 1.00 79.94 314 ASP A CA 1
ATOM 2521 C C . ASP A 1 314 ? 16.681 -11.241 -9.095 1.00 79.94 314 ASP A C 1
ATOM 2523 O O . ASP A 1 314 ? 16.327 -10.669 -10.137 1.00 79.94 314 ASP A O 1
ATOM 2527 N N . PRO A 1 315 ? 17.833 -10.871 -8.492 1.00 81.31 315 PRO A N 1
ATOM 2528 C CA . PRO A 1 315 ? 18.557 -9.653 -8.855 1.00 81.31 315 PRO A CA 1
ATOM 2529 C C . PRO A 1 315 ? 18.988 -9.601 -10.320 1.00 81.31 315 PRO A C 1
ATOM 2531 O O . PRO A 1 315 ? 18.954 -8.533 -10.931 1.00 81.31 315 PRO A O 1
ATOM 2534 N N . LEU A 1 316 ? 19.416 -10.732 -10.889 1.00 90.31 316 LEU A N 1
ATOM 2535 C CA . LEU A 1 316 ? 19.849 -10.811 -12.283 1.00 90.31 316 LEU A CA 1
ATOM 2536 C C . LEU A 1 316 ? 18.680 -10.550 -13.240 1.00 90.31 316 LEU A C 1
ATOM 2538 O O . LEU A 1 316 ? 18.786 -9.678 -14.103 1.00 90.31 316 LEU A O 1
ATOM 2542 N N . ARG A 1 317 ? 17.561 -11.267 -13.062 1.00 89.75 317 ARG A N 1
ATOM 2543 C CA . ARG A 1 317 ? 16.373 -11.157 -13.925 1.00 89.75 317 ARG A CA 1
ATOM 2544 C C . ARG A 1 317 ? 15.792 -9.752 -13.873 1.00 89.75 317 ARG A C 1
ATOM 2546 O O . ARG A 1 317 ? 15.581 -9.138 -14.913 1.00 89.75 317 ARG A O 1
ATOM 2553 N N . THR A 1 318 ? 15.625 -9.206 -12.673 1.00 85.19 318 THR A N 1
ATOM 2554 C CA . THR A 1 318 ? 15.048 -7.873 -12.486 1.00 85.19 318 THR A CA 1
ATOM 2555 C C . THR A 1 318 ? 15.929 -6.791 -13.112 1.00 85.19 318 THR A C 1
ATOM 2557 O O . THR A 1 318 ? 15.437 -5.951 -13.862 1.00 85.19 318 THR A O 1
ATOM 2560 N N . LYS A 1 319 ? 17.257 -6.842 -12.913 1.00 90.62 319 LYS A N 1
ATOM 2561 C CA . LYS A 1 319 ? 18.200 -5.894 -13.544 1.00 90.62 319 LYS A CA 1
ATOM 2562 C C . LYS A 1 319 ? 18.217 -6.011 -15.067 1.00 90.62 319 LYS A C 1
ATOM 2564 O O . LYS A 1 319 ? 18.295 -4.985 -15.744 1.00 90.62 319 LYS A O 1
ATOM 2569 N N . ALA A 1 320 ? 18.147 -7.233 -15.590 1.00 95.25 320 ALA A N 1
ATOM 2570 C CA . ALA A 1 320 ? 18.070 -7.512 -17.018 1.00 95.25 320 ALA A CA 1
ATOM 2571 C C . ALA A 1 320 ? 16.797 -6.914 -17.636 1.00 95.25 320 ALA A C 1
ATOM 2573 O O . ALA A 1 320 ? 16.891 -6.117 -18.569 1.00 95.25 320 ALA A O 1
ATOM 2574 N N . CYS A 1 321 ? 15.624 -7.198 -17.062 1.00 94.88 321 CYS A N 1
ATOM 2575 C CA . CYS A 1 321 ? 14.346 -6.635 -17.504 1.00 94.88 321 CYS A CA 1
ATOM 2576 C C . CYS A 1 321 ? 14.349 -5.102 -17.475 1.00 94.88 321 CYS A C 1
ATOM 2578 O O . CYS A 1 321 ? 14.001 -4.470 -18.474 1.00 94.88 321 CYS A O 1
ATOM 2580 N N . THR A 1 322 ? 14.823 -4.493 -16.382 1.00 91.56 322 THR A N 1
ATOM 2581 C CA . THR A 1 322 ? 14.946 -3.032 -16.271 1.00 91.56 322 THR A CA 1
ATOM 2582 C C . THR A 1 322 ? 15.872 -2.455 -17.339 1.00 91.56 322 THR A C 1
ATOM 2584 O O . THR A 1 322 ? 15.544 -1.445 -17.961 1.00 91.56 322 THR A O 1
ATOM 2587 N N . SER A 1 323 ? 17.021 -3.091 -17.590 1.00 95.50 323 SER A N 1
ATOM 2588 C CA . SER A 1 323 ? 17.967 -2.638 -18.616 1.00 95.50 323 SER A CA 1
ATOM 2589 C C . SER A 1 323 ? 17.375 -2.741 -20.026 1.00 95.50 323 SER A C 1
ATOM 2591 O O . SER A 1 323 ? 17.520 -1.808 -20.818 1.00 95.50 323 SER A O 1
ATOM 2593 N N . GLY A 1 324 ? 16.657 -3.828 -20.333 1.00 96.38 324 GLY A N 1
ATOM 2594 C CA . GLY A 1 324 ? 15.949 -4.016 -21.602 1.00 96.38 324 GLY A CA 1
ATOM 2595 C C . GLY A 1 324 ? 14.869 -2.965 -21.840 1.00 96.38 324 GLY A C 1
ATOM 2596 O O . GLY A 1 324 ? 14.849 -2.321 -22.891 1.00 96.38 324 GLY A O 1
ATOM 2597 N N . LEU A 1 325 ? 14.013 -2.737 -20.842 1.00 96.00 325 LEU A N 1
ATOM 2598 C CA . LEU A 1 325 ? 12.960 -1.728 -20.915 1.00 96.00 325 LEU A CA 1
ATOM 2599 C C . LEU A 1 325 ? 13.545 -0.329 -21.145 1.00 96.00 325 LEU 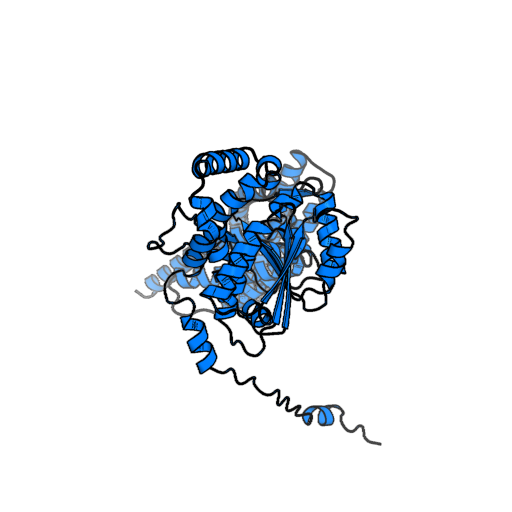A C 1
ATOM 2601 O O . LEU A 1 325 ? 13.153 0.352 -22.092 1.00 96.00 325 LEU A O 1
ATOM 2605 N N . LEU A 1 326 ? 14.522 0.080 -20.331 1.00 94.75 326 LEU A N 1
ATOM 2606 C CA . LEU A 1 326 ? 15.141 1.402 -20.444 1.00 94.75 326 LEU A CA 1
ATOM 2607 C C . LEU A 1 326 ? 15.893 1.588 -21.767 1.00 94.75 326 LEU A C 1
ATOM 2609 O O . LEU A 1 326 ? 15.786 2.648 -22.374 1.00 94.75 326 LEU A O 1
ATOM 2613 N N . SER A 1 327 ? 16.586 0.562 -22.266 1.00 94.50 327 SER A N 1
ATOM 2614 C CA . SER A 1 327 ? 17.288 0.636 -23.558 1.00 94.50 327 SER A CA 1
ATOM 2615 C C . SER A 1 327 ? 16.314 0.795 -24.732 1.00 94.50 327 SER A C 1
ATOM 2617 O O . SER A 1 327 ? 16.554 1.595 -25.638 1.00 94.50 327 SER A O 1
ATOM 2619 N N . GLY A 1 328 ? 15.186 0.077 -24.702 1.00 94.19 328 GLY A N 1
ATOM 2620 C CA . GLY A 1 328 ? 14.123 0.224 -25.700 1.00 94.19 328 GLY A CA 1
ATOM 2621 C C . GLY A 1 328 ? 13.463 1.601 -25.647 1.00 94.19 328 GLY A C 1
ATOM 2622 O O . GLY A 1 328 ? 13.327 2.269 -26.673 1.00 94.19 328 GLY A O 1
ATOM 2623 N N . LEU A 1 329 ? 13.108 2.063 -24.443 1.00 93.88 329 LEU A N 1
ATOM 2624 C CA . LEU A 1 329 ? 12.523 3.389 -24.234 1.00 93.88 329 LEU A CA 1
ATOM 2625 C C . LEU A 1 329 ? 13.479 4.510 -24.653 1.00 93.88 329 LEU A C 1
ATOM 2627 O O . LEU A 1 329 ? 13.021 5.504 -25.216 1.00 93.88 329 LEU A O 1
ATOM 2631 N N . GLN A 1 330 ? 14.785 4.354 -24.422 1.00 93.62 330 GLN A N 1
ATOM 2632 C CA . GLN A 1 330 ? 15.804 5.309 -24.859 1.00 93.62 330 GLN A CA 1
ATOM 2633 C C . GLN A 1 330 ? 15.764 5.486 -26.381 1.00 93.62 330 GLN A C 1
ATOM 2635 O O . GLN A 1 330 ? 15.699 6.609 -26.882 1.00 93.62 330 GLN A O 1
ATOM 2640 N N . GLU A 1 331 ? 15.780 4.377 -27.127 1.00 93.25 331 GLU A N 1
ATOM 2641 C CA . GLU A 1 331 ? 15.756 4.409 -28.590 1.00 93.25 331 GLU A CA 1
ATOM 2642 C C . GLU A 1 331 ? 14.415 4.931 -29.122 1.00 93.25 331 GLU A C 1
ATOM 2644 O O . GLU A 1 331 ? 14.401 5.784 -30.011 1.00 93.25 331 GLU A O 1
ATOM 2649 N N . LEU A 1 332 ? 13.295 4.495 -28.536 1.00 92.12 332 LEU A N 1
ATOM 2650 C CA . LEU A 1 332 ? 11.954 4.970 -28.885 1.00 92.12 332 LEU A CA 1
ATOM 2651 C C . LEU A 1 332 ? 11.825 6.487 -28.700 1.00 92.12 332 LEU A C 1
ATOM 2653 O O . LEU A 1 332 ? 11.344 7.194 -29.588 1.00 92.12 332 LEU A O 1
ATOM 2657 N N . THR A 1 333 ? 12.271 6.994 -27.551 1.00 90.31 333 THR A N 1
ATOM 2658 C CA . THR A 1 333 ? 12.189 8.419 -27.214 1.00 90.31 333 THR A CA 1
ATOM 2659 C C . THR A 1 333 ? 13.097 9.239 -28.124 1.00 90.31 333 THR A C 1
ATOM 2661 O O . THR A 1 333 ? 12.652 10.238 -28.687 1.00 90.31 333 THR A O 1
ATOM 2664 N N . ALA A 1 334 ? 14.330 8.784 -28.363 1.00 88.50 334 ALA A N 1
ATOM 2665 C CA . ALA A 1 334 ? 15.255 9.464 -29.266 1.00 88.50 334 ALA A CA 1
ATOM 2666 C C . ALA A 1 334 ? 14.743 9.516 -30.716 1.00 88.50 334 ALA A C 1
ATOM 2668 O O . ALA A 1 334 ? 14.933 10.523 -31.401 1.00 88.50 334 ALA A O 1
ATOM 2669 N N . GLN A 1 335 ? 14.069 8.468 -31.203 1.00 89.12 335 GLN A N 1
ATOM 2670 C CA . GLN A 1 335 ? 13.434 8.482 -32.526 1.00 89.12 335 GLN A CA 1
ATOM 2671 C C . GLN A 1 335 ? 12.299 9.511 -32.599 1.00 89.12 335 GLN A C 1
ATOM 2673 O O . GLN A 1 335 ? 12.266 10.315 -33.530 1.00 89.12 335 GLN A O 1
ATOM 2678 N N . LYS A 1 336 ? 11.413 9.544 -31.596 1.00 88.56 336 LYS A N 1
ATOM 2679 C CA . LYS A 1 336 ? 10.310 10.517 -31.550 1.00 88.56 336 LYS A CA 1
ATOM 2680 C C . LYS A 1 336 ? 10.815 11.959 -31.476 1.00 88.56 336 LYS A C 1
ATOM 2682 O O . LYS A 1 336 ? 10.393 12.791 -32.272 1.00 88.56 336 LYS A O 1
ATOM 2687 N N . LEU A 1 337 ? 11.754 12.246 -30.574 1.00 88.38 337 LEU A N 1
ATOM 2688 C CA . LEU A 1 337 ? 12.284 13.600 -30.371 1.00 88.38 337 LEU A CA 1
ATOM 2689 C C . LEU A 1 337 ? 13.151 14.101 -31.536 1.00 88.38 337 LEU A C 1
ATOM 2691 O O . LEU A 1 337 ? 13.281 15.307 -31.723 1.00 88.38 337 LEU A O 1
ATOM 2695 N N . SER A 1 338 ? 13.734 13.200 -32.332 1.00 85.75 338 SER A N 1
ATOM 2696 C CA . SER A 1 338 ? 14.477 13.579 -33.543 1.00 85.75 338 SER A CA 1
ATOM 2697 C C . SER A 1 338 ? 13.586 13.805 -34.772 1.00 85.75 338 SER A C 1
ATOM 2699 O O . SER A 1 338 ? 14.096 14.235 -35.803 1.00 85.75 338 SER A O 1
ATOM 2701 N N . GLY A 1 339 ? 12.271 13.563 -34.675 1.00 80.25 339 GLY A N 1
ATOM 2702 C CA . GLY A 1 339 ? 11.322 13.759 -35.777 1.00 80.25 339 GLY A CA 1
ATOM 2703 C C . GLY A 1 339 ? 11.253 12.589 -36.764 1.00 80.25 339 GLY A C 1
ATOM 2704 O O . GLY A 1 339 ? 10.877 12.778 -37.923 1.00 80.25 339 GLY A O 1
ATOM 2705 N N . ALA A 1 340 ? 11.624 11.375 -36.341 1.00 77.88 340 ALA A N 1
ATOM 2706 C CA . ALA A 1 340 ? 11.519 10.194 -37.191 1.00 77.88 340 ALA A CA 1
ATOM 2707 C C . ALA A 1 340 ? 10.049 9.895 -37.545 1.00 77.88 340 ALA A C 1
ATOM 2709 O O . ALA A 1 340 ? 9.195 9.775 -36.670 1.00 77.88 340 ALA A O 1
ATOM 2710 N N . LYS A 1 341 ? 9.755 9.733 -38.843 1.00 74.12 341 LYS A N 1
ATOM 2711 C CA . LYS A 1 341 ? 8.383 9.514 -39.346 1.00 74.12 341 LYS A CA 1
ATOM 2712 C C . LYS A 1 341 ? 7.829 8.111 -39.065 1.00 74.12 341 LYS A C 1
ATOM 2714 O O . LYS A 1 341 ? 6.619 7.922 -39.096 1.00 74.12 341 LYS A O 1
ATOM 2719 N N . LYS A 1 342 ? 8.699 7.120 -38.844 1.00 80.31 342 LYS A N 1
ATOM 2720 C CA . LYS A 1 342 ? 8.335 5.726 -38.548 1.00 80.31 342 LYS A CA 1
ATOM 2721 C C . LYS A 1 342 ? 9.256 5.170 -37.470 1.00 80.31 342 LYS A C 1
ATOM 2723 O O . LYS A 1 342 ? 10.435 5.517 -37.437 1.00 80.31 342 LYS A O 1
ATOM 2728 N N . LEU A 1 343 ? 8.706 4.302 -36.624 1.00 78.56 343 LEU A N 1
ATOM 2729 C CA . LEU A 1 343 ? 9.475 3.567 -35.626 1.00 78.56 343 LEU A CA 1
ATOM 2730 C C . LEU A 1 343 ? 10.251 2.431 -36.298 1.00 78.56 343 LEU A C 1
ATOM 2732 O O . LEU A 1 343 ? 9.688 1.669 -37.082 1.00 78.56 343 LEU A O 1
ATOM 2736 N N . ASP A 1 344 ? 11.543 2.344 -35.995 1.00 82.94 344 ASP A N 1
ATOM 2737 C CA . ASP A 1 344 ? 12.457 1.333 -36.535 1.00 82.94 344 ASP A CA 1
ATOM 2738 C C . ASP A 1 344 ? 12.515 0.101 -35.604 1.00 82.94 344 ASP A C 1
ATOM 2740 O O . ASP A 1 344 ? 12.443 0.234 -34.377 1.00 82.94 344 ASP A O 1
ATOM 2744 N N . LYS A 1 345 ? 12.731 -1.096 -36.176 1.00 89.75 345 LYS A N 1
ATOM 2745 C CA . LYS A 1 345 ? 13.013 -2.357 -35.459 1.00 89.75 345 LYS A CA 1
ATOM 2746 C C . LYS A 1 345 ? 14.149 -2.228 -34.438 1.00 89.75 345 LYS A C 1
ATOM 2748 O O . LYS A 1 345 ? 14.221 -3.019 -33.499 1.00 89.75 345 LYS A O 1
ATOM 2753 N N . ARG A 1 346 ? 14.989 -1.198 -34.577 1.00 89.19 346 ARG A N 1
ATOM 2754 C CA . ARG A 1 346 ? 16.049 -0.840 -33.632 1.00 89.19 346 ARG A CA 1
ATOM 2755 C C . ARG A 1 346 ? 15.574 -0.699 -32.184 1.00 89.19 346 ARG A C 1
ATOM 2757 O O . ARG A 1 346 ? 16.357 -0.958 -31.279 1.00 89.19 346 ARG A O 1
ATOM 2764 N N . VAL A 1 347 ? 14.306 -0.343 -31.946 1.00 92.56 347 VAL A N 1
ATOM 2765 C CA . VAL A 1 347 ? 13.725 -0.333 -30.588 1.00 92.56 347 VAL A CA 1
ATOM 2766 C C . VAL A 1 347 ? 13.782 -1.733 -29.968 1.00 92.56 347 VAL A C 1
ATOM 2768 O O . VAL A 1 347 ? 14.259 -1.884 -28.847 1.00 92.56 347 VAL A O 1
ATOM 2771 N N . ILE A 1 348 ? 13.375 -2.758 -30.722 1.00 94.56 348 ILE A N 1
ATOM 2772 C CA . ILE A 1 348 ? 13.390 -4.159 -30.279 1.00 94.56 348 ILE A CA 1
ATOM 2773 C C . ILE A 1 348 ? 14.833 -4.641 -30.107 1.00 94.56 348 ILE A C 1
ATOM 2775 O O . ILE A 1 348 ? 15.160 -5.251 -29.093 1.00 94.56 348 ILE A O 1
ATOM 2779 N N . GLU A 1 349 ? 15.717 -4.319 -31.055 1.00 94.69 349 GLU A N 1
ATOM 2780 C CA . GLU A 1 349 ? 17.138 -4.694 -30.984 1.00 94.69 349 GLU A CA 1
ATOM 2781 C C . GLU A 1 349 ? 17.817 -4.093 -29.737 1.00 94.69 349 GLU A C 1
ATOM 2783 O O . GLU A 1 349 ? 18.582 -4.780 -29.056 1.00 94.69 349 GLU A O 1
ATOM 2788 N N . MET A 1 350 ? 17.480 -2.849 -29.376 1.00 94.75 350 MET A N 1
ATOM 2789 C CA . MET A 1 350 ? 17.964 -2.204 -28.152 1.00 94.75 350 MET A CA 1
ATOM 2790 C C . MET A 1 350 ? 17.339 -2.792 -26.884 1.00 94.75 350 MET A C 1
ATOM 2792 O O . MET A 1 350 ? 18.040 -2.936 -25.881 1.00 94.75 350 MET A O 1
ATOM 2796 N N . THR A 1 351 ? 16.065 -3.193 -26.917 1.00 95.88 351 THR A N 1
ATOM 2797 C CA . THR A 1 351 ? 15.448 -3.941 -25.812 1.00 95.88 351 THR A CA 1
ATOM 2798 C C . THR A 1 351 ? 16.160 -5.270 -25.578 1.00 95.88 351 THR A C 1
ATOM 2800 O O . THR A 1 351 ? 16.522 -5.575 -24.441 1.00 95.88 351 THR A O 1
ATOM 2803 N N . CYS A 1 352 ? 16.434 -6.036 -26.637 1.00 96.81 352 CYS A N 1
ATOM 2804 C CA . CYS A 1 352 ? 17.177 -7.291 -26.545 1.00 96.81 352 CYS A CA 1
ATOM 2805 C C . CYS A 1 352 ? 18.612 -7.074 -26.047 1.00 96.81 352 CYS A C 1
ATOM 2807 O O . CYS A 1 352 ? 19.077 -7.833 -25.199 1.00 96.81 352 CYS A O 1
ATOM 2809 N N . TYR A 1 353 ? 19.300 -6.026 -26.515 1.00 96.12 353 TYR A N 1
ATOM 2810 C CA . TYR A 1 353 ? 20.625 -5.660 -26.008 1.00 96.12 353 TYR A CA 1
ATOM 2811 C C . TYR A 1 353 ? 20.600 -5.391 -24.497 1.00 96.12 353 TYR A C 1
ATOM 2813 O O . TYR A 1 353 ? 21.423 -5.936 -23.760 1.00 96.12 353 TYR A O 1
ATOM 2821 N N . GLY A 1 354 ? 19.643 -4.591 -24.021 1.00 95.44 354 GLY A N 1
ATOM 2822 C CA . GLY A 1 354 ? 19.504 -4.305 -22.596 1.00 95.44 354 GLY A CA 1
ATOM 2823 C C . GLY A 1 354 ? 19.217 -5.567 -21.775 1.00 95.44 354 GLY A C 1
ATOM 2824 O O . GLY A 1 354 ? 19.881 -5.815 -20.770 1.00 95.44 354 GLY A O 1
ATOM 2825 N N . LEU A 1 355 ? 18.279 -6.392 -22.249 1.00 96.38 355 LEU A N 1
ATOM 2826 C CA . LEU A 1 355 ? 17.811 -7.594 -21.560 1.00 96.38 355 LEU A CA 1
ATOM 2827 C C . LEU A 1 355 ? 18.874 -8.696 -21.484 1.00 96.38 355 LEU A C 1
ATOM 2829 O O . LEU A 1 355 ? 19.097 -9.261 -20.419 1.00 96.38 355 LEU A O 1
ATOM 2833 N N . PHE A 1 356 ? 19.534 -9.009 -22.598 1.00 97.00 356 PHE A N 1
ATOM 2834 C CA . PHE A 1 356 ? 20.388 -10.197 -22.692 1.00 97.00 356 PHE A CA 1
ATOM 2835 C C . PHE A 1 356 ? 21.882 -9.910 -22.556 1.00 97.00 356 PHE A C 1
ATOM 2837 O O . PHE A 1 356 ? 22.647 -10.834 -22.295 1.00 97.00 356 PHE A O 1
ATOM 2844 N N . ILE A 1 357 ? 22.313 -8.656 -22.729 1.00 96.56 357 ILE A N 1
ATOM 2845 C CA . ILE A 1 357 ? 23.738 -8.302 -22.744 1.00 96.56 357 ILE A CA 1
ATOM 2846 C C . ILE A 1 357 ? 24.043 -7.287 -21.645 1.00 96.56 357 ILE A C 1
ATOM 2848 O O . ILE A 1 357 ? 24.748 -7.610 -20.693 1.00 96.56 357 ILE A O 1
ATOM 2852 N N . SER A 1 358 ? 23.498 -6.073 -21.747 1.00 94.19 358 SER A N 1
ATOM 2853 C CA . SER A 1 358 ? 23.872 -4.953 -20.873 1.00 94.19 358 SER A CA 1
ATOM 2854 C C . SER A 1 358 ? 23.536 -5.216 -19.403 1.00 94.19 358 SER A C 1
ATOM 2856 O O . SER A 1 358 ? 24.399 -5.090 -18.533 1.00 94.19 358 SER A O 1
ATOM 2858 N N . GLY A 1 359 ? 22.294 -5.621 -19.117 1.00 92.38 359 GLY A N 1
ATOM 2859 C CA . GLY A 1 359 ? 21.827 -5.894 -17.760 1.00 92.38 359 GLY A CA 1
ATOM 2860 C C . GLY A 1 359 ? 22.598 -7.026 -17.070 1.00 92.38 359 GLY A C 1
ATOM 2861 O O . GLY A 1 359 ? 23.141 -6.790 -15.985 1.00 92.38 359 GLY A O 1
ATOM 2862 N N . PRO A 1 360 ? 22.702 -8.223 -17.682 1.00 96.25 360 PRO A N 1
ATOM 2863 C CA . PRO A 1 360 ? 23.490 -9.328 -17.140 1.00 96.25 360 PRO A CA 1
ATOM 2864 C C . PRO A 1 360 ? 24.970 -8.985 -16.951 1.00 96.25 360 PRO A C 1
ATOM 2866 O O . PRO A 1 360 ? 25.508 -9.196 -15.866 1.00 96.25 360 PRO A O 1
ATOM 2869 N N . LEU A 1 361 ? 25.623 -8.394 -17.959 1.00 95.88 361 LEU A N 1
ATOM 2870 C CA . LEU A 1 361 ? 27.038 -8.025 -17.870 1.00 95.88 361 LEU A CA 1
ATOM 2871 C C . LEU A 1 361 ? 27.284 -7.024 -16.735 1.00 95.88 361 LEU A C 1
ATOM 2873 O O . LEU A 1 361 ? 28.184 -7.222 -15.919 1.00 95.88 361 LEU A O 1
ATOM 2877 N N . GLY A 1 362 ? 26.444 -5.989 -16.635 1.00 92.56 362 GLY A N 1
ATOM 2878 C CA . GLY A 1 362 ? 26.501 -5.027 -15.540 1.00 92.56 362 GLY A CA 1
ATOM 2879 C C . GLY A 1 362 ? 26.334 -5.701 -14.177 1.00 92.56 362 GLY A C 1
ATOM 2880 O O . GLY A 1 362 ? 27.135 -5.463 -13.276 1.00 92.56 362 GLY A O 1
ATOM 2881 N N . HIS A 1 363 ? 25.344 -6.584 -14.024 1.00 92.31 363 HIS A N 1
ATOM 2882 C CA . HIS A 1 363 ? 25.138 -7.342 -12.787 1.00 92.31 363 HIS A CA 1
ATOM 2883 C C . HIS A 1 363 ? 26.416 -8.068 -12.338 1.00 92.31 363 HIS A C 1
ATOM 2885 O O . HIS A 1 363 ? 26.872 -7.837 -11.217 1.00 92.31 363 HIS A O 1
ATOM 2891 N N . PHE A 1 364 ? 27.032 -8.857 -13.222 1.00 95.25 364 PHE A N 1
ATOM 2892 C CA . PHE A 1 364 ? 28.234 -9.621 -12.886 1.00 95.25 364 PHE A CA 1
ATOM 2893 C C . PHE A 1 364 ? 29.441 -8.731 -12.575 1.00 95.25 364 PHE A C 1
ATOM 2895 O O . PHE A 1 364 ? 30.126 -8.960 -11.580 1.00 95.25 364 PHE A O 1
ATOM 2902 N N . LEU A 1 365 ? 29.697 -7.688 -13.372 1.00 94.88 365 LEU A N 1
ATOM 2903 C CA . LEU A 1 365 ? 30.847 -6.798 -13.164 1.00 94.88 365 LEU A CA 1
ATOM 2904 C C . LEU A 1 365 ? 30.767 -6.047 -11.826 1.00 94.88 365 LEU A C 1
ATOM 2906 O O . LEU A 1 365 ? 31.758 -5.965 -11.094 1.00 94.88 365 LEU A O 1
ATOM 2910 N N . TYR A 1 366 ? 29.585 -5.531 -11.477 1.00 89.88 366 TYR A N 1
ATOM 2911 C CA . TYR A 1 366 ? 29.380 -4.869 -10.188 1.00 89.88 366 TYR A CA 1
ATOM 2912 C C . TYR A 1 366 ? 29.403 -5.860 -9.021 1.00 89.88 366 TYR A C 1
ATOM 2914 O O . TYR A 1 366 ? 29.856 -5.504 -7.934 1.00 89.88 366 TYR A O 1
ATOM 2922 N N . GLU A 1 367 ? 28.970 -7.105 -9.220 1.00 89.81 367 GLU A N 1
ATOM 2923 C CA . GLU A 1 367 ? 29.095 -8.139 -8.195 1.00 89.81 367 GLU A CA 1
ATOM 2924 C C . GLU A 1 367 ? 30.557 -8.523 -7.933 1.00 89.81 367 GLU A C 1
ATOM 2926 O O . GLU A 1 367 ? 30.957 -8.619 -6.773 1.00 89.81 367 GLU A O 1
ATOM 2931 N N . VAL A 1 368 ? 31.378 -8.657 -8.981 1.00 94.69 368 VAL A N 1
ATOM 2932 C CA . VAL A 1 368 ? 32.830 -8.865 -8.845 1.00 94.69 368 VAL A CA 1
ATOM 2933 C C . VAL A 1 368 ? 33.456 -7.725 -8.047 1.00 94.69 368 VAL A C 1
ATOM 2935 O O . VAL A 1 368 ? 34.161 -7.976 -7.070 1.00 94.69 368 VAL A O 1
ATOM 2938 N N . MET A 1 369 ? 33.150 -6.473 -8.396 1.00 93.06 369 MET A N 1
ATOM 2939 C CA . MET A 1 369 ? 33.638 -5.316 -7.644 1.00 93.06 369 MET A CA 1
ATOM 2940 C C . MET A 1 369 ? 33.203 -5.380 -6.173 1.00 93.06 369 MET A C 1
ATOM 2942 O O . MET A 1 369 ? 34.028 -5.223 -5.275 1.00 93.06 369 MET A O 1
ATOM 2946 N N . ASN A 1 370 ? 31.927 -5.659 -5.901 1.00 86.50 370 ASN A N 1
ATOM 2947 C CA . ASN A 1 370 ? 31.425 -5.761 -4.532 1.00 86.50 370 ASN A CA 1
ATOM 2948 C C . ASN A 1 370 ? 32.139 -6.868 -3.739 1.00 86.50 370 ASN A C 1
ATOM 2950 O O . ASN A 1 370 ? 32.502 -6.637 -2.585 1.00 86.50 370 ASN A O 1
ATOM 2954 N N . LYS A 1 371 ? 32.423 -8.024 -4.354 1.00 88.44 371 LYS A N 1
ATOM 2955 C CA . LYS A 1 371 ? 33.195 -9.120 -3.739 1.00 88.44 371 LYS A CA 1
ATOM 2956 C C . LYS A 1 371 ? 34.630 -8.701 -3.401 1.00 88.44 371 LYS A C 1
ATOM 2958 O O . LYS A 1 371 ? 35.071 -8.922 -2.278 1.00 88.44 371 LYS A O 1
ATOM 2963 N N . VAL A 1 372 ? 35.328 -8.007 -4.304 1.00 93.69 372 VAL A N 1
ATOM 2964 C CA . VAL A 1 372 ? 36.709 -7.508 -4.086 1.00 93.69 372 VAL A CA 1
ATOM 2965 C C . VAL A 1 372 ? 36.819 -6.572 -2.869 1.00 93.69 372 VAL A C 1
ATOM 2967 O O . VAL A 1 372 ? 37.832 -6.559 -2.153 1.00 93.69 372 VAL A O 1
ATOM 2970 N N . PHE A 1 373 ? 35.769 -5.789 -2.618 1.00 90.25 373 PHE A N 1
ATOM 2971 C CA . PHE A 1 373 ? 35.707 -4.814 -1.526 1.00 90.25 373 PHE A CA 1
ATOM 2972 C C . PHE A 1 373 ? 34.861 -5.271 -0.326 1.00 90.25 373 PHE A C 1
ATOM 2974 O O . PHE A 1 373 ? 34.634 -4.484 0.593 1.00 90.25 373 PHE A O 1
ATOM 2981 N N . THR A 1 374 ? 34.413 -6.529 -0.297 1.00 85.06 374 THR A N 1
ATOM 2982 C CA . THR A 1 374 ? 33.618 -7.069 0.816 1.00 85.06 374 THR A CA 1
ATOM 2983 C C . THR A 1 374 ? 34.413 -7.030 2.123 1.00 85.06 374 THR A C 1
ATOM 2985 O O . THR A 1 374 ? 35.618 -7.275 2.140 1.00 85.06 374 THR A O 1
ATOM 2988 N N . GLY A 1 375 ? 33.742 -6.676 3.223 1.00 77.19 375 GLY A N 1
ATOM 2989 C CA . GLY A 1 375 ? 34.351 -6.584 4.555 1.00 77.19 375 GLY A CA 1
ATOM 2990 C C . GLY A 1 375 ? 35.267 -5.372 4.770 1.00 77.19 375 GLY A C 1
ATOM 2991 O O . GLY A 1 375 ? 35.810 -5.215 5.859 1.00 77.19 375 GLY A O 1
ATOM 2992 N N . LYS A 1 376 ? 35.433 -4.496 3.769 1.00 84.94 376 LYS A N 1
ATOM 2993 C CA . LYS A 1 376 ? 36.272 -3.292 3.853 1.00 84.94 376 LYS A CA 1
ATOM 2994 C C . LYS A 1 376 ? 35.391 -2.041 3.903 1.00 84.94 376 LYS A C 1
ATOM 2996 O O . LYS A 1 376 ? 34.389 -1.951 3.196 1.00 84.94 376 LYS A O 1
ATOM 3001 N N . SER A 1 377 ? 35.774 -1.045 4.700 1.00 79.62 377 SER A N 1
ATOM 3002 C CA . SER A 1 377 ? 35.046 0.225 4.830 1.00 79.62 377 SER A CA 1
ATOM 3003 C C . SER A 1 377 ? 35.990 1.437 4.826 1.00 79.62 377 SER A C 1
ATOM 3005 O O . SER A 1 377 ? 37.212 1.301 4.874 1.00 79.62 377 SER A O 1
ATOM 3007 N N . GLY A 1 378 ? 35.422 2.641 4.712 1.00 84.50 378 GLY A N 1
ATOM 3008 C CA . GLY A 1 378 ? 36.167 3.903 4.743 1.00 84.50 378 GLY A CA 1
ATOM 3009 C C . GLY A 1 378 ? 36.497 4.498 3.368 1.00 84.50 378 GLY A C 1
ATOM 3010 O O . GLY A 1 378 ? 36.167 3.951 2.314 1.00 84.50 378 GLY A O 1
ATOM 3011 N N . LEU A 1 379 ? 37.148 5.665 3.384 1.00 83.62 379 LEU A N 1
ATOM 3012 C CA . LEU A 1 379 ? 37.398 6.486 2.192 1.00 83.62 379 LEU A CA 1
ATOM 3013 C C . LEU A 1 379 ? 38.238 5.761 1.126 1.00 83.62 379 LEU A C 1
ATOM 3015 O O . LEU A 1 379 ? 37.924 5.839 -0.059 1.00 83.62 379 LEU A O 1
ATOM 3019 N N . LYS A 1 380 ? 39.254 4.990 1.541 1.00 88.44 380 LYS A N 1
ATOM 3020 C CA . LYS A 1 380 ? 40.115 4.215 0.627 1.00 88.44 380 LYS A CA 1
ATOM 3021 C C . LYS A 1 380 ? 39.321 3.202 -0.202 1.00 88.44 380 LYS A C 1
ATOM 3023 O O . LYS A 1 380 ? 39.612 3.011 -1.378 1.00 88.44 380 LYS A O 1
ATOM 3028 N N . VAL A 1 381 ? 38.294 2.588 0.386 1.00 88.25 381 VAL A 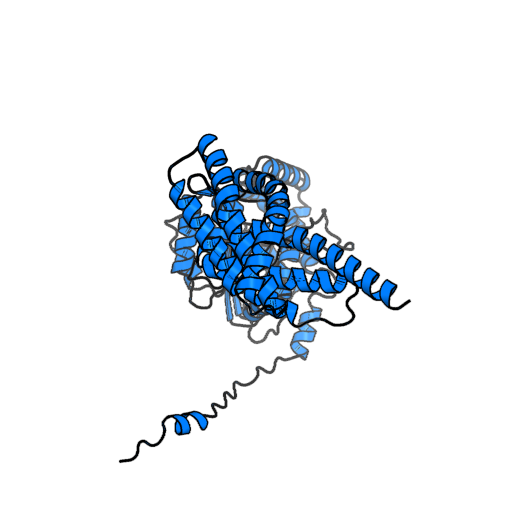N 1
ATOM 3029 C CA . VAL A 1 381 ? 37.418 1.633 -0.309 1.00 88.25 381 VAL A CA 1
ATOM 3030 C C . VAL A 1 381 ? 36.530 2.345 -1.317 1.00 88.25 381 VAL A C 1
ATOM 3032 O O . VAL A 1 381 ? 36.416 1.881 -2.447 1.00 88.25 381 VAL A O 1
ATOM 3035 N N . LYS A 1 382 ? 35.956 3.499 -0.949 1.00 85.69 382 LYS A N 1
ATOM 3036 C CA . LYS A 1 382 ? 35.153 4.311 -1.876 1.00 85.69 382 LYS A CA 1
ATOM 3037 C C . LYS A 1 382 ? 35.970 4.743 -3.098 1.00 85.69 382 LYS A C 1
ATOM 3039 O O . LYS A 1 382 ? 35.498 4.585 -4.222 1.00 85.69 382 LYS A O 1
ATOM 3044 N N . ILE A 1 383 ? 37.209 5.200 -2.880 1.00 90.50 383 ILE A N 1
ATOM 3045 C CA . ILE A 1 383 ? 38.160 5.543 -3.952 1.00 90.50 383 ILE A CA 1
ATOM 3046 C C . ILE A 1 383 ? 38.517 4.301 -4.781 1.00 90.50 383 ILE A C 1
ATOM 3048 O O . ILE A 1 383 ? 38.491 4.352 -6.007 1.00 90.50 383 ILE A O 1
ATOM 3052 N N . GLY A 1 384 ? 38.794 3.165 -4.137 1.00 92.88 384 GLY A N 1
ATOM 3053 C CA . GLY A 1 384 ? 39.092 1.908 -4.827 1.00 92.88 384 GLY A CA 1
ATOM 3054 C C . GLY A 1 384 ? 37.950 1.438 -5.733 1.00 92.88 384 GLY A C 1
ATOM 3055 O O . GLY A 1 384 ? 38.189 1.084 -6.884 1.00 92.88 384 GLY A O 1
ATOM 3056 N N . GLN A 1 385 ? 36.705 1.499 -5.256 1.00 90.94 385 GLN A N 1
ATOM 3057 C CA . GLN A 1 385 ? 35.511 1.196 -6.051 1.00 90.94 385 GLN A CA 1
ATOM 3058 C C . GLN A 1 385 ? 35.333 2.174 -7.218 1.00 90.94 385 GLN A C 1
ATOM 3060 O O . GLN A 1 385 ? 34.965 1.759 -8.315 1.00 90.94 385 GLN A O 1
ATOM 3065 N N . LEU A 1 386 ? 35.633 3.460 -7.010 1.00 90.56 386 LEU A N 1
ATOM 3066 C CA . LEU A 1 386 ? 35.603 4.467 -8.069 1.00 90.56 386 LEU A CA 1
ATOM 3067 C C . LEU A 1 386 ? 36.602 4.149 -9.181 1.00 90.56 386 LEU A C 1
ATOM 3069 O O . LEU A 1 386 ? 36.224 4.158 -10.355 1.00 90.56 386 LEU A O 1
ATOM 3073 N N . LEU A 1 387 ? 37.843 3.821 -8.821 1.00 93.69 387 LEU A N 1
ATOM 3074 C CA . LEU A 1 387 ? 38.874 3.428 -9.778 1.00 93.69 387 LEU A CA 1
ATOM 3075 C C . LEU A 1 387 ? 38.507 2.120 -10.487 1.00 93.69 387 LEU A C 1
ATOM 3077 O O . LEU A 1 387 ? 38.594 2.052 -11.708 1.00 93.69 387 LEU A O 1
ATOM 3081 N N . PHE A 1 388 ? 38.017 1.113 -9.759 1.00 94.81 388 PHE A N 1
ATOM 3082 C CA . PHE A 1 388 ? 37.581 -0.160 -10.341 1.00 94.81 388 PHE A CA 1
ATOM 3083 C C . PHE A 1 388 ? 36.448 0.044 -11.360 1.00 94.81 388 PHE A C 1
ATOM 3085 O O . PHE A 1 388 ? 36.502 -0.465 -12.480 1.00 94.81 388 PHE A O 1
ATOM 3092 N N . SER A 1 389 ? 35.443 0.848 -11.005 1.00 91.75 389 SER A N 1
ATOM 3093 C CA . SER A 1 389 ? 34.329 1.182 -11.894 1.00 91.75 389 SER A CA 1
ATOM 3094 C C . SER A 1 389 ? 34.807 1.904 -13.163 1.00 91.75 389 SER A C 1
ATOM 3096 O O . SER A 1 389 ? 34.421 1.542 -14.274 1.00 91.75 389 SER A O 1
ATOM 3098 N N . ASN A 1 390 ? 35.700 2.890 -13.025 1.00 91.56 390 ASN A N 1
ATOM 3099 C CA . ASN A 1 390 ? 36.159 3.716 -14.147 1.00 91.56 390 ASN A CA 1
ATOM 3100 C C . ASN A 1 390 ? 37.195 3.039 -15.049 1.00 91.56 390 ASN A C 1
ATOM 3102 O O . ASN A 1 390 ? 37.232 3.340 -16.243 1.00 91.56 390 ASN A O 1
ATOM 3106 N N . LEU A 1 391 ? 38.049 2.179 -14.495 1.00 93.12 391 LEU A N 1
ATOM 3107 C CA . LEU A 1 391 ? 39.187 1.593 -15.209 1.00 93.12 391 LEU A CA 1
ATOM 3108 C C . LEU A 1 391 ? 38.934 0.160 -15.681 1.00 93.12 391 LEU A C 1
ATOM 3110 O O . LEU A 1 391 ? 39.610 -0.287 -16.601 1.00 93.12 391 LEU A O 1
ATOM 3114 N N . LEU A 1 392 ? 37.966 -0.552 -15.092 1.00 95.00 392 LEU A N 1
ATOM 3115 C CA . LEU A 1 392 ? 37.635 -1.926 -15.484 1.00 95.00 392 LEU A CA 1
ATOM 3116 C C . LEU A 1 392 ? 36.209 -2.037 -16.014 1.00 95.00 392 LEU A C 1
ATOM 3118 O O . LEU A 1 392 ? 36.012 -2.421 -17.165 1.00 95.00 392 LEU A O 1
ATOM 3122 N N . ILE A 1 393 ? 35.209 -1.662 -15.212 1.00 93.62 393 ILE A N 1
ATOM 3123 C CA . ILE A 1 393 ? 33.801 -1.856 -15.595 1.00 93.62 393 ILE A CA 1
ATOM 3124 C C . ILE A 1 393 ? 33.453 -1.000 -16.817 1.00 93.62 393 ILE A C 1
ATOM 3126 O O . ILE A 1 393 ? 32.936 -1.514 -17.809 1.00 93.62 393 ILE A O 1
ATOM 3130 N N . SER A 1 394 ? 33.762 0.297 -16.775 1.00 93.12 394 SER A N 1
ATOM 3131 C CA . SER A 1 394 ? 33.389 1.230 -17.839 1.00 93.12 394 SER A CA 1
ATOM 3132 C C . SER A 1 394 ? 34.002 0.879 -19.207 1.00 93.12 394 SER A C 1
ATOM 3134 O O . SER A 1 394 ? 33.229 0.830 -20.167 1.00 93.12 394 SER A O 1
ATOM 3136 N N . PRO A 1 395 ? 35.306 0.557 -19.344 1.00 95.31 395 PRO A N 1
ATOM 3137 C CA . PRO A 1 395 ? 35.870 0.146 -20.632 1.00 95.31 395 PRO A CA 1
ATOM 3138 C C . PRO A 1 395 ? 35.245 -1.132 -21.204 1.00 95.31 395 PRO A C 1
ATOM 3140 O O . PRO A 1 395 ? 35.009 -1.205 -22.413 1.00 95.31 395 PRO A O 1
ATOM 3143 N N . ILE A 1 396 ? 34.933 -2.120 -20.355 1.00 96.25 396 ILE A N 1
ATOM 3144 C CA . ILE A 1 396 ? 34.277 -3.370 -20.772 1.00 96.25 396 ILE A CA 1
ATOM 3145 C C . ILE A 1 396 ? 32.861 -3.079 -21.282 1.00 96.25 396 ILE A C 1
ATOM 3147 O O . ILE A 1 396 ? 32.494 -3.501 -22.384 1.00 96.25 396 ILE A O 1
ATOM 3151 N N . MET A 1 397 ? 32.079 -2.314 -20.516 1.00 93.62 397 MET A N 1
ATOM 3152 C CA . MET A 1 397 ? 30.709 -1.946 -20.881 1.00 93.62 397 MET A CA 1
ATOM 3153 C C . MET A 1 397 ? 30.670 -1.117 -22.172 1.00 93.62 397 MET A C 1
ATOM 3155 O O . MET A 1 397 ? 29.897 -1.427 -23.078 1.00 93.62 397 MET A O 1
ATOM 3159 N N . ASN A 1 398 ? 31.546 -0.117 -22.307 1.00 93.62 398 ASN A N 1
ATOM 3160 C CA . ASN A 1 398 ? 31.617 0.739 -23.495 1.00 93.62 398 ASN A CA 1
ATOM 3161 C C . ASN A 1 398 ? 32.046 -0.042 -24.745 1.00 93.62 398 ASN A C 1
ATOM 3163 O O . ASN A 1 398 ? 31.447 0.114 -25.810 1.00 93.62 398 ASN A O 1
ATOM 3167 N N . SER A 1 399 ? 33.036 -0.930 -24.626 1.00 95.12 399 SER A N 1
ATOM 3168 C CA . SER A 1 399 ? 33.468 -1.786 -25.741 1.00 95.12 399 SER A CA 1
ATOM 3169 C C . SER A 1 399 ? 32.352 -2.731 -26.189 1.00 95.12 399 SER A C 1
ATOM 3171 O O . SER A 1 399 ? 32.115 -2.898 -27.388 1.00 95.12 399 SER A O 1
ATOM 3173 N N . THR A 1 400 ? 31.621 -3.305 -25.230 1.00 95.31 400 THR A N 1
ATOM 3174 C CA . THR A 1 400 ? 30.468 -4.176 -25.497 1.00 95.31 400 THR A CA 1
ATOM 3175 C C . THR A 1 400 ? 29.355 -3.409 -26.208 1.00 95.31 400 THR A C 1
ATOM 3177 O O . THR A 1 400 ? 28.848 -3.870 -27.230 1.00 95.31 400 THR A O 1
ATOM 3180 N N . TYR A 1 401 ? 29.032 -2.202 -25.736 1.00 92.88 401 TYR A N 1
ATOM 3181 C CA . TYR A 1 401 ? 28.045 -1.333 -26.372 1.00 92.88 401 TYR A CA 1
ATOM 3182 C C . TYR A 1 401 ? 28.429 -0.974 -27.813 1.00 92.88 401 TYR A C 1
ATOM 3184 O O . TYR A 1 401 ? 27.620 -1.136 -28.724 1.00 92.88 401 TYR A O 1
ATOM 3192 N N . LEU A 1 402 ? 29.671 -0.539 -28.056 1.00 93.06 402 LEU A N 1
ATOM 3193 C CA . LEU A 1 402 ? 30.148 -0.191 -29.403 1.00 93.06 402 LEU A CA 1
ATOM 3194 C C . LEU A 1 402 ? 30.117 -1.389 -30.359 1.00 93.06 402 LEU A C 1
ATOM 3196 O O . LEU A 1 402 ? 29.791 -1.238 -31.542 1.00 93.06 402 LEU A O 1
ATOM 3200 N N . THR A 1 403 ? 30.418 -2.579 -29.839 1.00 94.94 403 THR A N 1
ATOM 3201 C CA . THR A 1 403 ? 30.313 -3.837 -30.583 1.00 94.94 403 THR A CA 1
ATOM 3202 C C . THR A 1 403 ? 28.859 -4.115 -30.960 1.00 94.94 403 THR A C 1
ATOM 3204 O O . THR A 1 403 ? 28.556 -4.277 -32.143 1.00 94.94 403 THR A O 1
ATOM 3207 N N . ALA A 1 404 ? 27.947 -4.092 -29.983 1.00 93.81 404 ALA A N 1
ATOM 3208 C CA . ALA A 1 404 ? 26.521 -4.319 -30.205 1.00 93.81 404 ALA A CA 1
ATOM 3209 C C . ALA A 1 404 ? 25.937 -3.312 -31.204 1.00 93.81 404 ALA A C 1
ATOM 3211 O O . ALA A 1 404 ? 25.273 -3.697 -32.163 1.00 93.81 404 ALA A O 1
ATOM 3212 N N . MET A 1 405 ? 26.266 -2.029 -31.055 1.00 90.44 405 MET A N 1
ATOM 3213 C CA . MET A 1 405 ? 25.804 -0.973 -31.954 1.00 90.44 405 MET A CA 1
ATOM 3214 C C . MET A 1 405 ? 26.329 -1.125 -33.380 1.00 90.44 405 MET A C 1
ATOM 3216 O O . MET A 1 405 ? 25.598 -0.835 -34.328 1.00 90.44 405 MET A O 1
ATOM 3220 N N . SER A 1 406 ? 27.566 -1.600 -33.548 1.00 91.62 406 SER A N 1
ATOM 3221 C CA . SER A 1 406 ? 28.131 -1.890 -34.869 1.00 91.62 406 SER A CA 1
ATOM 3222 C C . SER A 1 406 ? 27.422 -3.073 -35.536 1.00 91.62 406 SER A C 1
ATOM 3224 O O . SER A 1 406 ? 27.113 -3.003 -36.725 1.00 91.62 406 SER A O 1
ATOM 3226 N N . ILE A 1 407 ? 27.106 -4.127 -34.778 1.00 93.12 407 ILE A N 1
ATOM 3227 C CA . ILE A 1 407 ? 26.360 -5.293 -35.279 1.00 93.12 407 ILE A CA 1
ATOM 3228 C C . ILE A 1 407 ? 24.926 -4.903 -35.658 1.00 93.12 407 ILE A C 1
ATOM 3230 O O . ILE A 1 407 ? 24.469 -5.255 -36.745 1.00 93.12 407 ILE A O 1
ATOM 3234 N N . ILE A 1 408 ? 24.246 -4.128 -34.806 1.00 90.25 408 ILE A N 1
ATOM 3235 C CA . ILE A 1 408 ? 22.905 -3.576 -35.061 1.00 90.25 408 ILE A CA 1
ATOM 3236 C C . ILE A 1 408 ? 22.908 -2.702 -36.324 1.00 90.25 408 ILE A C 1
ATOM 3238 O O . ILE A 1 408 ? 21.988 -2.762 -37.134 1.00 90.25 408 ILE A O 1
ATOM 3242 N N . ALA A 1 409 ? 23.977 -1.934 -36.551 1.00 87.88 409 ALA A N 1
ATOM 3243 C CA . ALA A 1 409 ? 24.163 -1.157 -37.776 1.00 87.88 409 ALA A CA 1
ATOM 3244 C C . ALA A 1 409 ? 24.510 -2.008 -39.019 1.00 87.88 409 ALA A C 1
ATOM 3246 O O . ALA A 1 409 ? 24.708 -1.449 -40.096 1.00 87.88 409 ALA A O 1
ATOM 3247 N N . GLY A 1 410 ? 24.592 -3.337 -38.894 1.00 91.00 410 GLY A N 1
ATOM 3248 C CA . GLY A 1 410 ? 24.822 -4.271 -39.997 1.00 91.00 410 GLY A CA 1
ATOM 3249 C C . GLY A 1 410 ? 26.284 -4.660 -40.231 1.00 91.00 410 GLY A C 1
ATOM 3250 O O . GLY A 1 410 ? 26.571 -5.391 -41.178 1.00 91.00 410 GLY A O 1
ATOM 3251 N N . VAL A 1 411 ? 27.228 -4.226 -39.391 1.00 93.69 411 VAL A N 1
ATOM 3252 C CA . VAL A 1 411 ? 28.645 -4.591 -39.543 1.00 93.69 411 VAL A CA 1
ATOM 3253 C C . VAL A 1 411 ? 28.858 -6.049 -39.137 1.00 93.69 411 VAL A C 1
ATOM 3255 O O . VAL A 1 411 ? 28.604 -6.428 -37.998 1.00 93.69 411 VAL A O 1
ATOM 3258 N N . ARG A 1 412 ? 29.365 -6.869 -40.067 1.00 91.50 412 ARG A N 1
ATOM 3259 C CA . ARG A 1 412 ? 29.649 -8.301 -39.834 1.00 91.50 412 ARG A CA 1
ATOM 3260 C C . ARG A 1 412 ? 31.133 -8.681 -39.887 1.00 91.50 412 ARG A C 1
ATOM 3262 O O . ARG A 1 412 ? 31.500 -9.745 -39.411 1.00 91.50 412 ARG A O 1
ATOM 3269 N N . SER A 1 413 ? 31.998 -7.827 -40.441 1.00 95.19 413 SER A N 1
ATOM 3270 C CA . SER A 1 413 ? 33.440 -8.106 -40.553 1.00 95.19 413 SER A CA 1
ATOM 3271 C C . SER A 1 413 ? 34.161 -7.880 -39.212 1.00 95.19 413 SER A C 1
ATOM 3273 O O . SER A 1 413 ? 34.094 -6.760 -38.692 1.00 95.19 413 SER A O 1
ATOM 3275 N N . PRO A 1 414 ? 34.919 -8.867 -38.687 1.00 92.88 414 PRO A N 1
ATOM 3276 C CA . PRO A 1 414 ? 35.685 -8.713 -37.445 1.00 92.88 414 PRO A CA 1
ATOM 3277 C C . PRO A 1 414 ? 36.701 -7.564 -37.486 1.00 92.88 414 PRO A C 1
ATOM 3279 O O . PRO A 1 414 ? 36.854 -6.830 -36.511 1.00 92.88 414 PRO A O 1
ATOM 3282 N N . ALA A 1 415 ? 37.357 -7.349 -38.632 1.00 94.06 415 ALA A N 1
ATOM 3283 C CA . ALA A 1 415 ? 38.311 -6.255 -38.806 1.00 94.06 415 ALA A CA 1
ATOM 3284 C C . ALA A 1 415 ? 37.627 -4.879 -38.709 1.00 94.06 415 ALA A C 1
ATOM 3286 O O . ALA A 1 415 ? 38.122 -3.988 -38.018 1.00 94.06 415 ALA A O 1
ATOM 3287 N N . LYS A 1 416 ? 36.451 -4.724 -39.340 1.00 92.31 416 LYS A N 1
ATOM 3288 C CA . LYS A 1 416 ? 35.655 -3.485 -39.267 1.00 92.31 416 LYS A CA 1
ATOM 3289 C C . LYS A 1 416 ? 35.093 -3.252 -37.863 1.00 92.31 416 LYS A C 1
ATOM 3291 O O . LYS A 1 416 ? 35.112 -2.122 -37.388 1.00 92.31 416 LYS A O 1
ATOM 3296 N N . LEU A 1 417 ? 34.659 -4.310 -37.173 1.00 92.44 417 LEU A N 1
ATOM 3297 C CA . LEU A 1 417 ? 34.239 -4.234 -35.769 1.00 92.44 417 LEU A CA 1
ATOM 3298 C C . LEU A 1 417 ? 35.377 -3.727 -34.878 1.00 92.44 417 LEU A C 1
ATOM 3300 O O . LEU A 1 417 ? 35.199 -2.754 -34.147 1.00 92.44 417 LEU A O 1
ATOM 3304 N N . LYS A 1 418 ? 36.570 -4.322 -34.997 1.00 94.25 418 LYS A N 1
ATOM 3305 C CA . LYS A 1 418 ? 37.757 -3.900 -34.241 1.00 94.25 418 LYS A CA 1
ATOM 3306 C C . LYS A 1 418 ? 38.121 -2.439 -34.516 1.00 94.25 418 LYS A C 1
ATOM 3308 O O . LYS A 1 418 ? 38.440 -1.710 -33.579 1.00 94.25 418 LYS A O 1
ATOM 3313 N N . ALA A 1 419 ? 38.049 -2.003 -35.774 1.00 93.50 419 ALA A N 1
ATOM 3314 C CA . ALA A 1 419 ? 38.299 -0.613 -36.148 1.00 93.50 419 ALA A CA 1
ATOM 3315 C C . ALA A 1 419 ? 37.277 0.347 -35.512 1.00 93.50 419 ALA A C 1
ATOM 3317 O O . ALA A 1 419 ? 37.678 1.330 -34.891 1.00 93.50 419 ALA A O 1
ATOM 3318 N N . ASN A 1 420 ? 35.979 0.032 -35.581 1.00 91.06 420 ASN A N 1
ATOM 3319 C CA . ASN A 1 420 ? 34.923 0.845 -34.971 1.00 91.06 420 ASN A CA 1
ATOM 3320 C C . ASN A 1 420 ? 35.104 0.990 -33.457 1.00 91.06 420 ASN A C 1
ATOM 3322 O O . ASN A 1 420 ? 34.981 2.093 -32.926 1.00 91.06 420 ASN A O 1
ATOM 3326 N N . ILE A 1 421 ? 35.426 -0.106 -32.765 1.00 94.12 421 ILE A N 1
ATOM 3327 C CA . ILE A 1 421 ? 35.676 -0.088 -31.320 1.00 94.12 421 ILE A CA 1
ATOM 3328 C C . ILE A 1 421 ? 36.909 0.768 -31.019 1.00 94.12 421 ILE A C 1
ATOM 3330 O O . ILE A 1 421 ? 36.834 1.656 -30.176 1.00 94.12 421 ILE A O 1
ATOM 3334 N N . LYS A 1 422 ? 38.023 0.567 -31.739 1.00 93.62 422 LYS A N 1
ATOM 3335 C CA . LYS A 1 422 ? 39.265 1.330 -31.530 1.00 93.62 422 LYS A CA 1
ATOM 3336 C C . LYS A 1 422 ? 39.044 2.838 -31.684 1.00 93.62 422 LYS A C 1
ATOM 3338 O O . LYS A 1 422 ? 39.554 3.609 -30.876 1.00 93.62 422 LYS A O 1
ATOM 3343 N N . THR A 1 423 ? 38.272 3.251 -32.687 1.00 92.25 423 THR A N 1
ATOM 3344 C CA . THR A 1 423 ? 37.983 4.668 -32.947 1.00 92.25 423 THR A CA 1
ATOM 3345 C C . THR A 1 423 ? 36.962 5.244 -31.963 1.00 92.25 423 THR A C 1
ATOM 3347 O O . THR A 1 423 ? 37.102 6.385 -31.528 1.00 92.25 423 THR A O 1
ATOM 3350 N N . GLY A 1 424 ? 35.938 4.471 -31.593 1.00 90.81 424 GLY A N 1
ATOM 3351 C CA . GLY A 1 424 ? 34.837 4.937 -30.745 1.00 90.81 424 GLY A CA 1
ATOM 3352 C C . GLY A 1 424 ? 35.116 4.896 -29.241 1.00 90.81 424 GLY A C 1
ATOM 3353 O O . GLY A 1 424 ? 34.521 5.677 -28.496 1.00 90.81 424 GLY A O 1
ATOM 3354 N N . LEU A 1 425 ? 36.013 4.018 -28.781 1.00 92.94 425 LEU A N 1
ATOM 3355 C CA . LEU A 1 425 ? 36.176 3.734 -27.354 1.00 92.94 425 LEU A CA 1
ATOM 3356 C C . LEU A 1 425 ? 36.696 4.940 -26.575 1.00 92.94 425 LEU A C 1
ATOM 3358 O O . LEU A 1 425 ? 36.099 5.302 -25.569 1.00 92.94 425 LEU A O 1
ATOM 3362 N N . LEU A 1 426 ? 37.767 5.595 -27.032 1.00 93.25 426 LEU A N 1
ATOM 3363 C CA . LEU A 1 426 ? 38.355 6.716 -26.291 1.00 93.25 426 LEU A CA 1
ATOM 3364 C C . LEU A 1 426 ? 37.401 7.926 -26.173 1.00 93.25 426 LEU A C 1
ATOM 3366 O O . LEU A 1 426 ? 37.256 8.439 -25.061 1.00 93.25 426 LEU A O 1
ATOM 3370 N N . PRO A 1 427 ? 36.714 8.382 -27.243 1.00 91.00 427 PRO A N 1
ATOM 3371 C CA . PRO A 1 427 ? 35.689 9.420 -27.121 1.00 91.00 427 PRO A CA 1
ATOM 3372 C C . PRO A 1 427 ? 34.579 9.052 -26.133 1.00 91.00 427 PRO A C 1
ATOM 3374 O O . PRO A 1 427 ? 34.213 9.869 -25.288 1.00 91.00 427 PRO A O 1
ATOM 3377 N N . MET A 1 428 ? 34.081 7.814 -26.198 1.00 87.75 428 MET A N 1
ATOM 3378 C CA . MET A 1 428 ? 33.038 7.338 -25.289 1.00 87.75 428 MET A CA 1
ATOM 3379 C C . MET A 1 428 ? 33.537 7.295 -23.840 1.00 87.75 428 MET A C 1
ATOM 3381 O O . MET A 1 428 ? 32.843 7.730 -22.923 1.00 87.75 428 MET A O 1
ATOM 3385 N N . GLN A 1 429 ? 34.779 6.856 -23.645 1.00 92.88 429 GLN A N 1
ATOM 3386 C CA . GLN A 1 429 ? 35.398 6.742 -22.335 1.00 92.88 429 GLN A CA 1
ATOM 3387 C C . GLN A 1 429 ? 35.601 8.102 -21.663 1.00 92.88 429 GLN A C 1
ATOM 3389 O O . GLN A 1 429 ? 35.360 8.221 -20.465 1.00 92.88 429 GLN A O 1
ATOM 3394 N N . LYS A 1 430 ? 35.965 9.145 -22.423 1.00 91.62 430 LYS A N 1
ATOM 3395 C CA . LYS A 1 430 ? 36.067 10.519 -21.899 1.00 91.62 430 LYS A CA 1
ATOM 3396 C C . LYS A 1 430 ? 34.742 11.002 -21.307 1.00 91.62 430 LYS A C 1
ATOM 3398 O O . LYS A 1 430 ? 34.739 11.579 -20.226 1.00 91.62 430 LYS A O 1
ATOM 3403 N N . ILE A 1 431 ? 33.622 10.723 -21.976 1.00 86.88 431 ILE A N 1
ATOM 3404 C CA . ILE A 1 431 ? 32.286 11.068 -21.468 1.00 86.88 431 ILE A CA 1
ATOM 3405 C C . ILE A 1 431 ? 31.973 10.251 -20.207 1.00 86.88 431 ILE A C 1
ATOM 3407 O O . ILE A 1 431 ? 31.547 10.809 -19.195 1.00 86.88 431 ILE A O 1
ATOM 3411 N N . SER A 1 432 ? 32.231 8.939 -20.229 1.00 88.00 432 SER A N 1
ATOM 3412 C CA . SER A 1 432 ? 32.018 8.072 -19.064 1.00 88.00 432 SER A CA 1
ATOM 3413 C C . SER A 1 432 ? 32.845 8.497 -17.849 1.00 88.00 432 SER A C 1
ATOM 3415 O O . SER A 1 432 ? 32.333 8.467 -16.735 1.00 88.00 432 SER A O 1
ATOM 3417 N N . TRP A 1 433 ? 34.088 8.939 -18.033 1.00 90.56 433 TRP A N 1
ATOM 3418 C CA . TRP A 1 433 ? 34.944 9.419 -16.943 1.00 90.56 433 TRP A CA 1
ATOM 3419 C C . TRP A 1 433 ? 34.501 10.757 -16.345 1.00 90.56 433 TRP A C 1
ATOM 3421 O O . TRP A 1 433 ? 34.897 11.071 -15.229 1.00 90.56 433 TRP A O 1
ATOM 3431 N N . ILE A 1 434 ? 33.648 11.517 -17.032 1.00 87.69 434 ILE A N 1
ATOM 3432 C CA . ILE A 1 434 ? 33.026 12.726 -16.476 1.00 87.69 434 ILE A CA 1
ATOM 3433 C C . ILE A 1 434 ? 31.752 12.359 -15.703 1.00 87.69 434 ILE A C 1
ATOM 3435 O O . ILE A 1 434 ? 31.551 12.800 -14.574 1.00 87.69 434 ILE A O 1
ATOM 3439 N N . ILE A 1 435 ? 30.889 11.526 -16.293 1.00 86.19 435 ILE A N 1
ATOM 3440 C CA . ILE A 1 435 ? 29.562 11.214 -15.733 1.00 86.19 435 ILE A CA 1
ATOM 3441 C C . ILE A 1 435 ? 29.645 10.187 -14.591 1.00 86.19 435 ILE A C 1
ATOM 3443 O O . ILE A 1 435 ? 28.915 10.280 -13.597 1.00 86.19 435 ILE A O 1
ATOM 3447 N N . SER A 1 436 ? 30.512 9.180 -14.712 1.00 86.50 436 SER A N 1
ATOM 3448 C CA . SER A 1 436 ? 30.522 8.050 -13.780 1.00 86.50 436 SER A CA 1
ATOM 3449 C C . SER A 1 436 ? 30.998 8.404 -12.362 1.00 86.50 436 SER A C 1
ATOM 3451 O O . SER A 1 436 ? 30.398 7.884 -11.423 1.00 86.50 436 SER A O 1
ATOM 3453 N N . PRO A 1 437 ? 31.977 9.309 -12.137 1.00 86.19 437 PRO A N 1
ATOM 3454 C CA . PRO A 1 437 ? 32.345 9.704 -10.779 1.00 86.19 437 PRO A CA 1
ATOM 3455 C C . PRO A 1 437 ? 31.202 10.394 -10.036 1.00 86.19 437 PRO A C 1
ATOM 3457 O O . PRO A 1 437 ? 30.910 10.031 -8.899 1.00 86.19 437 PRO A O 1
ATOM 3460 N N . LEU A 1 438 ? 30.504 11.326 -10.693 1.00 87.69 438 LEU A N 1
ATOM 3461 C CA . LEU A 1 438 ? 29.370 12.045 -10.102 1.00 87.69 438 LEU A CA 1
ATOM 3462 C C . LEU A 1 438 ? 28.254 11.079 -9.697 1.00 87.69 438 LEU A C 1
ATOM 3464 O O . LEU A 1 438 ? 27.750 11.112 -8.576 1.00 87.69 438 LEU A O 1
ATOM 3468 N N . THR A 1 439 ? 27.902 10.173 -10.604 1.00 87.62 439 THR A N 1
ATOM 3469 C CA . THR A 1 439 ? 26.818 9.211 -10.384 1.00 87.62 439 THR A CA 1
ATOM 3470 C C . THR A 1 439 ? 27.203 8.152 -9.353 1.00 87.62 439 THR A C 1
ATOM 3472 O O . THR A 1 439 ? 26.382 7.793 -8.511 1.00 87.62 439 THR A O 1
ATOM 3475 N N . LEU A 1 440 ? 28.457 7.692 -9.338 1.00 85.12 440 LEU A N 1
ATOM 3476 C CA . LEU A 1 440 ? 28.927 6.728 -8.347 1.00 85.12 440 LEU A CA 1
ATOM 3477 C C . LEU A 1 440 ? 29.012 7.332 -6.942 1.00 85.12 440 LEU A C 1
ATOM 3479 O O . LEU A 1 440 ? 28.670 6.643 -5.988 1.00 85.12 440 LEU A O 1
ATOM 3483 N N . ILE A 1 441 ? 29.405 8.601 -6.798 1.00 80.88 441 ILE A N 1
ATOM 3484 C CA . ILE A 1 441 ? 29.394 9.292 -5.497 1.00 80.88 441 ILE A CA 1
ATOM 3485 C C . ILE A 1 441 ? 27.969 9.342 -4.934 1.00 80.88 441 ILE A C 1
ATOM 3487 O O . ILE A 1 441 ? 27.760 9.022 -3.762 1.00 80.88 441 ILE A O 1
ATOM 3491 N N . VAL A 1 442 ? 26.981 9.679 -5.770 1.00 79.81 442 VAL A N 1
ATOM 3492 C CA . VAL A 1 442 ? 25.561 9.638 -5.384 1.00 79.81 442 VAL A CA 1
ATOM 3493 C C . VAL A 1 442 ? 25.162 8.221 -4.968 1.00 79.81 442 VAL A C 1
ATOM 3495 O O . VAL A 1 442 ? 24.626 8.031 -3.878 1.00 79.81 442 VAL A O 1
ATOM 3498 N N . ALA A 1 443 ? 25.488 7.209 -5.776 1.00 79.69 443 ALA A N 1
ATOM 3499 C CA . ALA A 1 443 ? 25.159 5.820 -5.469 1.00 79.69 443 ALA A CA 1
ATOM 3500 C C . ALA A 1 443 ? 25.798 5.332 -4.154 1.00 79.69 443 ALA A C 1
ATOM 3502 O O . ALA A 1 443 ? 25.123 4.712 -3.338 1.00 79.69 443 ALA A O 1
ATOM 3503 N N . GLN A 1 444 ? 27.070 5.653 -3.906 1.00 79.06 444 GLN A N 1
ATOM 3504 C CA . GLN A 1 444 ? 27.799 5.255 -2.698 1.00 79.06 444 GLN A CA 1
ATOM 3505 C C . GLN A 1 444 ? 27.289 5.930 -1.423 1.00 79.06 444 GLN A C 1
ATOM 3507 O O . GLN A 1 444 ? 27.418 5.355 -0.342 1.00 79.06 444 GLN A O 1
ATOM 3512 N N . ASN A 1 445 ? 26.767 7.153 -1.528 1.00 73.75 445 ASN A N 1
ATOM 3513 C CA . ASN A 1 445 ? 26.313 7.918 -0.369 1.00 73.75 445 ASN A CA 1
ATOM 3514 C C . ASN A 1 445 ? 24.816 7.749 -0.093 1.00 73.75 445 ASN A C 1
ATOM 3516 O O . ASN A 1 445 ? 24.408 7.878 1.058 1.00 73.75 445 ASN A O 1
ATOM 3520 N N . MET A 1 446 ? 24.008 7.467 -1.119 1.00 74.88 446 MET A N 1
ATOM 3521 C CA . MET A 1 446 ? 22.546 7.507 -1.012 1.00 74.88 446 MET A CA 1
ATOM 3522 C C . MET A 1 446 ? 21.854 6.169 -1.288 1.00 74.88 446 MET A C 1
ATOM 3524 O O . MET A 1 446 ? 20.688 6.026 -0.930 1.00 74.88 446 MET A O 1
ATOM 3528 N N . LEU A 1 447 ? 22.519 5.191 -1.922 1.00 71.62 447 LEU A N 1
ATOM 3529 C CA . LEU A 1 447 ? 21.857 3.988 -2.438 1.00 71.62 447 LEU A CA 1
ATOM 3530 C C . LEU A 1 447 ? 22.472 2.675 -1.917 1.00 71.62 447 LEU A C 1
ATOM 3532 O O . LEU A 1 447 ? 23.697 2.518 -1.898 1.00 71.62 447 LEU A O 1
ATOM 3536 N N . PRO A 1 448 ? 21.648 1.664 -1.582 1.00 70.88 448 PRO A N 1
ATOM 3537 C CA . PRO A 1 448 ? 22.136 0.309 -1.346 1.00 70.88 448 PRO A CA 1
ATOM 3538 C C . PRO A 1 448 ? 22.829 -0.278 -2.595 1.00 70.88 448 PRO A C 1
ATOM 3540 O O . PRO A 1 448 ? 22.313 -0.118 -3.698 1.00 70.88 448 PRO A O 1
ATOM 3543 N N . PRO A 1 449 ? 23.923 -1.057 -2.463 1.00 74.62 449 PRO A N 1
ATOM 3544 C CA . PRO A 1 449 ? 24.635 -1.642 -3.612 1.00 74.62 449 PRO A CA 1
ATOM 3545 C C . PRO A 1 449 ? 23.773 -2.483 -4.566 1.00 74.62 449 PRO A C 1
ATOM 3547 O O . PRO A 1 449 ? 24.068 -2.603 -5.754 1.00 74.62 449 PRO A O 1
ATOM 3550 N N . THR A 1 450 ? 22.682 -3.065 -4.066 1.00 73.06 450 THR A N 1
ATOM 3551 C CA . THR A 1 450 ? 21.744 -3.859 -4.868 1.00 73.06 450 THR A CA 1
ATOM 3552 C C . THR A 1 450 ? 21.016 -3.023 -5.925 1.00 73.06 450 THR A C 1
ATOM 3554 O O . THR A 1 450 ? 20.729 -3.551 -7.002 1.00 73.06 450 THR A O 1
ATOM 3557 N N . THR A 1 451 ? 20.795 -1.727 -5.671 1.00 74.88 451 THR A N 1
ATOM 3558 C CA . THR A 1 451 ? 20.059 -0.799 -6.550 1.00 74.88 451 THR A CA 1
ATOM 3559 C C . THR A 1 451 ? 20.949 -0.020 -7.517 1.00 74.88 451 THR A C 1
ATOM 3561 O O . THR A 1 451 ? 20.436 0.691 -8.381 1.00 74.88 451 THR A O 1
ATOM 3564 N N . TRP A 1 452 ? 22.272 -0.189 -7.439 1.00 83.94 452 TRP A N 1
ATOM 3565 C CA . TRP A 1 452 ? 23.223 0.571 -8.253 1.00 83.94 452 TRP A CA 1
ATOM 3566 C C . TRP A 1 452 ? 23.051 0.335 -9.755 1.00 83.94 452 TRP A C 1
ATOM 3568 O O . TRP A 1 452 ? 23.004 1.291 -10.518 1.00 83.94 452 TRP A O 1
ATOM 3578 N N . VAL A 1 453 ? 22.897 -0.918 -10.196 1.00 84.62 453 VAL A N 1
ATOM 3579 C CA . VAL A 1 453 ? 22.726 -1.231 -11.629 1.00 84.62 453 VAL A CA 1
ATOM 3580 C C . VAL A 1 453 ? 21.455 -0.585 -12.212 1.00 84.62 453 VAL A C 1
ATOM 3582 O O . VAL A 1 453 ? 21.570 0.105 -13.222 1.00 84.62 453 VAL A O 1
ATOM 3585 N N . PRO A 1 454 ? 20.260 -0.712 -11.594 1.00 81.12 454 PRO A N 1
ATOM 3586 C CA . PRO A 1 454 ? 19.075 0.038 -12.021 1.00 81.12 454 PRO A CA 1
ATOM 3587 C C . PRO A 1 454 ? 19.274 1.556 -12.045 1.00 81.12 454 PRO A C 1
ATOM 3589 O O . PRO A 1 454 ? 18.855 2.207 -12.998 1.00 81.12 454 PRO A O 1
ATOM 3592 N N . PHE A 1 455 ? 19.943 2.113 -11.033 1.00 85.94 455 PHE A N 1
ATOM 3593 C CA . PHE A 1 455 ? 20.250 3.540 -10.981 1.00 85.94 455 PHE A CA 1
ATOM 3594 C C . PHE A 1 455 ? 21.145 3.975 -12.151 1.00 85.94 455 PHE A C 1
ATOM 3596 O O . PHE A 1 455 ? 20.824 4.934 -12.849 1.00 85.94 455 PHE A O 1
ATOM 3603 N N . PHE A 1 456 ? 22.222 3.240 -12.438 1.00 87.88 456 PHE A N 1
ATOM 3604 C CA . PHE A 1 456 ? 23.089 3.542 -13.578 1.00 87.88 456 PHE A CA 1
ATOM 3605 C C . PHE A 1 456 ? 22.378 3.357 -14.919 1.00 87.88 456 PHE A C 1
ATOM 3607 O O . PHE A 1 456 ? 22.596 4.160 -15.822 1.00 87.88 456 PHE A O 1
ATOM 3614 N N . ASN A 1 457 ? 21.484 2.371 -15.045 1.00 88.88 457 ASN A N 1
ATOM 3615 C CA . ASN A 1 457 ? 20.647 2.223 -16.236 1.00 88.88 457 ASN A CA 1
ATOM 3616 C C . ASN A 1 457 ? 19.721 3.434 -16.433 1.00 88.88 457 ASN A C 1
ATOM 3618 O O . ASN A 1 457 ? 19.532 3.869 -17.566 1.00 88.88 457 ASN A O 1
ATOM 3622 N N . LEU A 1 458 ? 19.175 4.009 -15.356 1.00 88.31 458 LEU A N 1
ATOM 3623 C CA . LEU A 1 458 ? 18.346 5.216 -15.425 1.00 88.31 458 LEU A CA 1
ATOM 3624 C C . LEU A 1 458 ? 19.157 6.441 -15.869 1.00 88.31 458 LEU A C 1
ATOM 3626 O O . LEU A 1 458 ? 18.728 7.190 -16.743 1.00 88.31 458 LEU A O 1
ATOM 3630 N N . ILE A 1 459 ? 20.354 6.625 -15.311 1.00 89.25 459 ILE A N 1
ATOM 3631 C CA . ILE A 1 459 ? 21.282 7.674 -15.752 1.00 89.25 459 ILE A CA 1
ATOM 3632 C C . ILE A 1 459 ? 21.632 7.486 -17.234 1.00 89.25 459 ILE A C 1
ATOM 3634 O O . ILE A 1 459 ? 21.556 8.435 -18.015 1.00 89.25 459 ILE A O 1
ATOM 3638 N N . ALA A 1 460 ? 21.974 6.259 -17.635 1.00 87.00 460 ALA A N 1
ATOM 3639 C CA . ALA A 1 460 ? 22.281 5.928 -19.020 1.00 87.00 460 ALA A CA 1
ATOM 3640 C C . ALA A 1 460 ? 21.094 6.216 -19.947 1.00 87.00 460 ALA A C 1
ATOM 3642 O O . ALA A 1 460 ? 21.300 6.777 -21.017 1.00 87.00 460 ALA A O 1
ATOM 3643 N N . PHE A 1 461 ? 19.863 5.932 -19.515 1.00 89.50 461 PHE A N 1
ATOM 3644 C CA . PHE A 1 461 ? 18.649 6.290 -20.243 1.00 89.50 461 PHE A CA 1
ATOM 3645 C C . PHE A 1 461 ? 18.533 7.806 -20.456 1.00 89.50 461 PHE A C 1
ATOM 3647 O O . PHE A 1 461 ? 18.314 8.238 -21.588 1.00 89.50 461 PHE A O 1
ATOM 3654 N N . VAL A 1 462 ? 18.722 8.629 -19.418 1.00 87.62 462 VAL A N 1
ATOM 3655 C CA . VAL A 1 462 ? 18.595 10.098 -19.519 1.00 87.62 462 VAL A CA 1
ATOM 3656 C C . VAL A 1 462 ? 19.647 10.682 -20.466 1.00 87.62 462 VAL A C 1
ATOM 3658 O O . VAL A 1 462 ? 19.310 11.324 -21.465 1.00 87.62 462 VAL A O 1
ATOM 3661 N N . PHE A 1 463 ? 20.928 10.425 -20.193 1.00 86.81 463 PHE A N 1
ATOM 3662 C CA . PHE A 1 463 ? 22.022 10.965 -21.005 1.00 86.81 463 PHE A CA 1
ATOM 3663 C C . PHE A 1 463 ? 22.063 10.338 -22.399 1.00 86.81 463 PHE A C 1
ATOM 3665 O O . PHE A 1 463 ? 22.285 11.030 -23.392 1.00 86.81 463 PHE A O 1
ATOM 3672 N N . GLY A 1 464 ? 21.807 9.035 -22.489 1.00 84.81 464 GLY A N 1
ATOM 3673 C CA . GLY A 1 464 ? 21.748 8.301 -23.744 1.00 84.81 464 GLY A CA 1
ATOM 3674 C C . GLY A 1 464 ? 20.614 8.785 -24.639 1.00 84.81 464 GLY A C 1
ATOM 3675 O O . GLY A 1 464 ? 20.825 8.935 -25.839 1.00 84.81 464 GLY A O 1
ATOM 3676 N N . THR A 1 465 ? 19.445 9.115 -24.079 1.00 87.19 465 THR A N 1
ATOM 3677 C CA . THR A 1 465 ? 18.341 9.719 -24.843 1.00 87.19 465 THR A CA 1
ATOM 3678 C C . THR A 1 465 ? 18.759 11.074 -25.398 1.00 87.19 465 THR A C 1
ATOM 3680 O O . THR A 1 465 ? 18.578 11.319 -26.591 1.00 87.19 465 THR A O 1
ATOM 3683 N N . TYR A 1 466 ? 19.363 11.936 -24.573 1.00 86.50 466 TYR A N 1
ATOM 3684 C CA . TYR A 1 466 ? 19.839 13.249 -25.011 1.00 86.50 466 TYR A CA 1
ATOM 3685 C C . TYR A 1 466 ? 20.865 13.137 -26.149 1.00 86.50 466 TYR A C 1
ATOM 3687 O O . TYR A 1 466 ? 20.653 13.686 -27.232 1.00 86.50 466 TYR A O 1
ATOM 3695 N N . ILE A 1 467 ? 21.937 12.362 -25.946 1.00 83.94 467 ILE A N 1
ATOM 3696 C CA . ILE A 1 467 ? 23.004 12.183 -26.941 1.00 83.94 467 ILE A CA 1
ATOM 3697 C C . ILE A 1 467 ? 22.445 11.562 -28.228 1.00 83.94 467 ILE A C 1
ATOM 3699 O O . ILE A 1 467 ? 22.696 12.083 -29.316 1.00 83.94 467 ILE A O 1
ATOM 3703 N N . ASN A 1 468 ? 21.644 10.493 -28.126 1.00 84.50 468 ASN A N 1
ATOM 3704 C CA . ASN A 1 468 ? 21.060 9.837 -29.299 1.00 84.50 468 ASN A CA 1
ATOM 3705 C C . ASN A 1 468 ? 20.140 10.782 -30.076 1.00 84.50 468 ASN A C 1
ATOM 3707 O O . ASN A 1 468 ? 20.167 10.780 -31.307 1.00 84.50 468 ASN A O 1
ATOM 3711 N N . THR A 1 469 ? 19.354 11.604 -29.379 1.00 86.38 469 THR A N 1
ATOM 3712 C CA . THR A 1 469 ? 18.480 12.603 -30.008 1.00 86.38 469 THR A CA 1
ATOM 3713 C C . THR A 1 469 ? 19.303 13.630 -30.779 1.00 86.38 469 THR A C 1
ATOM 3715 O O . THR A 1 469 ? 19.021 13.878 -31.951 1.00 86.38 469 THR A O 1
ATOM 3718 N N . MET A 1 470 ? 20.353 14.183 -30.164 1.00 84.00 470 MET A N 1
ATOM 3719 C CA . MET A 1 470 ? 21.222 15.182 -30.796 1.00 84.00 470 MET A CA 1
ATOM 3720 C C . MET A 1 470 ? 21.922 14.633 -32.043 1.00 84.00 470 MET A C 1
ATOM 3722 O O . MET A 1 470 ? 21.902 15.272 -33.096 1.00 84.00 470 MET A O 1
ATOM 3726 N N . VAL A 1 471 ? 22.482 13.422 -31.958 1.00 83.00 471 VAL A N 1
ATOM 3727 C CA . VAL A 1 471 ? 23.147 12.762 -33.093 1.00 83.00 471 VAL A CA 1
ATOM 3728 C C . VAL A 1 471 ? 22.163 12.496 -34.235 1.00 83.00 471 VAL A C 1
ATOM 3730 O O . VAL A 1 471 ? 22.464 12.797 -35.391 1.00 83.00 471 VAL A O 1
ATOM 3733 N N . LYS A 1 472 ? 20.969 11.967 -33.934 1.00 83.62 472 LYS A N 1
ATOM 3734 C CA . LYS A 1 472 ? 19.941 11.696 -34.952 1.00 83.62 472 LYS A CA 1
ATOM 3735 C C . LYS A 1 472 ? 19.438 12.983 -35.603 1.00 83.62 472 LYS A C 1
ATOM 3737 O O . LYS A 1 472 ? 19.315 13.025 -36.823 1.00 83.62 472 LYS A O 1
ATOM 3742 N N . ARG A 1 473 ? 19.206 14.040 -34.819 1.00 84.94 473 ARG A N 1
ATOM 3743 C CA . ARG A 1 473 ? 18.766 15.344 -35.331 1.00 84.94 473 ARG A CA 1
ATOM 3744 C C . ARG A 1 473 ? 19.794 15.946 -36.288 1.00 84.94 473 ARG A C 1
ATOM 3746 O O . ARG A 1 473 ? 19.415 16.369 -37.375 1.00 84.94 473 ARG A O 1
ATOM 3753 N N . LYS A 1 474 ? 21.083 15.902 -35.927 1.00 85.06 474 LYS A N 1
ATOM 3754 C CA . LYS A 1 474 ? 22.181 16.358 -36.794 1.00 85.06 474 LYS A CA 1
ATOM 3755 C C . LYS A 1 474 ? 22.220 15.584 -38.117 1.00 85.06 474 LYS A C 1
ATOM 3757 O O . LYS A 1 474 ? 22.299 16.189 -39.182 1.00 85.06 474 LYS A O 1
ATOM 3762 N N . ARG A 1 475 ? 22.082 14.257 -38.064 1.00 83.50 475 ARG A N 1
ATOM 3763 C CA . ARG A 1 475 ? 22.050 13.418 -39.271 1.00 83.50 475 ARG A CA 1
ATOM 3764 C C . ARG A 1 475 ? 20.862 13.746 -40.178 1.00 83.50 475 ARG A C 1
ATOM 3766 O O . ARG A 1 475 ? 21.040 13.876 -41.380 1.00 83.50 475 ARG A O 1
ATOM 3773 N N . ILE A 1 476 ? 19.669 13.928 -39.608 1.00 82.75 476 ILE A N 1
ATOM 3774 C CA . ILE A 1 476 ? 18.470 14.305 -40.373 1.00 82.75 476 ILE A CA 1
ATOM 3775 C C . ILE A 1 476 ? 18.660 15.671 -41.046 1.00 82.75 476 ILE A C 1
ATOM 3777 O O . ILE A 1 476 ? 18.291 15.821 -42.208 1.00 82.75 476 ILE A O 1
ATOM 3781 N N . SER A 1 477 ? 19.261 16.650 -40.358 1.00 82.94 477 SER A N 1
ATOM 3782 C CA . SER A 1 477 ? 19.558 17.952 -40.969 1.00 82.94 477 SER A CA 1
ATOM 3783 C C . SER A 1 477 ? 20.602 17.865 -42.084 1.00 82.94 477 SER A C 1
ATOM 3785 O O . SER A 1 477 ? 20.433 18.508 -43.112 1.00 82.94 477 SER A O 1
ATOM 3787 N N . GLU A 1 478 ? 21.646 17.046 -41.925 1.00 85.50 478 GLU A N 1
ATOM 3788 C CA . GLU A 1 478 ? 22.662 16.831 -42.965 1.00 85.50 478 GLU A CA 1
ATOM 3789 C C . GLU A 1 478 ? 22.076 16.120 -44.194 1.00 85.50 478 GLU A C 1
ATOM 3791 O O . GLU A 1 478 ? 22.363 16.498 -45.327 1.00 85.50 478 GLU A O 1
ATOM 3796 N N . ASP A 1 479 ? 21.221 15.117 -43.984 1.00 82.69 479 ASP A N 1
ATOM 3797 C CA . ASP A 1 479 ? 20.538 14.401 -45.064 1.00 82.69 479 ASP A CA 1
ATOM 3798 C C . ASP A 1 479 ? 19.520 15.295 -45.795 1.00 82.69 479 ASP A C 1
ATOM 3800 O O . ASP A 1 479 ? 19.286 15.106 -46.988 1.00 82.69 479 ASP A O 1
ATOM 3804 N N . ALA A 1 480 ? 18.916 16.268 -45.103 1.00 80.12 480 ALA A N 1
ATOM 3805 C CA . ALA A 1 480 ? 18.062 17.282 -45.719 1.00 80.12 480 ALA A CA 1
ATOM 3806 C C . ALA A 1 480 ? 18.881 18.297 -46.534 1.00 80.12 480 ALA A C 1
ATOM 3808 O O . ALA A 1 480 ? 18.505 18.605 -47.660 1.00 80.12 480 ALA A O 1
ATOM 3809 N N . ALA A 1 481 ? 20.021 18.749 -46.003 1.00 79.31 481 ALA A N 1
ATOM 3810 C CA . ALA A 1 481 ? 20.917 19.687 -46.677 1.00 79.31 481 ALA A CA 1
ATOM 3811 C C . ALA A 1 481 ? 21.589 19.096 -47.929 1.00 79.31 481 ALA A C 1
ATOM 3813 O O . ALA A 1 481 ? 21.909 19.837 -48.841 1.00 79.31 481 ALA A O 1
ATOM 3814 N N . LYS A 1 482 ? 21.784 17.771 -47.999 1.00 77.56 482 LYS A N 1
ATOM 3815 C CA . LYS A 1 482 ? 22.281 17.074 -49.207 1.00 77.56 482 LYS A CA 1
ATOM 3816 C C . LYS A 1 482 ? 21.224 16.876 -50.301 1.00 77.56 482 LYS A C 1
ATOM 3818 O O . LYS A 1 482 ? 21.563 16.403 -51.382 1.00 77.56 482 LYS A O 1
ATOM 3823 N N . LYS A 1 483 ? 19.945 17.104 -49.987 1.00 69.00 483 LYS A N 1
ATOM 3824 C CA . LYS A 1 483 ? 18.810 16.955 -50.916 1.00 69.00 483 LYS A CA 1
ATOM 3825 C C . LYS A 1 483 ? 18.316 18.292 -51.477 1.00 69.00 483 LYS A C 1
ATOM 3827 O O . LYS A 1 483 ? 17.464 18.268 -52.362 1.00 69.00 483 LYS A O 1
ATOM 3832 N N . GLN A 1 484 ? 18.797 19.403 -50.924 1.00 48.34 484 GLN A N 1
ATOM 3833 C CA . GLN A 1 484 ? 18.716 20.745 -51.501 1.00 48.34 484 GLN A CA 1
ATOM 3834 C C . GLN A 1 484 ? 19.966 20.980 -52.339 1.00 48.34 484 GLN A C 1
ATOM 3836 O O . GLN A 1 484 ? 19.833 21.689 -53.357 1.00 48.34 484 GLN A O 1
#

Secondary structure (DSSP, 8-state):
-----HHHHHHT-------------HHHHHHHHHTTTTTTHHHHHHHHHTHHHHT-TTHHHHHHHHHHHHHHT--HHHHS-HHHHHHHHHHHHHHHHHHHHHHHHH-HHHHHHHTSEEEEEEET-TTSHHHHHHHHHHTTS-STT-EEEEEEEESS--HHHHHHHHHHHHHHH---TTTEEEEEEES-TT-TT-HHHHHHHHH-SEEEEES-HHHHGGGHHHHHHHHHHHHHHSPTT-EEEEEEETT---EEEETTEEEETHHHHHT-TT------EEEEEE---TT---SSPPPPEEEEE-HHHHHHHHHHHSHHHHHHHHHHHHHHHHHHHHHHHTT-SS--THHHHHHHHIIIIIHHHHHHHHHHHHHHTTT--SHHHHHHHHHHIIIIIHHHHHHHHHHHHHHHTT---HHHHHHHHHHHHHHHHHHHHHHHHHHHHHHHHHS-GGGHHHHHHHHHHHHHHHHHHHHHHHHHHHHHHTT-